Protein AF-A0A2P4YNA4-F1 (afdb_monomer)

Mean predicted aligned error: 8.55 Å

pLDDT: mean 85.45, std 15.42, range [28.5, 98.19]

InterPro domains:
  IPR052055 Hepadnavirus polymerase/reverse transcriptase [PTHR33050] (119-349)

Solvent-accessible surface area (backbone atoms only — not comparable to full-atom values): 21678 Å² total; per-residue (Å²): 120,70,50,73,37,42,98,91,44,65,24,44,41,78,82,44,49,41,72,57,41,65,74,66,35,70,86,38,92,62,35,69,60,49,36,43,35,28,51,46,15,45,75,83,53,48,76,54,66,72,76,51,55,46,89,63,78,73,59,72,55,37,70,47,21,50,68,12,29,67,58,52,49,53,55,54,46,54,37,37,78,70,57,42,33,50,76,46,43,42,74,69,44,64,68,42,45,49,34,32,46,30,26,34,35,43,43,61,45,94,89,38,57,47,79,80,37,52,48,78,41,50,40,27,62,49,57,80,87,71,8,58,39,66,42,37,35,62,90,77,39,51,77,57,81,64,74,62,76,62,56,61,51,51,51,56,52,49,47,48,71,78,40,69,92,57,54,58,34,34,31,39,33,43,41,40,74,50,47,66,68,38,35,24,14,75,95,56,16,37,52,48,21,31,63,50,68,77,57,73,37,24,39,32,33,39,29,39,49,73,66,43,77,47,34,55,12,58,39,32,54,48,44,52,46,26,54,45,44,32,44,78,37,63,43,57,54,100,87,37,84,39,61,41,59,73,50,55,52,84,44,42,35,38,36,62,47,54,70,42,92,60,34,57,62,52,51,51,53,40,45,54,49,20,37,35,65,67,44,31,70,73,21,53,46,72,96,44,46,52,72,78,30,45,62,45,76,53,98,81,33,35,39,35,57,88,79,40,32,38,34,61,48,62,72,58,53,53,51,42,36,47,55,47,51,57,55,67,72,45,86,72,80,53,68,70,56,51,52,51,51,52,51,47,48,47,73,72,48,68,87,57,83,74,82,93,77,84,81,83,86,74,95,64,77,82,45,74,65,61,54,50,58,49,56,60,54,64,74,75,82,64,78,44,57,49,89,69,58,133

Nearest PDB structures (foldseek):
  4ol8-assembly2_E  TM=7.228E-01  e=7.587E-08  Saccharomyces cerevisiae
  4xpe-assembly1_A  TM=7.139E-01  e=2.227E-07  Moloney murine leukemia virus isolate Shinnick
  6uk0-assembly1_A  TM=6.593E-01  e=4.012E-06  HIV-1 M:B_HXB2R
  8stt-assembly2_C  TM=6.087E-01  e=1.478E-05  Human immunodeficiency virus type 1 BH10
  1eet-assembly1_A  TM=5.683E-01  e=2.461E-05  Human immunodeficiency virus 1

Foldseek 3Di:
DACPADPVANFLHPLQDLVVCVVQVVVPPCNVVLSCCRRFFDDFAFPCPPVLFAQDDADAADVQCLLLLVQVVVVLVVCVVVSFKDKDFLVVLRVHRNADAFHKHWADDPPDRSNVDTDIDRAQCPPPPPGVQVGTDLVPFADLDFDDPLVVLVVLVVCCVVPPPFDKWKKKFFFPPQFSLRFHGPVNQSSRKYARNPGSMIMGGRTQDPNHSRSSRSSCSLVVSLQVSQQVAFDDDPRDTDGWDWGDNRGMIMGMDTPDDCGLVVSVVRSVVSSCNRRNCNRDDPVRIDDIDCWDQGPQWIARSVQQKIFHPVVLLVVLLVLLVVVLPDQADDPVSVVVSVVSVCSRVVVDPDDDDDPDDDDDTCDPVNNVVSVVSNDDGDMDHSVNRD

Radius of gyration: 23.54 Å; Cα contacts (8 Å, |Δi|>4): 672; chains: 1; bounding box: 48×68×63 Å

Sequence (390 aa):
MFRGQTSGDGRPNKALRSRLYRRHLVSYPDFELLCSIAEHGVVPHWHHPEARIGVRPVPHNYPSATVGANIVTHRLLKDYYAGRCILATVAALTTEPGFHSSAFALVPTQNVPLTEDGRIIHDLSATRGLSVNDATDSSQTPDARWDQFCCIAQRILDLRTRCPGCSRYALVADIADAFHHVPLHARHSSAFGGTFPRPQIGIVSGMAVIGWTASPGFFAIMGKASRHYQRVGASYVLGYPEPFWVFQWVDDIVLVEVDLGDRLLQAERRIRDAVKLVFRSDGWHEGKFNTWSQCVHAVGIDWNIPEYTVTIPQRKIDKTKRVVAETLAQSFVSLKHLNSVIGAIHSTLCCRATNDQTIRTDGTMKTPHLKADLLWGKNWCLKINLSGFP

Organism: NCBI:txid4796

Secondary structure (DSSP, 8-state):
--TT--SS---S-TT--HHHHHHH-TT-TTHHHHHHHHHH-B---BS-SGGG-S----PPPPHHHHHTHHHHHHHHHHHHHTTSEEEEEHHHHHTSTT--B-EEEEEESTT--TTT-EEEEEETT-STTTSHHHHB-GGGS-------THHHHHHHHHHHHHSTT--EEEEEEE-TTGGGGSBBPHHHHTTSEEE-SSSSEEEEESBPPTT-TTHHHHHHHHHHHHHHHHHT-EEEETTEEEEPP-EEETTEEEEEEE-STTHHHHHHHHHHHHHHHHHTGGG--GGGBPPPBSEEEETTEEEETTTTEEE--HHHHHHHHHHHHHHHH-S---HHHHHHHHHHHHHHHTT------------SS--HHHHHHHHHHTT---EEEGGG--

Structure (mmCIF, N/CA/C/O backbone):
data_AF-A0A2P4YNA4-F1
#
_entry.id   AF-A0A2P4YNA4-F1
#
loop_
_atom_site.group_PDB
_atom_site.id
_atom_site.type_symbol
_atom_site.label_atom_id
_atom_site.label_alt_id
_atom_site.label_comp_id
_atom_site.label_asym_id
_atom_site.label_entity_id
_atom_site.label_seq_id
_atom_site.pdbx_PDB_ins_code
_atom_site.Cartn_x
_atom_site.Cartn_y
_atom_site.Cartn_z
_atom_site.occupancy
_atom_site.B_iso_or_equiv
_atom_site.auth_seq_id
_atom_site.auth_comp_id
_atom_site.auth_asym_id
_atom_site.auth_atom_id
_atom_site.pdbx_PDB_model_num
ATOM 1 N N . MET A 1 1 ? 15.849 -19.021 -14.406 1.00 57.75 1 MET A N 1
ATOM 2 C CA . MET A 1 1 ? 14.523 -19.257 -13.792 1.00 57.75 1 MET A CA 1
ATOM 3 C C . MET A 1 1 ? 14.232 -18.124 -12.811 1.00 57.75 1 MET A C 1
ATOM 5 O O . MET A 1 1 ? 14.905 -18.037 -11.795 1.00 57.75 1 MET A O 1
ATOM 9 N N . PHE A 1 2 ? 13.312 -17.208 -13.128 1.00 75.12 2 PHE A N 1
ATOM 10 C CA . PHE A 1 2 ? 12.990 -16.053 -12.271 1.00 75.12 2 PHE A CA 1
ATOM 11 C C . PHE A 1 2 ? 11.825 -16.386 -11.324 1.00 75.12 2 PHE A C 1
ATOM 13 O O . PHE A 1 2 ? 10.829 -16.964 -11.768 1.00 75.12 2 PHE A O 1
ATOM 20 N N . ARG A 1 3 ? 11.952 -16.041 -10.031 1.00 76.62 3 ARG A N 1
ATOM 21 C CA . ARG A 1 3 ? 10.958 -16.295 -8.957 1.00 76.62 3 ARG A CA 1
ATOM 22 C C . ARG A 1 3 ? 10.584 -17.777 -8.759 1.00 76.62 3 ARG A C 1
ATOM 24 O O . ARG A 1 3 ? 9.497 -18.095 -8.283 1.00 76.62 3 ARG A O 1
ATOM 31 N N . GLY A 1 4 ? 11.468 -18.694 -9.166 1.00 79.69 4 GLY A N 1
ATOM 32 C CA . GLY A 1 4 ? 11.218 -20.140 -9.120 1.00 79.69 4 GLY A CA 1
ATOM 33 C C . GLY A 1 4 ? 10.065 -20.605 -10.019 1.00 79.69 4 GLY A C 1
ATOM 34 O O . GLY A 1 4 ? 9.483 -21.653 -9.762 1.00 79.69 4 GLY A O 1
ATOM 35 N N . GLN A 1 5 ? 9.677 -19.816 -11.027 1.00 84.56 5 GLN A N 1
ATOM 36 C CA . GLN A 1 5 ? 8.634 -20.202 -11.982 1.00 84.56 5 GLN A CA 1
ATOM 37 C C . GLN A 1 5 ? 9.136 -21.344 -12.873 1.00 84.56 5 GLN A C 1
ATOM 39 O O . GLN A 1 5 ? 10.160 -21.202 -13.540 1.00 84.56 5 GLN A O 1
ATOM 44 N N . THR A 1 6 ? 8.406 -22.454 -12.894 1.00 84.25 6 THR A N 1
ATOM 45 C CA . THR A 1 6 ? 8.677 -23.636 -13.723 1.00 84.25 6 THR A CA 1
ATOM 46 C C . THR A 1 6 ? 7.470 -23.931 -14.609 1.00 84.25 6 THR A C 1
ATOM 48 O O . THR A 1 6 ? 6.407 -23.337 -14.436 1.00 84.25 6 THR A O 1
ATOM 51 N N . SER A 1 7 ? 7.606 -24.875 -15.540 1.00 83.50 7 SER A N 1
ATOM 52 C CA . SER A 1 7 ? 6.460 -25.404 -16.291 1.00 83.50 7 SER A CA 1
ATOM 53 C C . SER A 1 7 ? 5.408 -26.064 -15.387 1.00 83.50 7 SER A C 1
ATOM 55 O O . SER A 1 7 ? 4.231 -26.039 -15.726 1.00 83.50 7 SER A O 1
ATOM 57 N N . GLY A 1 8 ? 5.814 -26.621 -14.238 1.00 84.12 8 GLY A N 1
ATOM 58 C CA . GLY A 1 8 ? 4.915 -27.253 -13.262 1.00 84.12 8 GLY A CA 1
ATOM 59 C C . GLY A 1 8 ? 4.330 -26.302 -12.210 1.00 84.12 8 GLY A C 1
ATOM 60 O O . GLY A 1 8 ? 3.298 -26.601 -11.621 1.00 84.12 8 GLY A O 1
ATOM 61 N N . ASP A 1 9 ? 4.959 -25.150 -11.968 1.00 86.25 9 ASP A N 1
ATOM 62 C CA . ASP A 1 9 ? 4.449 -24.103 -11.080 1.00 86.25 9 ASP A CA 1
ATOM 63 C C . ASP A 1 9 ? 4.774 -22.729 -11.682 1.00 86.25 9 ASP A C 1
ATOM 65 O O . ASP A 1 9 ? 5.875 -22.191 -11.513 1.00 86.25 9 ASP A O 1
ATOM 69 N N . GLY A 1 10 ? 3.792 -22.139 -12.3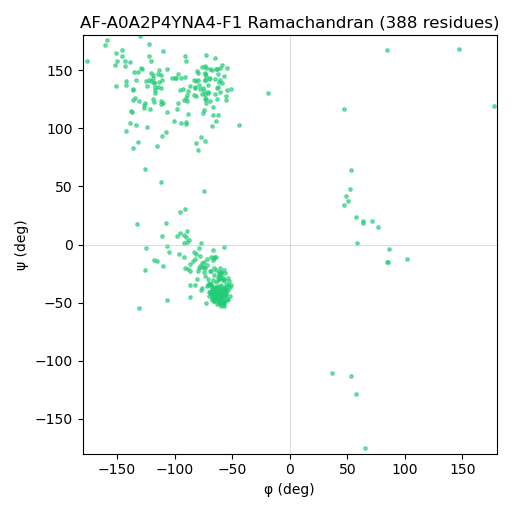64 1.00 85.56 10 GLY A N 1
ATOM 70 C CA . GLY A 1 10 ? 3.902 -20.829 -13.010 1.00 85.56 10 GLY A CA 1
ATOM 71 C C . GLY A 1 10 ? 3.767 -19.632 -12.065 1.00 85.56 10 GLY A C 1
ATOM 72 O O . GLY A 1 10 ? 3.918 -18.499 -12.513 1.00 85.56 10 GLY A O 1
ATOM 73 N N . ARG A 1 11 ? 3.510 -19.846 -10.764 1.00 90.69 11 ARG A N 1
ATOM 74 C CA . ARG A 1 11 ? 3.192 -18.750 -9.838 1.00 90.69 11 ARG A CA 1
ATOM 75 C C . ARG A 1 11 ? 4.328 -17.734 -9.734 1.00 90.69 11 ARG A C 1
ATOM 77 O O . ARG A 1 11 ? 5.464 -18.137 -9.461 1.00 90.69 11 ARG A O 1
ATOM 84 N N . PRO A 1 12 ? 4.051 -16.430 -9.848 1.00 87.94 12 PRO A N 1
ATOM 85 C CA . PRO A 1 12 ? 5.083 -15.403 -9.790 1.00 87.94 12 PRO A CA 1
ATOM 86 C C . PRO A 1 12 ? 5.628 -15.180 -8.379 1.00 87.94 12 PRO A C 1
ATOM 88 O O . PRO A 1 12 ? 6.728 -14.669 -8.227 1.00 87.94 12 PRO A O 1
ATOM 91 N N . ASN A 1 13 ? 4.894 -15.571 -7.337 1.00 88.00 13 ASN A N 1
ATOM 92 C CA . ASN A 1 13 ? 5.353 -15.489 -5.956 1.00 88.00 13 ASN A CA 1
ATOM 93 C C . ASN A 1 13 ? 4.940 -16.761 -5.207 1.00 88.00 13 ASN A C 1
ATOM 95 O O . ASN A 1 13 ? 3.781 -16.937 -4.842 1.00 88.00 13 ASN A O 1
ATOM 99 N N . LYS A 1 14 ? 5.899 -17.665 -4.967 1.00 86.88 14 LYS A N 1
ATOM 100 C CA . LYS A 1 14 ? 5.632 -19.005 -4.405 1.00 86.88 14 LYS A CA 1
ATOM 101 C C . LYS A 1 14 ? 5.060 -18.992 -2.993 1.00 86.88 14 LYS A C 1
ATOM 103 O O . LYS A 1 14 ? 4.423 -19.962 -2.576 1.00 86.88 14 LYS A O 1
ATOM 108 N N . ALA A 1 15 ? 5.284 -17.904 -2.269 1.00 86.12 15 ALA A N 1
ATOM 109 C CA . ALA A 1 15 ? 4.796 -17.752 -0.913 1.00 86.12 15 ALA A CA 1
ATOM 110 C C . ALA A 1 15 ? 3.352 -17.243 -0.843 1.00 86.12 15 ALA A C 1
ATOM 112 O O . ALA A 1 15 ? 2.743 -17.383 0.215 1.00 86.12 15 ALA A O 1
ATOM 113 N N . LEU A 1 16 ? 2.784 -16.715 -1.936 1.00 90.88 16 LEU A N 1
ATOM 114 C CA . LEU A 1 16 ? 1.346 -16.471 -1.997 1.00 90.88 16 LEU A CA 1
ATOM 115 C C . LEU A 1 16 ? 0.632 -17.816 -2.141 1.00 90.88 16 LEU A C 1
ATOM 117 O O . LEU A 1 16 ? 0.907 -18.617 -3.041 1.00 90.88 16 LEU A O 1
ATOM 121 N N . ARG A 1 17 ? -0.255 -18.096 -1.189 1.00 91.00 17 ARG A N 1
ATOM 122 C CA . ARG A 1 17 ? -0.908 -19.397 -1.038 1.00 91.00 17 ARG A CA 1
ATOM 123 C C . ARG A 1 17 ? -2.397 -19.228 -1.281 1.00 91.00 17 ARG A C 1
ATOM 125 O O . ARG A 1 17 ? -3.165 -19.129 -0.329 1.00 91.00 17 ARG A O 1
ATOM 132 N N . SER A 1 18 ? -2.806 -19.275 -2.547 1.00 93.69 18 SER A N 1
ATOM 133 C CA . SER A 1 18 ? -4.221 -19.206 -2.935 1.00 93.69 18 SER A CA 1
ATOM 134 C C . SER A 1 18 ? -5.082 -20.221 -2.176 1.00 93.69 18 SER A C 1
ATOM 136 O O . SER A 1 18 ? -6.170 -19.882 -1.733 1.00 93.69 18 SER A O 1
ATOM 138 N N . ARG A 1 19 ? -4.567 -21.428 -1.886 1.00 95.00 19 ARG A N 1
ATOM 139 C CA . ARG A 1 19 ? -5.235 -22.419 -1.015 1.00 95.00 19 ARG A CA 1
ATOM 140 C C . ARG A 1 19 ? -5.635 -21.864 0.360 1.00 95.00 19 ARG A C 1
ATOM 142 O O . ARG A 1 19 ? -6.697 -22.213 0.862 1.00 95.00 19 ARG A O 1
ATOM 149 N N . LEU A 1 20 ? -4.800 -21.026 0.981 1.00 95.69 20 LEU A N 1
ATOM 150 C CA . LEU A 1 20 ? -5.145 -20.386 2.254 1.00 95.69 20 LEU A CA 1
ATOM 151 C C . LEU A 1 20 ? -6.215 -19.310 2.058 1.00 95.69 20 LEU A C 1
ATOM 153 O O . LEU A 1 20 ? -7.108 -19.207 2.892 1.00 95.69 20 LEU A O 1
ATOM 157 N N . TYR A 1 21 ? -6.193 -18.576 0.944 1.00 97.12 21 TYR A N 1
ATOM 158 C CA . TYR A 1 21 ? -7.265 -17.630 0.617 1.00 97.12 21 TYR A CA 1
ATOM 159 C C . TYR A 1 21 ? -8.597 -18.356 0.473 1.00 97.12 21 TYR A C 1
ATOM 161 O O . TYR A 1 21 ? -9.568 -17.951 1.102 1.00 97.12 21 TYR A O 1
ATOM 169 N N . ARG A 1 22 ? -8.631 -19.497 -0.230 1.00 96.38 22 ARG A N 1
ATOM 170 C CA . ARG A 1 22 ? -9.849 -20.320 -0.365 1.00 96.38 22 ARG A CA 1
ATOM 171 C C . ARG A 1 22 ? -10.423 -20.765 0.983 1.00 96.38 22 ARG A C 1
ATOM 173 O O . ARG A 1 22 ? -11.628 -20.919 1.115 1.00 96.38 22 ARG A O 1
ATOM 180 N N . ARG A 1 23 ? -9.570 -20.946 1.997 1.00 96.25 23 ARG A N 1
ATOM 181 C CA . ARG A 1 23 ? -9.993 -21.323 3.354 1.00 96.25 23 ARG A CA 1
ATOM 182 C C . ARG A 1 23 ? -10.462 -20.138 4.200 1.00 96.25 23 ARG A C 1
ATOM 184 O O . ARG A 1 23 ? -11.333 -20.311 5.043 1.00 96.25 23 ARG A O 1
ATOM 191 N N . HIS A 1 24 ? -9.850 -18.970 4.029 1.00 96.69 24 HIS A N 1
ATOM 192 C CA . HIS A 1 24 ? -9.947 -17.871 4.996 1.00 96.69 24 HIS A CA 1
ATOM 193 C C . HIS A 1 24 ? -10.599 -16.591 4.458 1.00 96.69 24 HIS A C 1
ATOM 195 O O . HIS A 1 24 ? -10.935 -15.710 5.243 1.00 96.69 24 HIS A O 1
ATOM 201 N N . LEU A 1 25 ? -10.761 -16.475 3.142 1.00 97.69 25 LEU A N 1
ATOM 202 C CA . LEU A 1 25 ? -11.188 -15.261 2.444 1.00 97.69 25 LEU A CA 1
ATOM 203 C C . LEU A 1 25 ? -12.303 -15.532 1.425 1.00 97.69 25 LEU A C 1
ATOM 205 O O . LEU A 1 25 ? -12.547 -14.698 0.568 1.00 97.69 25 LEU A O 1
ATOM 209 N N . VAL A 1 26 ? -13.005 -16.666 1.514 1.00 96.25 26 VAL A N 1
ATOM 210 C CA . VAL A 1 26 ? -14.065 -17.035 0.552 1.00 96.25 26 VAL A CA 1
ATOM 211 C C . VAL A 1 26 ? -15.203 -16.007 0.475 1.00 96.25 26 VAL A C 1
ATOM 213 O O . VAL A 1 26 ? -15.831 -15.857 -0.563 1.00 96.25 26 VAL A O 1
ATOM 216 N N . SER A 1 27 ? -15.458 -15.272 1.562 1.00 97.00 27 SER A N 1
ATOM 217 C CA . SER A 1 27 ? -16.474 -14.212 1.615 1.00 97.00 27 SER A CA 1
ATOM 218 C C . SER A 1 27 ? -15.953 -12.828 1.212 1.00 97.00 27 SER A C 1
ATOM 220 O O . SER A 1 27 ? -16.693 -11.851 1.312 1.00 97.00 27 SER A O 1
ATOM 222 N N . TYR A 1 28 ? -14.682 -12.710 0.819 1.00 98.19 28 TYR A N 1
ATOM 223 C CA . TYR A 1 28 ? -14.105 -11.446 0.369 1.00 98.19 28 TYR A CA 1
ATOM 224 C C . TYR A 1 28 ? -14.635 -11.106 -1.037 1.00 98.19 28 TYR A C 1
ATOM 226 O O . TYR A 1 28 ? -14.533 -11.959 -1.916 1.00 98.19 28 TYR A O 1
ATOM 234 N N . PRO A 1 29 ? -15.170 -9.895 -1.295 1.00 96.69 29 PRO A N 1
ATOM 235 C CA . PRO A 1 29 ? -15.782 -9.580 -2.590 1.00 96.69 29 PRO A CA 1
ATOM 236 C C . PRO A 1 29 ? -14.872 -9.805 -3.806 1.00 96.69 29 PRO A C 1
ATOM 238 O O . PRO A 1 29 ? -15.310 -10.387 -4.792 1.00 96.69 29 PRO A O 1
ATOM 241 N N . ASP A 1 30 ? -13.592 -9.432 -3.714 1.00 97.12 30 ASP A N 1
ATOM 242 C CA . ASP A 1 30 ? -12.616 -9.599 -4.803 1.00 97.12 30 ASP A CA 1
ATOM 243 C C . ASP A 1 30 ? -11.796 -10.896 -4.674 1.00 97.12 30 ASP A C 1
ATOM 245 O O . ASP A 1 30 ? -10.638 -10.972 -5.096 1.00 97.12 30 ASP A O 1
ATOM 249 N N . PHE A 1 31 ? -12.371 -11.925 -4.046 1.00 97.44 31 PHE A N 1
ATOM 250 C CA . PHE A 1 31 ? -11.711 -13.199 -3.765 1.00 97.44 31 PHE A CA 1
ATOM 251 C C . PHE A 1 31 ? -11.109 -13.864 -5.011 1.00 97.44 31 PHE A C 1
ATOM 253 O O . PHE A 1 31 ? -9.940 -14.254 -4.986 1.00 97.44 31 PHE A O 1
ATOM 260 N N . GLU A 1 32 ? -11.864 -13.946 -6.107 1.00 97.62 32 GLU A N 1
ATOM 261 C CA . GLU A 1 32 ? -11.389 -14.577 -7.346 1.00 97.62 32 GLU A CA 1
ATOM 262 C C . GLU A 1 32 ? -10.192 -13.828 -7.941 1.00 97.62 32 GLU A C 1
ATOM 264 O O . GLU A 1 32 ? -9.193 -14.435 -8.334 1.00 97.62 32 GLU A O 1
ATOM 269 N N . LEU A 1 33 ? -10.238 -12.492 -7.929 1.00 97.19 33 LEU A N 1
ATOM 270 C CA . LEU A 1 33 ? -9.129 -11.668 -8.397 1.00 97.19 33 LEU A CA 1
ATOM 271 C C . LEU A 1 33 ? -7.900 -11.814 -7.490 1.00 97.19 33 LEU A C 1
ATOM 273 O O . LEU A 1 33 ? -6.784 -11.949 -7.990 1.00 97.19 33 LEU A O 1
ATOM 277 N N . LEU A 1 34 ? -8.081 -11.859 -6.167 1.00 97.75 34 LEU A N 1
ATOM 278 C CA . LEU A 1 34 ? -6.994 -12.118 -5.219 1.00 97.75 34 LEU A CA 1
ATOM 279 C C . LEU A 1 34 ? -6.329 -13.483 -5.475 1.00 97.75 34 LEU A C 1
ATOM 281 O O . LEU A 1 34 ? -5.098 -13.582 -5.485 1.00 97.75 34 LEU A O 1
ATOM 285 N N . CYS A 1 35 ? -7.124 -14.534 -5.697 1.00 97.50 35 CYS A N 1
ATOM 286 C CA . CYS A 1 35 ? -6.621 -15.861 -6.050 1.00 97.50 35 CYS A CA 1
ATOM 287 C C . CYS A 1 35 ? -5.869 -15.845 -7.386 1.00 97.50 35 CYS A C 1
ATOM 289 O O . CYS A 1 35 ? -4.752 -16.362 -7.447 1.00 97.50 35 CYS A O 1
ATOM 291 N N . SER A 1 36 ? -6.421 -15.186 -8.406 1.00 96.81 36 SER A N 1
ATOM 292 C CA . SER A 1 36 ? -5.784 -15.029 -9.716 1.00 96.81 36 SER A CA 1
ATOM 293 C C . SER A 1 36 ? -4.433 -14.305 -9.623 1.00 96.81 36 SER A C 1
ATOM 295 O O . SER A 1 36 ? -3.433 -14.784 -10.159 1.00 96.81 36 SER A O 1
ATOM 297 N N . ILE A 1 37 ? -4.338 -13.218 -8.847 1.00 96.69 37 ILE A N 1
ATOM 298 C CA . ILE A 1 37 ? -3.072 -12.503 -8.606 1.00 96.69 37 ILE A CA 1
ATOM 299 C C . ILE A 1 37 ? -2.041 -13.414 -7.925 1.00 96.69 37 ILE A C 1
ATOM 301 O O . ILE A 1 37 ? -0.866 -13.400 -8.291 1.00 96.69 37 ILE A O 1
ATOM 305 N N . ALA A 1 38 ? -2.447 -14.236 -6.957 1.00 95.44 38 ALA A N 1
ATOM 306 C CA . ALA A 1 38 ? -1.527 -15.169 -6.308 1.00 95.44 38 ALA A CA 1
ATOM 307 C C . ALA A 1 38 ? -1.048 -16.297 -7.234 1.00 95.44 38 ALA A C 1
ATOM 309 O O . ALA A 1 38 ? 0.090 -16.758 -7.110 1.00 95.44 38 ALA A O 1
ATOM 310 N N . GLU A 1 39 ? -1.909 -16.753 -8.143 1.00 94.94 39 GLU A N 1
ATOM 311 C CA . GLU A 1 39 ? -1.642 -17.895 -9.020 1.00 94.94 39 GLU A CA 1
ATOM 312 C C . GLU A 1 39 ? -0.895 -17.503 -10.300 1.00 94.94 39 GLU A C 1
ATOM 314 O O . GLU A 1 39 ? -0.017 -18.232 -10.762 1.00 94.94 39 GLU A O 1
ATOM 319 N N . HIS A 1 40 ? -1.183 -16.324 -10.838 1.00 94.44 40 HIS A N 1
ATOM 320 C CA . HIS A 1 40 ? -0.709 -15.896 -12.153 1.00 94.44 40 HIS A CA 1
ATOM 321 C C . HIS A 1 40 ? 0.020 -14.550 -12.109 1.00 94.44 40 HIS A C 1
ATOM 323 O O . HIS A 1 40 ? 0.870 -14.269 -12.954 1.00 94.44 40 HIS A O 1
ATOM 329 N N . GLY A 1 41 ? -0.230 -13.744 -11.081 1.00 95.38 41 GLY A N 1
ATOM 330 C CA . GLY A 1 41 ? 0.212 -12.357 -11.023 1.00 95.38 41 GLY A CA 1
ATOM 331 C C . GLY A 1 41 ? -0.748 -11.431 -11.734 1.00 95.38 41 GLY A C 1
ATOM 332 O O . GLY A 1 41 ? -1.628 -11.849 -12.481 1.00 95.38 41 GLY A O 1
ATOM 333 N N . VAL A 1 42 ? -0.551 -10.143 -11.506 1.00 96.25 42 VAL A N 1
ATOM 334 C CA . VAL A 1 42 ? -1.312 -9.095 -12.166 1.00 96.25 42 VAL A CA 1
ATOM 335 C C . VAL A 1 42 ? -1.054 -9.144 -13.668 1.00 96.25 42 VAL A C 1
ATOM 337 O O . VAL A 1 42 ? 0.094 -9.070 -14.119 1.00 96.25 42 VAL A O 1
ATOM 340 N N . VAL A 1 43 ? -2.145 -9.240 -14.422 1.00 94.75 43 VAL A N 1
ATOM 341 C CA . VAL A 1 43 ? -2.202 -9.041 -15.869 1.00 94.75 43 VAL A CA 1
ATOM 342 C C . VAL A 1 43 ? -2.747 -7.630 -16.097 1.00 94.75 43 VAL A C 1
ATOM 344 O O . VAL A 1 43 ? -3.927 -7.393 -15.849 1.00 94.75 43 VAL A O 1
ATOM 347 N N . PRO A 1 44 ? -1.905 -6.665 -16.500 1.00 93.31 44 PRO A N 1
ATOM 348 C CA . PRO A 1 44 ? -2.364 -5.317 -16.799 1.00 93.31 44 PRO A CA 1
ATOM 349 C C . PRO A 1 44 ? -3.312 -5.293 -17.999 1.00 93.31 44 PRO A C 1
ATOM 351 O O . PRO A 1 44 ? -3.063 -5.973 -19.000 1.00 93.31 44 PRO A O 1
ATOM 354 N N . HIS A 1 45 ? -4.330 -4.440 -17.926 1.00 94.56 45 HIS A N 1
ATOM 355 C CA . HIS A 1 45 ? -5.147 -4.075 -19.076 1.00 94.56 45 HIS A CA 1
ATOM 356 C C . HIS A 1 45 ? -4.442 -2.966 -19.860 1.00 94.56 45 HIS A C 1
ATOM 358 O O . HIS A 1 45 ? -4.015 -1.963 -19.287 1.00 94.56 45 HIS A O 1
ATOM 364 N N . TRP A 1 46 ? -4.291 -3.164 -21.167 1.00 94.12 46 TRP A N 1
ATOM 365 C CA . TRP A 1 46 ? -3.636 -2.219 -22.070 1.00 94.12 46 TRP A CA 1
ATOM 366 C C . TRP A 1 46 ? -4.646 -1.752 -23.112 1.00 94.12 46 TRP A C 1
ATOM 368 O O . TRP A 1 46 ? -5.380 -2.589 -23.632 1.00 94.12 46 TRP A O 1
ATOM 378 N N . HIS A 1 47 ? -4.641 -0.466 -23.469 1.00 93.62 47 HIS A N 1
ATOM 379 C CA . HIS A 1 47 ? -5.520 0.053 -24.526 1.00 93.62 47 HIS A CA 1
ATOM 380 C C . HIS A 1 47 ? -5.237 -0.596 -25.891 1.00 93.62 47 HIS A C 1
ATOM 382 O O . HIS A 1 47 ? -6.164 -0.931 -26.621 1.00 93.62 47 HIS A O 1
ATOM 388 N N . HIS A 1 48 ? -3.955 -0.817 -26.200 1.00 89.19 48 HIS A N 1
ATOM 389 C CA . HIS A 1 48 ? -3.483 -1.417 -27.452 1.00 89.19 48 HIS A CA 1
ATOM 390 C C . HIS A 1 48 ? -2.383 -2.450 -27.154 1.00 89.19 48 HIS A C 1
ATOM 392 O O . HIS A 1 48 ? -1.192 -2.113 -27.167 1.00 89.19 48 HIS A O 1
ATOM 398 N N . PRO A 1 49 ? -2.736 -3.700 -26.795 1.00 86.38 49 PRO A N 1
ATOM 399 C CA . PRO A 1 49 ? -1.765 -4.732 -26.431 1.00 86.38 49 PRO A CA 1
ATOM 400 C C . PRO A 1 49 ? -0.721 -5.009 -27.520 1.00 86.38 49 PRO A C 1
ATOM 402 O O . PRO A 1 49 ? 0.447 -5.221 -27.195 1.00 86.38 49 PRO A O 1
ATOM 405 N N . GLU A 1 50 ? -1.132 -4.979 -28.786 1.00 84.81 50 GLU A N 1
ATOM 406 C CA . GLU A 1 50 ? -0.301 -5.158 -29.978 1.00 84.81 50 GLU A CA 1
ATOM 407 C C . GLU A 1 50 ? 0.750 -4.059 -30.133 1.00 84.81 50 GLU A C 1
ATOM 409 O O . GLU A 1 50 ? 1.895 -4.346 -30.479 1.00 84.81 50 GLU A O 1
ATOM 414 N N . ALA A 1 51 ? 0.412 -2.818 -29.769 1.00 81.56 51 ALA A N 1
ATOM 415 C CA . ALA A 1 51 ? 1.338 -1.694 -29.839 1.00 81.56 51 ALA A CA 1
ATOM 416 C C . ALA A 1 51 ? 2.510 -1.840 -28.855 1.00 81.56 51 ALA A C 1
ATOM 418 O O . ALA A 1 51 ? 3.499 -1.116 -28.963 1.00 81.56 51 ALA A O 1
ATOM 419 N N . ARG A 1 52 ? 2.442 -2.769 -27.889 1.00 84.12 52 ARG A N 1
ATOM 420 C CA . ARG A 1 52 ? 3.547 -3.044 -26.956 1.00 84.12 52 ARG A CA 1
ATOM 421 C C . ARG A 1 52 ? 4.685 -3.847 -27.577 1.00 84.12 52 ARG A C 1
ATOM 423 O O . ARG A 1 52 ? 5.751 -3.884 -26.973 1.00 84.12 52 ARG A O 1
ATOM 430 N N . ILE A 1 53 ? 4.468 -4.480 -28.729 1.00 81.88 53 ILE A N 1
ATOM 431 C CA . ILE A 1 53 ? 5.482 -5.279 -29.417 1.00 81.88 53 ILE A CA 1
ATOM 432 C C . ILE A 1 53 ? 6.272 -4.368 -30.359 1.00 81.88 53 ILE A C 1
ATOM 434 O O . ILE A 1 53 ? 5.699 -3.729 -31.238 1.00 81.88 53 ILE A O 1
ATOM 438 N N . GLY A 1 54 ? 7.591 -4.319 -30.191 1.00 79.00 54 GLY A N 1
ATOM 439 C CA . GLY A 1 54 ? 8.494 -3.599 -31.084 1.00 79.00 54 GLY A CA 1
ATOM 440 C C . GLY A 1 54 ? 9.704 -3.012 -30.365 1.00 79.00 54 GLY A C 1
ATOM 441 O O . GLY A 1 54 ? 9.757 -2.936 -29.140 1.00 79.00 54 GLY A O 1
ATOM 442 N N . VAL A 1 55 ? 10.687 -2.565 -31.147 1.00 75.44 55 VAL A N 1
ATOM 443 C CA . VAL A 1 55 ? 11.889 -1.918 -30.609 1.00 75.44 55 VAL A CA 1
ATOM 444 C C . VAL A 1 55 ? 11.534 -0.518 -30.113 1.00 75.44 55 VAL A C 1
ATOM 446 O O . VAL A 1 55 ? 11.000 0.299 -30.863 1.00 75.44 55 VAL A O 1
ATOM 449 N N . ARG A 1 56 ? 11.857 -0.228 -28.849 1.00 81.12 56 ARG A N 1
ATOM 450 C CA . ARG A 1 56 ? 11.626 1.076 -28.217 1.00 81.12 56 ARG A CA 1
ATOM 451 C C . ARG A 1 56 ? 12.947 1.709 -27.784 1.00 81.12 56 ARG A C 1
ATOM 453 O O . ARG A 1 56 ? 13.832 0.989 -27.316 1.00 81.12 56 ARG A O 1
ATOM 460 N N . PRO A 1 57 ? 13.094 3.041 -27.899 1.00 83.12 57 PRO A N 1
ATOM 461 C CA . PRO A 1 57 ? 14.250 3.731 -27.350 1.00 83.12 57 PRO A CA 1
ATOM 462 C C . PRO A 1 57 ? 14.349 3.498 -25.844 1.00 83.12 57 PRO A C 1
ATOM 464 O O . PRO A 1 57 ? 13.351 3.544 -25.125 1.00 83.12 57 PRO A O 1
ATOM 467 N N . VAL A 1 58 ? 15.570 3.288 -25.366 1.00 89.19 58 VAL A N 1
ATOM 468 C CA . VAL A 1 58 ? 15.861 3.234 -23.936 1.00 89.19 58 VAL A CA 1
ATOM 469 C C . VAL A 1 58 ? 16.150 4.663 -23.473 1.00 89.19 58 VAL A C 1
ATOM 471 O O . VAL A 1 58 ? 17.150 5.236 -23.911 1.00 89.19 58 VAL A O 1
ATOM 474 N N . PRO A 1 59 ? 15.295 5.277 -22.635 1.00 91.25 59 PRO A N 1
ATOM 475 C CA . PRO A 1 59 ? 15.491 6.658 -22.226 1.00 91.25 59 PRO A CA 1
ATOM 476 C C . PRO A 1 59 ? 16.704 6.790 -21.302 1.00 91.25 59 PRO A C 1
ATOM 478 O O . PRO A 1 59 ? 17.034 5.884 -20.530 1.00 91.25 59 PRO A O 1
ATOM 481 N N . HIS A 1 60 ? 17.341 7.959 -21.345 1.00 91.81 60 HIS A N 1
ATOM 482 C CA . HIS A 1 60 ? 18.339 8.324 -20.350 1.00 91.81 60 HIS A CA 1
ATOM 483 C C . HIS A 1 60 ? 17.673 8.594 -19.001 1.00 91.81 60 HIS A C 1
ATOM 485 O O . HIS A 1 60 ? 16.602 9.197 -18.925 1.00 91.81 60 HIS A O 1
ATOM 491 N N . ASN A 1 61 ? 18.348 8.187 -17.929 1.00 94.38 61 ASN A N 1
ATOM 492 C CA . ASN A 1 61 ? 17.952 8.571 -16.582 1.00 94.38 61 ASN A CA 1
ATOM 493 C C . ASN A 1 61 ? 18.072 10.084 -16.385 1.00 94.38 61 ASN A C 1
ATOM 495 O O . ASN A 1 61 ? 18.935 10.742 -16.973 1.00 94.38 61 ASN A O 1
ATOM 499 N N . TYR A 1 62 ? 17.230 10.629 -15.509 1.00 94.38 62 TYR A N 1
ATOM 500 C CA . TYR A 1 62 ? 17.284 12.043 -15.163 1.00 94.38 62 TYR A CA 1
ATOM 501 C C . TYR A 1 62 ? 18.617 12.387 -14.480 1.00 94.38 62 TYR A C 1
ATOM 503 O O . TYR A 1 62 ? 19.160 11.551 -13.748 1.00 94.38 62 TYR A O 1
ATOM 511 N N . PRO A 1 63 ? 19.117 13.633 -14.617 1.00 94.62 63 PRO A N 1
ATOM 512 C CA . PRO A 1 63 ? 20.381 14.046 -14.006 1.00 94.62 63 PRO A CA 1
ATOM 513 C C . PRO A 1 63 ? 20.473 13.731 -12.509 1.00 94.62 63 PRO A C 1
ATOM 515 O O . PRO A 1 63 ? 21.533 13.345 -12.023 1.00 94.62 63 PRO A O 1
ATOM 518 N N . SER A 1 64 ? 19.355 13.815 -11.779 1.00 94.06 64 SER A N 1
ATOM 519 C CA . SER A 1 64 ? 19.315 13.505 -10.349 1.00 94.06 64 SER A CA 1
ATOM 520 C C . SER A 1 64 ? 19.622 12.037 -10.028 1.00 94.06 64 SER A C 1
ATOM 522 O O . SER A 1 64 ? 20.317 11.762 -9.051 1.00 94.06 64 SER A O 1
ATOM 524 N N . ALA A 1 65 ? 19.172 11.094 -10.860 1.00 94.06 65 ALA A N 1
ATOM 525 C CA . ALA A 1 65 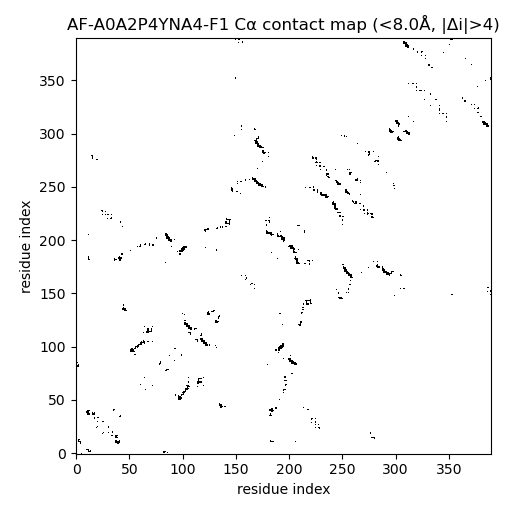? 19.513 9.679 -10.716 1.00 94.06 65 ALA A CA 1
ATOM 526 C C . ALA A 1 65 ? 20.984 9.406 -11.058 1.00 94.06 65 ALA A C 1
ATOM 528 O O . ALA A 1 65 ? 21.604 8.551 -10.429 1.00 94.06 65 ALA A O 1
ATOM 529 N N . THR A 1 66 ? 21.565 10.153 -11.999 1.00 93.31 66 THR A N 1
ATOM 530 C CA . THR A 1 66 ? 22.998 10.069 -12.324 1.00 93.31 66 THR A CA 1
ATOM 531 C C . THR A 1 66 ? 23.873 10.606 -11.191 1.00 93.31 66 THR A C 1
ATOM 533 O O . THR A 1 66 ? 24.869 9.974 -10.833 1.00 93.31 66 THR A O 1
ATOM 536 N N . VAL A 1 67 ? 23.483 11.730 -10.578 1.00 93.56 67 VAL A N 1
ATOM 537 C CA . VAL A 1 67 ? 24.162 12.293 -9.397 1.00 93.56 67 VAL A CA 1
ATOM 538 C C . VAL A 1 67 ? 24.127 11.296 -8.234 1.00 93.56 67 VAL A C 1
ATOM 540 O O . VAL A 1 67 ? 25.165 10.989 -7.653 1.00 93.56 67 VAL A O 1
ATOM 543 N N . GLY A 1 68 ? 22.958 10.724 -7.937 1.00 93.81 68 GLY A N 1
ATOM 544 C CA . GLY A 1 68 ? 22.779 9.726 -6.880 1.00 93.81 68 GLY A CA 1
ATOM 545 C C . GLY A 1 68 ? 22.935 8.270 -7.333 1.00 93.81 68 GLY A C 1
ATOM 546 O O . GLY A 1 68 ? 22.283 7.384 -6.778 1.00 93.81 68 GLY A O 1
ATOM 547 N N . ALA A 1 69 ? 23.769 7.990 -8.341 1.00 93.62 69 ALA A N 1
ATOM 548 C CA . ALA A 1 69 ? 23.828 6.675 -8.993 1.00 93.62 69 ALA A CA 1
ATOM 549 C C . ALA A 1 69 ? 24.093 5.502 -8.035 1.00 93.62 69 ALA A C 1
ATOM 551 O O . ALA A 1 69 ? 23.557 4.411 -8.243 1.00 93.62 69 ALA A O 1
ATOM 552 N N . ASN A 1 70 ? 24.887 5.714 -6.982 1.00 93.19 70 ASN A N 1
ATOM 553 C CA . ASN A 1 70 ? 25.163 4.689 -5.972 1.00 93.19 70 ASN A CA 1
ATOM 554 C C . ASN A 1 70 ? 23.892 4.315 -5.194 1.00 93.19 70 ASN A C 1
ATOM 556 O O . ASN A 1 70 ? 23.623 3.132 -5.000 1.00 93.19 70 ASN A O 1
ATOM 560 N N . ILE A 1 71 ? 23.074 5.305 -4.820 1.00 93.00 71 ILE A N 1
ATOM 561 C CA . ILE A 1 71 ? 21.800 5.099 -4.117 1.00 93.00 71 ILE A CA 1
ATOM 562 C C . ILE A 1 71 ? 20.800 4.377 -5.020 1.00 93.00 71 ILE A C 1
ATOM 564 O O . ILE A 1 71 ? 20.162 3.416 -4.585 1.00 93.00 71 ILE A O 1
ATOM 568 N N . VAL A 1 72 ? 20.709 4.799 -6.288 1.00 93.50 72 VAL A N 1
ATOM 569 C CA . VAL A 1 72 ? 19.864 4.136 -7.292 1.00 93.50 72 VAL A CA 1
ATOM 570 C C . VAL A 1 72 ? 20.263 2.669 -7.427 1.00 93.50 72 VAL A C 1
ATOM 572 O O . VAL A 1 72 ? 19.439 1.778 -7.240 1.00 93.50 72 VAL A O 1
ATOM 575 N N . THR A 1 73 ? 21.551 2.421 -7.660 1.00 92.88 73 THR A N 1
ATOM 576 C CA . THR A 1 73 ? 22.102 1.073 -7.829 1.00 92.88 73 THR A CA 1
ATOM 577 C C . THR A 1 73 ? 21.825 0.204 -6.607 1.00 92.88 73 THR A C 1
ATOM 579 O O . THR A 1 73 ? 21.284 -0.889 -6.744 1.00 92.88 73 THR A O 1
ATOM 582 N N . HIS A 1 74 ? 22.136 0.698 -5.408 1.00 92.25 74 HIS A N 1
ATOM 583 C CA . HIS A 1 74 ? 21.954 -0.046 -4.166 1.00 92.25 74 HIS A CA 1
ATOM 584 C C . HIS A 1 74 ? 20.490 -0.457 -3.936 1.00 92.25 74 HIS A C 1
ATOM 586 O O . HIS A 1 74 ? 20.213 -1.608 -3.602 1.00 92.25 74 HIS A O 1
ATOM 592 N N . ARG A 1 75 ? 19.533 0.453 -4.150 1.00 90.56 75 ARG A N 1
ATOM 593 C CA . ARG A 1 75 ? 18.102 0.158 -3.961 1.00 90.56 75 ARG A CA 1
ATOM 594 C C . ARG A 1 75 ? 17.568 -0.822 -5.013 1.00 90.56 75 ARG A C 1
ATOM 596 O O . ARG A 1 75 ? 16.853 -1.746 -4.644 1.00 90.56 75 ARG A O 1
ATOM 603 N N . LEU A 1 76 ? 17.965 -0.690 -6.281 1.00 92.06 76 LEU A N 1
ATOM 604 C CA . LEU A 1 76 ? 17.581 -1.654 -7.322 1.00 92.06 76 LEU A CA 1
ATOM 605 C C . LEU A 1 76 ? 18.190 -3.042 -7.065 1.00 92.06 76 LEU A C 1
ATOM 607 O O . LEU A 1 76 ? 17.522 -4.059 -7.250 1.00 92.06 76 LEU A O 1
ATOM 611 N N . LEU A 1 77 ? 19.436 -3.102 -6.578 1.00 92.94 77 LEU A N 1
ATOM 612 C CA . LEU A 1 77 ? 20.059 -4.357 -6.152 1.00 92.94 77 LEU A CA 1
ATOM 613 C C . LEU A 1 77 ? 19.336 -4.974 -4.949 1.00 92.94 77 LEU A C 1
ATOM 615 O O . LEU A 1 77 ? 19.170 -6.190 -4.911 1.00 92.94 77 LEU A O 1
ATOM 619 N N . LYS A 1 78 ? 18.850 -4.168 -3.996 1.00 91.62 78 LYS A N 1
ATOM 620 C CA . LYS A 1 78 ? 18.010 -4.662 -2.892 1.00 91.62 78 LYS A CA 1
ATOM 621 C C . LYS A 1 78 ? 16.753 -5.361 -3.419 1.00 91.62 78 LYS A C 1
ATOM 623 O O . LYS A 1 78 ? 16.371 -6.404 -2.892 1.00 91.62 78 LYS A O 1
ATOM 628 N N . ASP A 1 79 ? 16.115 -4.823 -4.457 1.00 89.62 79 ASP A N 1
ATOM 629 C CA . ASP A 1 79 ? 14.969 -5.478 -5.092 1.00 89.62 79 ASP A CA 1
ATOM 630 C C . ASP A 1 79 ? 15.380 -6.780 -5.790 1.00 89.62 79 ASP A C 1
ATOM 632 O O . ASP A 1 79 ? 14.718 -7.807 -5.625 1.00 89.62 79 ASP A O 1
ATOM 636 N N . TYR A 1 80 ? 16.515 -6.783 -6.484 1.00 91.44 80 TYR A N 1
ATOM 637 C CA . TYR A 1 80 ? 17.045 -7.985 -7.127 1.00 91.44 80 TYR A CA 1
ATOM 638 C C . TYR A 1 80 ? 17.320 -9.107 -6.120 1.00 91.44 80 TYR A C 1
ATOM 640 O O . TYR A 1 80 ? 16.826 -10.222 -6.291 1.00 91.44 80 TYR A O 1
ATOM 648 N N . TYR A 1 81 ? 18.030 -8.809 -5.029 1.00 90.75 81 TYR A N 1
ATOM 649 C CA . TYR A 1 81 ? 18.340 -9.790 -3.986 1.00 90.75 81 TYR A CA 1
ATOM 650 C C . TYR A 1 81 ? 17.099 -10.281 -3.234 1.00 90.75 81 TYR A C 1
ATOM 652 O O . TYR A 1 81 ? 17.075 -11.417 -2.770 1.00 90.75 81 TYR A O 1
ATOM 660 N N . ALA A 1 82 ? 16.037 -9.474 -3.173 1.00 86.75 82 ALA A N 1
ATOM 661 C CA . ALA A 1 82 ? 14.735 -9.896 -2.661 1.00 86.75 82 ALA A CA 1
ATOM 662 C C . ALA A 1 82 ? 13.930 -10.755 -3.666 1.00 86.75 82 ALA A C 1
ATOM 664 O O . ALA A 1 82 ? 12.793 -11.134 -3.384 1.00 86.75 82 ALA A O 1
ATOM 665 N N . GLY A 1 83 ? 14.481 -11.056 -4.850 1.00 88.19 83 GLY A N 1
ATOM 666 C CA . GLY A 1 83 ? 13.815 -11.831 -5.900 1.00 88.19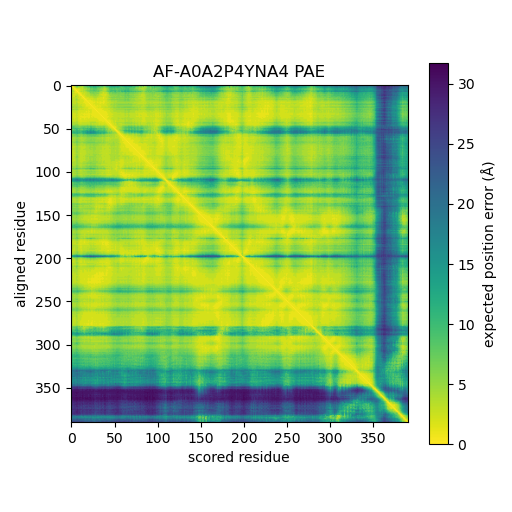 83 GLY A CA 1
ATOM 667 C C . GLY A 1 83 ? 12.687 -11.073 -6.602 1.00 88.19 83 GLY A C 1
ATOM 668 O O . GLY A 1 83 ? 11.798 -11.689 -7.192 1.00 88.19 83 GLY A O 1
ATOM 669 N N . ARG A 1 84 ? 12.698 -9.740 -6.520 1.00 89.06 84 ARG A N 1
ATOM 670 C CA . ARG A 1 84 ? 11.607 -8.861 -6.960 1.00 89.06 84 ARG A CA 1
ATOM 671 C C . ARG A 1 84 ? 11.742 -8.393 -8.408 1.00 89.06 84 ARG A C 1
ATOM 673 O O . ARG A 1 84 ? 10.754 -8.029 -9.041 1.00 89.06 84 ARG A O 1
ATOM 680 N N . CYS A 1 85 ? 12.945 -8.458 -8.961 1.00 92.25 85 CYS A N 1
ATOM 681 C CA . CYS A 1 85 ? 13.250 -8.068 -10.332 1.00 92.25 85 CYS A CA 1
ATOM 682 C C . CYS A 1 85 ? 14.347 -8.958 -10.931 1.00 92.25 85 CYS A C 1
ATOM 684 O O . CYS A 1 85 ? 15.013 -9.708 -10.215 1.00 92.25 85 CYS A O 1
ATOM 686 N N . ILE A 1 86 ? 14.531 -8.872 -12.247 1.00 92.56 86 ILE A N 1
ATOM 687 C CA . ILE A 1 86 ? 15.694 -9.446 -12.937 1.00 92.56 86 ILE A CA 1
ATOM 688 C C . ILE A 1 86 ? 16.644 -8.342 -13.374 1.00 92.56 86 ILE A C 1
ATOM 690 O O . ILE A 1 86 ? 16.209 -7.231 -13.679 1.00 92.56 86 ILE A O 1
ATOM 694 N N . LEU A 1 87 ? 17.926 -8.690 -13.450 1.00 93.81 87 LEU A N 1
ATOM 695 C CA . LEU A 1 87 ? 18.975 -7.865 -14.031 1.00 93.81 87 LEU A CA 1
ATOM 696 C C . LEU A 1 87 ? 19.510 -8.552 -15.281 1.00 93.81 87 LEU A C 1
ATOM 698 O O . LEU A 1 87 ? 19.753 -9.759 -15.273 1.00 93.81 87 LEU A O 1
ATOM 702 N N . ALA A 1 88 ? 19.701 -7.783 -16.343 1.00 93.88 88 ALA A N 1
ATOM 703 C CA . ALA A 1 88 ? 20.317 -8.249 -17.578 1.00 93.88 88 ALA A CA 1
ATOM 704 C C . ALA A 1 88 ? 21.022 -7.084 -18.273 1.00 93.88 88 ALA A C 1
ATOM 706 O O . ALA A 1 88 ? 20.798 -5.919 -17.939 1.00 93.88 88 ALA A O 1
ATOM 707 N N . THR A 1 89 ? 21.891 -7.380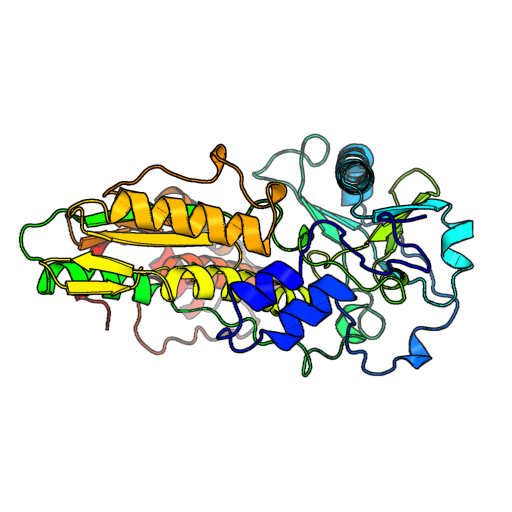 -19.238 1.00 94.62 89 THR A N 1
ATOM 708 C CA . THR A 1 89 ? 22.477 -6.323 -20.067 1.00 94.62 89 THR A CA 1
ATOM 709 C C . THR A 1 89 ? 21.372 -5.620 -20.849 1.00 94.62 89 THR A C 1
ATOM 711 O O . THR A 1 89 ? 20.394 -6.250 -21.252 1.00 94.62 89 THR A O 1
ATOM 714 N N . VAL A 1 90 ? 21.521 -4.316 -21.090 1.00 92.88 90 VAL A N 1
ATOM 715 C CA . VAL A 1 90 ? 20.541 -3.562 -21.890 1.00 92.88 90 VAL A CA 1
ATOM 716 C C . VAL A 1 90 ? 20.365 -4.212 -23.262 1.00 92.88 90 VAL A C 1
ATOM 718 O O . VAL A 1 90 ? 19.233 -4.402 -23.687 1.00 92.88 90 VAL A O 1
ATOM 721 N N . ALA A 1 91 ? 21.459 -4.668 -23.883 1.00 92.75 91 ALA A N 1
ATOM 722 C CA . ALA A 1 91 ? 21.421 -5.395 -25.149 1.00 92.75 91 ALA A CA 1
ATOM 723 C C . ALA A 1 91 ? 20.520 -6.645 -25.100 1.00 92.75 91 ALA A C 1
ATOM 725 O O . ALA A 1 91 ? 19.739 -6.861 -26.020 1.00 92.75 91 ALA A O 1
ATOM 726 N N . ALA A 1 92 ? 20.583 -7.437 -24.022 1.00 93.00 92 ALA A N 1
ATOM 727 C CA . ALA A 1 92 ? 19.736 -8.619 -23.853 1.00 93.00 92 ALA A CA 1
ATOM 728 C C . ALA A 1 92 ? 18.276 -8.276 -23.521 1.00 93.00 92 ALA A C 1
ATOM 730 O O . ALA A 1 92 ? 17.384 -9.059 -23.815 1.00 93.00 92 ALA A O 1
ATOM 731 N N . LEU A 1 93 ? 18.010 -7.128 -22.893 1.00 92.69 93 LEU A N 1
ATOM 732 C CA . LEU A 1 93 ? 16.637 -6.688 -22.635 1.00 92.69 93 LEU A CA 1
ATOM 733 C C . LEU A 1 93 ? 15.976 -6.150 -23.901 1.00 92.69 93 LEU A C 1
ATOM 735 O O . LEU A 1 93 ? 14.806 -6.411 -24.136 1.00 92.69 93 LEU A O 1
ATOM 739 N N . THR A 1 94 ? 16.722 -5.440 -24.744 1.00 91.94 94 THR A N 1
ATOM 740 C CA . THR A 1 94 ? 16.190 -4.860 -25.983 1.00 91.94 94 THR A CA 1
ATOM 741 C C . THR A 1 94 ? 15.896 -5.889 -27.075 1.00 91.94 94 THR A C 1
ATOM 743 O O . THR A 1 94 ? 15.234 -5.545 -28.050 1.00 91.94 94 THR A O 1
ATOM 746 N N . THR A 1 95 ? 16.365 -7.135 -26.940 1.00 91.25 95 THR A N 1
ATOM 747 C CA . THR A 1 95 ? 15.960 -8.232 -27.836 1.00 91.25 95 THR A CA 1
ATOM 748 C C . THR A 1 95 ? 14.579 -8.788 -27.494 1.00 91.25 95 THR A C 1
ATOM 750 O O . THR A 1 95 ? 13.973 -9.428 -28.350 1.00 91.25 95 THR A O 1
ATOM 753 N N . GLU A 1 96 ? 14.067 -8.547 -26.282 1.00 89.81 96 GLU A N 1
ATOM 754 C CA . GLU A 1 96 ? 12.705 -8.912 -25.894 1.00 89.81 96 GLU A CA 1
ATOM 755 C C . GLU A 1 96 ? 11.712 -7.935 -26.548 1.00 89.81 96 GLU A C 1
ATOM 757 O O . GLU A 1 96 ? 11.708 -6.750 -26.202 1.00 89.81 96 GLU A O 1
ATOM 762 N N . PRO A 1 97 ? 10.830 -8.391 -27.459 1.00 87.50 97 PRO A N 1
ATOM 763 C CA . PRO A 1 97 ? 9.967 -7.492 -28.228 1.00 87.50 97 PRO A CA 1
ATOM 764 C C . PRO A 1 97 ? 9.008 -6.660 -27.375 1.00 87.50 97 PRO A C 1
ATOM 766 O O . PRO A 1 97 ? 8.559 -5.607 -27.813 1.00 87.50 97 PRO A O 1
ATOM 769 N N . GLY A 1 98 ? 8.661 -7.139 -26.178 1.00 89.06 98 GLY A N 1
ATOM 770 C CA . GLY A 1 98 ? 7.794 -6.433 -25.239 1.00 89.06 98 GLY A CA 1
ATOM 771 C C . GLY A 1 98 ? 8.530 -5.545 -24.234 1.00 89.06 98 GLY A C 1
ATOM 772 O O . GLY A 1 98 ? 7.895 -5.110 -23.268 1.00 89.06 98 GLY A O 1
ATOM 773 N N . PHE A 1 99 ? 9.847 -5.343 -24.364 1.00 92.69 99 PHE A N 1
ATOM 774 C CA . PHE A 1 99 ? 10.619 -4.552 -23.409 1.00 92.69 99 PHE A CA 1
ATOM 775 C C . PHE A 1 99 ? 10.337 -3.055 -23.550 1.00 92.69 99 PHE A C 1
ATOM 777 O O . PHE A 1 99 ? 10.508 -2.450 -24.607 1.00 92.69 99 PHE A O 1
ATOM 784 N N . HIS A 1 100 ? 9.945 -2.440 -22.438 1.00 92.88 100 HIS A N 1
ATOM 785 C CA . HIS A 1 100 ? 9.778 -1.004 -22.312 1.00 92.88 100 HIS A CA 1
ATOM 786 C C . HIS A 1 100 ? 10.600 -0.532 -21.116 1.00 92.88 100 HIS A C 1
ATOM 788 O O . HIS A 1 100 ? 10.358 -0.930 -19.977 1.00 92.88 100 HIS A O 1
ATOM 794 N N . SER A 1 101 ? 11.582 0.325 -21.386 1.00 92.94 101 SER A N 1
ATOM 795 C CA . SER A 1 101 ? 12.357 0.994 -20.349 1.00 92.94 101 SER A CA 1
ATOM 796 C C . SER A 1 101 ? 11.787 2.376 -20.056 1.00 92.94 101 SER A C 1
ATOM 798 O O . SER A 1 101 ? 11.576 3.171 -20.966 1.00 92.94 101 SER A O 1
ATOM 800 N N . SER A 1 102 ? 11.616 2.688 -18.780 1.00 94.81 102 SER A N 1
ATOM 801 C CA . SER A 1 102 ? 11.277 4.023 -18.289 1.00 94.81 102 SER A CA 1
ATOM 802 C C . SER A 1 102 ? 12.434 4.590 -17.466 1.00 94.81 102 SER A C 1
ATOM 804 O O . SER A 1 102 ? 13.210 3.837 -16.872 1.00 94.81 102 SER A O 1
ATOM 806 N N . ALA A 1 103 ? 12.587 5.913 -17.470 1.00 94.31 103 ALA A N 1
ATOM 807 C CA . ALA A 1 103 ? 13.707 6.579 -16.813 1.00 94.31 103 ALA A CA 1
ATOM 808 C C . ALA A 1 103 ? 13.549 6.572 -15.287 1.00 94.31 103 ALA A C 1
ATOM 810 O O . ALA A 1 103 ? 12.442 6.677 -14.755 1.00 94.31 103 ALA A O 1
ATOM 811 N N . PHE A 1 104 ? 14.670 6.517 -14.573 1.00 95.12 104 PHE A N 1
ATOM 812 C CA . PHE A 1 104 ? 14.706 6.793 -13.145 1.00 95.12 104 PHE A CA 1
ATOM 813 C C . PHE A 1 104 ? 15.066 8.252 -12.872 1.00 95.12 104 PHE A C 1
ATOM 8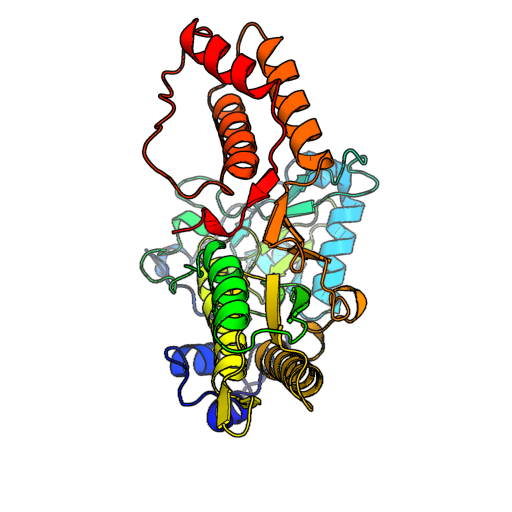15 O O . PHE A 1 104 ? 15.935 8.840 -13.522 1.00 95.12 104 PHE A O 1
ATOM 822 N N . ALA A 1 105 ? 14.436 8.812 -11.845 1.00 94.38 105 ALA A N 1
ATOM 823 C CA . ALA A 1 105 ? 14.858 10.035 -11.181 1.00 94.38 105 ALA A CA 1
ATOM 824 C C . ALA A 1 105 ? 15.127 9.752 -9.700 1.00 94.38 105 ALA A C 1
ATOM 826 O O . ALA A 1 105 ? 14.601 8.800 -9.126 1.00 94.38 105 ALA A O 1
ATOM 827 N N . LEU A 1 106 ? 15.934 10.599 -9.070 1.00 93.88 106 LEU A N 1
ATOM 828 C CA . LEU A 1 106 ? 16.123 10.593 -7.623 1.00 93.88 106 LEU A CA 1
ATOM 829 C C . LEU A 1 106 ? 15.632 11.921 -7.044 1.00 93.88 106 LEU A C 1
ATOM 831 O O . LEU A 1 106 ? 15.921 12.983 -7.599 1.00 93.88 106 LEU A O 1
ATOM 835 N N . VAL A 1 107 ? 14.886 11.865 -5.941 1.00 90.25 107 VAL A N 1
ATOM 836 C CA . VAL A 1 107 ? 14.443 13.058 -5.205 1.00 90.25 107 VAL A CA 1
ATOM 837 C C . VAL A 1 107 ? 14.955 13.032 -3.765 1.00 90.25 107 VAL A C 1
ATOM 839 O O . VAL A 1 107 ? 14.958 11.960 -3.159 1.00 90.25 107 VAL A O 1
ATOM 842 N N . PRO A 1 108 ? 15.376 14.173 -3.189 1.00 85.56 108 PRO A N 1
ATOM 843 C CA . PRO A 1 108 ? 15.936 14.208 -1.839 1.00 85.56 108 PRO A CA 1
ATOM 844 C C . PRO A 1 108 ? 14.941 13.734 -0.775 1.00 85.56 108 PRO A C 1
ATOM 846 O O . PRO A 1 108 ? 13.764 14.109 -0.797 1.00 85.56 108 PRO A O 1
ATOM 849 N N . THR A 1 109 ? 15.419 12.968 0.204 1.00 83.94 109 THR A N 1
ATOM 850 C CA . THR A 1 109 ? 14.671 12.706 1.440 1.00 83.94 109 THR A CA 1
ATOM 851 C C . THR A 1 109 ? 15.032 13.785 2.462 1.00 83.94 109 THR A C 1
ATOM 853 O O . THR A 1 109 ? 16.204 13.981 2.740 1.00 83.94 109 THR A O 1
ATOM 856 N N . GLN A 1 110 ? 14.052 14.486 3.045 1.00 68.19 110 GLN A N 1
ATOM 857 C CA . GLN A 1 110 ? 14.249 15.330 4.245 1.00 68.19 110 GLN A CA 1
ATOM 858 C C . GLN A 1 110 ? 15.452 16.311 4.201 1.00 68.19 110 GLN A C 1
ATOM 860 O O . GLN A 1 110 ? 16.128 16.498 5.205 1.00 68.19 110 GLN A O 1
ATOM 865 N N . ASN A 1 111 ? 15.693 16.975 3.064 1.00 71.56 111 ASN A N 1
ATOM 866 C CA . ASN A 1 111 ? 16.820 17.905 2.846 1.00 71.56 111 ASN A CA 1
ATOM 867 C C . ASN A 1 111 ? 18.227 17.275 2.919 1.00 71.56 111 ASN A C 1
ATOM 869 O O . ASN A 1 111 ? 19.209 17.999 3.053 1.00 71.56 111 ASN A O 1
ATOM 873 N N . VAL A 1 112 ? 18.339 15.953 2.796 1.00 83.56 112 VAL A N 1
ATOM 874 C CA . VAL A 1 112 ? 19.620 15.247 2.677 1.00 83.56 112 VAL A CA 1
ATOM 875 C C . VAL A 1 112 ? 20.112 15.313 1.220 1.00 83.56 112 VAL A C 1
ATOM 877 O O . VAL A 1 112 ? 19.287 15.219 0.302 1.00 83.56 112 VAL A O 1
ATOM 880 N N . PRO A 1 113 ? 21.423 15.487 0.960 1.00 86.94 113 PRO A N 1
ATOM 881 C CA . PRO A 1 113 ? 21.969 15.446 -0.394 1.00 86.94 113 PRO A CA 1
ATOM 882 C C . PRO A 1 113 ? 21.656 14.130 -1.122 1.00 86.94 113 PRO A C 1
ATOM 884 O O . PRO A 1 113 ? 21.704 13.050 -0.537 1.00 86.94 113 PRO A O 1
ATOM 887 N N . LEU A 1 114 ? 21.430 14.205 -2.440 1.00 87.94 114 LEU A N 1
ATOM 888 C CA . LEU A 1 114 ? 21.134 13.039 -3.294 1.00 87.94 114 LEU A CA 1
ATOM 889 C C . LEU A 1 114 ? 22.246 11.977 -3.320 1.00 87.94 114 LEU A C 1
ATOM 891 O O . LEU A 1 114 ? 22.010 10.837 -3.720 1.00 87.94 114 LEU A O 1
ATOM 895 N N . THR A 1 115 ? 23.464 12.361 -2.947 1.00 86.88 115 THR A N 1
ATOM 896 C CA . THR A 1 115 ? 24.619 11.465 -2.832 1.00 86.88 115 THR A CA 1
ATOM 897 C C . THR A 1 115 ? 24.566 10.592 -1.580 1.00 86.88 115 THR A C 1
ATOM 899 O O . THR A 1 115 ? 25.243 9.569 -1.542 1.00 86.88 115 THR A O 1
ATOM 902 N N . GLU A 1 116 ? 23.770 10.980 -0.584 1.00 87.50 116 GLU A N 1
ATOM 903 C CA . GLU A 1 116 ? 23.638 10.298 0.705 1.00 87.50 116 GLU A CA 1
ATOM 904 C C . GLU A 1 116 ? 22.303 9.559 0.813 1.00 87.50 116 GLU A C 1
ATOM 906 O O . GLU A 1 116 ? 22.281 8.380 1.157 1.00 87.50 116 GLU A O 1
ATOM 911 N N . ASP A 1 117 ? 21.190 10.216 0.468 1.00 89.50 117 ASP A N 1
ATOM 912 C CA . ASP A 1 117 ? 19.884 9.565 0.406 1.00 89.50 117 ASP A CA 1
ATOM 913 C C . ASP A 1 117 ? 18.934 10.228 -0.601 1.00 89.50 117 ASP A C 1
ATOM 915 O O . ASP A 1 117 ? 19.002 11.417 -0.916 1.00 89.50 117 ASP A O 1
ATOM 919 N N . GLY A 1 118 ? 17.988 9.440 -1.096 1.00 90.06 118 GLY A N 1
ATOM 920 C CA . GLY A 1 118 ? 16.909 9.925 -1.935 1.00 90.06 118 GLY A CA 1
ATOM 921 C C . GLY A 1 118 ? 15.913 8.834 -2.289 1.00 90.06 118 GLY A C 1
ATOM 922 O O . GLY A 1 118 ? 16.215 7.641 -2.261 1.00 90.06 118 GLY A O 1
ATOM 923 N N . ARG A 1 119 ? 14.698 9.238 -2.651 1.00 89.94 119 ARG A N 1
ATOM 924 C CA . ARG A 1 119 ? 13.658 8.330 -3.140 1.00 89.94 119 ARG A CA 1
ATOM 925 C C . ARG A 1 119 ? 13.777 8.191 -4.648 1.00 89.94 119 ARG A C 1
ATOM 927 O O . ARG A 1 119 ? 13.820 9.189 -5.365 1.00 89.94 119 ARG A O 1
ATOM 934 N N . ILE A 1 120 ? 13.827 6.949 -5.115 1.00 92.25 120 ILE A N 1
ATOM 935 C CA . ILE A 1 120 ? 13.816 6.647 -6.545 1.00 92.25 120 ILE A CA 1
ATOM 936 C C . ILE A 1 120 ? 12.397 6.841 -7.059 1.00 92.25 120 ILE A C 1
ATOM 938 O O . ILE A 1 120 ? 11.439 6.379 -6.442 1.00 92.25 120 ILE A O 1
ATOM 942 N N . ILE A 1 121 ? 12.288 7.510 -8.196 1.00 92.62 121 ILE A N 1
ATOM 943 C CA . ILE A 1 121 ? 11.070 7.619 -8.983 1.00 92.62 121 ILE A CA 1
ATOM 944 C C . ILE A 1 121 ? 11.309 6.839 -10.267 1.00 92.62 121 ILE A C 1
ATOM 946 O O . ILE A 1 121 ? 12.261 7.126 -10.989 1.00 92.62 121 ILE A O 1
ATOM 950 N N . HIS A 1 122 ? 10.447 5.865 -10.541 1.00 93.81 122 HIS A N 1
ATOM 951 C CA . HIS A 1 122 ? 10.353 5.214 -11.843 1.00 93.81 122 HIS A CA 1
ATOM 952 C C . HIS A 1 122 ? 9.341 6.002 -12.673 1.00 93.81 122 HIS A C 1
ATOM 954 O O . HIS A 1 122 ? 8.147 5.980 -12.372 1.00 93.81 122 HIS A O 1
ATOM 960 N N . ASP A 1 123 ? 9.811 6.781 -13.646 1.00 94.56 123 ASP A N 1
ATOM 961 C CA . ASP A 1 123 ? 8.936 7.682 -14.395 1.00 94.56 123 ASP A CA 1
ATOM 962 C C . ASP A 1 123 ? 8.179 6.942 -15.496 1.00 94.56 123 ASP A C 1
ATOM 964 O O . ASP A 1 123 ? 8.591 6.879 -16.650 1.00 94.56 123 ASP A O 1
ATOM 968 N N . LEU A 1 124 ? 7.036 6.393 -15.105 1.00 94.12 124 LEU A N 1
ATOM 969 C CA . LEU A 1 124 ? 6.142 5.628 -15.970 1.00 94.12 124 LEU A CA 1
ATOM 970 C C . LEU A 1 124 ? 5.126 6.512 -16.703 1.00 94.12 124 LEU A C 1
ATOM 972 O O . LEU A 1 124 ? 4.251 5.982 -17.386 1.00 94.12 124 LEU A O 1
ATOM 976 N N . SER A 1 125 ? 5.226 7.837 -16.545 1.00 92.50 125 SER A N 1
ATOM 977 C CA . SER A 1 125 ? 4.335 8.825 -17.171 1.00 92.50 125 SER A CA 1
ATOM 978 C C . SER A 1 125 ? 4.994 9.554 -18.345 1.00 92.50 125 SER A C 1
ATOM 980 O O . SER A 1 125 ? 4.332 10.317 -19.048 1.00 92.50 125 SER A O 1
ATOM 982 N N . ALA A 1 126 ? 6.290 9.326 -18.569 1.00 88.62 126 ALA A N 1
ATOM 983 C CA . ALA A 1 126 ? 7.042 9.890 -19.679 1.00 88.62 126 ALA A CA 1
ATOM 984 C C . ALA A 1 126 ? 7.453 8.808 -20.699 1.00 88.62 126 ALA A C 1
ATOM 986 O O . ALA A 1 126 ? 7.741 7.672 -20.337 1.00 88.62 126 ALA A O 1
ATOM 987 N N . THR A 1 127 ? 7.511 9.113 -21.995 1.00 86.19 127 THR A N 1
ATOM 988 C CA . THR A 1 127 ? 7.030 10.350 -22.639 1.00 86.19 127 THR A CA 1
ATOM 989 C C . THR A 1 127 ? 5.515 10.283 -22.845 1.00 86.19 127 THR A C 1
ATOM 991 O O . THR A 1 127 ? 4.992 9.234 -23.212 1.00 86.19 127 THR A O 1
ATOM 994 N N . ARG A 1 128 ? 4.808 11.402 -22.646 1.00 86.50 128 ARG A N 1
ATOM 995 C CA . ARG A 1 128 ? 3.348 11.482 -22.808 1.00 86.50 128 ARG A CA 1
ATOM 996 C C . ARG A 1 128 ? 2.887 10.922 -24.163 1.00 86.50 128 ARG A C 1
ATOM 998 O O . ARG A 1 128 ? 3.460 11.258 -25.196 1.00 86.50 128 ARG A O 1
ATOM 1005 N N . GLY A 1 129 ? 1.844 10.100 -24.143 1.00 85.94 129 GLY A N 1
ATOM 1006 C CA . GLY A 1 129 ? 1.280 9.374 -25.285 1.00 85.94 129 GLY A CA 1
ATOM 1007 C C . GLY A 1 129 ? 1.977 8.046 -25.600 1.00 85.94 129 GLY A C 1
ATOM 1008 O O . GLY A 1 129 ? 1.419 7.227 -26.322 1.00 85.94 129 GLY A O 1
ATOM 1009 N N . LEU A 1 130 ? 3.175 7.811 -25.057 1.00 86.00 130 LEU A N 1
ATOM 1010 C CA . LEU A 1 130 ? 3.965 6.594 -25.278 1.00 86.00 130 LEU A CA 1
ATOM 1011 C C . LEU A 1 130 ? 4.354 5.893 -23.973 1.00 86.00 130 LEU A C 1
ATOM 1013 O O . LEU A 1 130 ? 4.988 4.837 -24.025 1.00 86.00 130 LEU A O 1
ATOM 1017 N N . SER A 1 131 ? 4.009 6.479 -22.825 1.00 91.75 131 SER A N 1
ATOM 1018 C CA . SER A 1 131 ? 4.398 5.995 -21.507 1.00 91.75 131 SER A CA 1
ATOM 1019 C C . SER A 1 131 ? 3.640 4.725 -21.117 1.00 91.75 131 SER A C 1
ATOM 1021 O O . SER A 1 131 ? 2.604 4.381 -21.690 1.00 91.75 131 SER A O 1
ATOM 1023 N N . VAL A 1 132 ? 4.150 4.012 -20.111 1.00 93.94 132 VAL A N 1
ATOM 1024 C CA . VAL A 1 132 ? 3.469 2.830 -19.560 1.00 93.94 132 VAL A CA 1
ATOM 1025 C C . VAL A 1 132 ? 2.096 3.208 -19.000 1.00 93.94 132 VAL A C 1
ATOM 1027 O O . VAL A 1 132 ? 1.137 2.456 -19.176 1.00 93.94 132 VAL A O 1
ATOM 1030 N N . ASN A 1 133 ? 1.980 4.379 -18.369 1.00 95.50 133 ASN A N 1
ATOM 1031 C CA . ASN A 1 133 ? 0.714 4.869 -17.835 1.00 95.50 133 ASN A CA 1
ATOM 1032 C C . ASN A 1 133 ? -0.284 5.236 -18.936 1.00 95.50 133 ASN A C 1
ATOM 1034 O O . ASN A 1 133 ? -1.443 4.866 -18.806 1.00 95.50 133 ASN A O 1
ATOM 1038 N N . ASP A 1 134 ? 0.150 5.875 -20.027 1.00 93.56 134 ASP A N 1
ATOM 1039 C CA . ASP A 1 134 ? -0.742 6.191 -21.156 1.00 93.56 134 ASP A CA 1
ATOM 1040 C C . ASP A 1 134 ? -1.219 4.926 -21.888 1.00 93.56 134 ASP A C 1
ATOM 1042 O O . ASP A 1 134 ? -2.320 4.891 -22.428 1.00 93.56 134 ASP A O 1
ATOM 1046 N N . ALA A 1 135 ? -0.398 3.872 -21.904 1.00 93.25 135 ALA A N 1
ATOM 1047 C CA . ALA A 1 135 ? -0.760 2.591 -22.503 1.00 93.25 135 ALA A CA 1
ATOM 1048 C C . ALA A 1 135 ? -1.675 1.733 -21.609 1.00 93.25 135 ALA A C 1
ATOM 1050 O O . ALA A 1 135 ? -2.303 0.794 -22.108 1.00 93.25 135 ALA A O 1
ATOM 1051 N N . THR A 1 136 ? -1.715 2.004 -20.301 1.00 95.31 136 THR A N 1
ATOM 1052 C CA . THR A 1 136 ? -2.504 1.237 -19.328 1.00 95.31 136 THR A CA 1
ATOM 1053 C C . THR A 1 136 ? -3.956 1.694 -19.353 1.00 95.31 136 THR A C 1
ATOM 1055 O O . THR A 1 136 ? -4.241 2.870 -19.142 1.00 95.31 136 THR A O 1
ATOM 1058 N N . ASP A 1 137 ? -4.883 0.751 -19.504 1.00 95.06 137 ASP A N 1
ATOM 1059 C CA . ASP A 1 137 ? -6.308 1.034 -19.372 1.00 95.06 137 ASP A CA 1
ATOM 1060 C C . ASP A 1 137 ? -6.700 1.151 -17.893 1.00 95.06 137 ASP A C 1
ATOM 1062 O O . ASP A 1 137 ? -7.012 0.174 -17.204 1.00 95.06 137 ASP A O 1
ATOM 1066 N N . SER A 1 138 ? -6.658 2.385 -17.391 1.00 89.25 138 SER A N 1
ATOM 1067 C CA . SER A 1 138 ? -7.027 2.699 -16.008 1.00 89.25 138 SER A CA 1
ATOM 1068 C C . SER A 1 138 ? -8.512 2.465 -15.704 1.00 89.25 138 SER A C 1
ATOM 1070 O O . SER A 1 138 ? -8.850 2.259 -14.540 1.00 89.25 138 SER A O 1
ATOM 1072 N N . SER A 1 139 ? -9.391 2.407 -16.715 1.00 92.44 139 SER A N 1
ATOM 1073 C CA . SER A 1 139 ? -10.821 2.131 -16.506 1.00 92.44 139 SER A CA 1
ATOM 1074 C C . SER A 1 139 ? -11.086 0.697 -16.035 1.00 92.44 139 SER A C 1
ATOM 1076 O O . SER A 1 139 ? -12.082 0.439 -15.365 1.00 92.44 139 SER A O 1
ATOM 1078 N N . GLN A 1 140 ? -10.151 -0.213 -16.323 1.00 92.12 140 GLN A N 1
ATOM 1079 C CA . GLN A 1 140 ? -10.178 -1.622 -15.921 1.00 92.12 140 GLN A CA 1
ATOM 1080 C C . GLN A 1 140 ? -9.335 -1.896 -14.665 1.00 92.12 140 GLN A C 1
ATOM 1082 O O . GLN A 1 140 ? -9.079 -3.048 -14.303 1.00 92.12 140 GLN A O 1
ATOM 1087 N N . THR A 1 141 ? -8.827 -0.847 -14.017 1.00 92.00 141 THR A N 1
ATOM 1088 C CA . THR A 1 141 ? -8.081 -0.981 -12.764 1.00 92.00 141 THR A CA 1
ATOM 1089 C C . THR A 1 141 ? -9.057 -1.179 -11.602 1.00 92.00 141 THR A C 1
ATOM 1091 O O . THR A 1 141 ? -10.058 -0.466 -11.531 1.00 92.00 141 THR A O 1
ATOM 1094 N N . PRO A 1 142 ? -8.775 -2.097 -10.656 1.00 94.19 142 PRO A N 1
ATOM 1095 C CA . PRO A 1 142 ? -9.643 -2.290 -9.501 1.00 94.19 142 PRO A CA 1
ATOM 1096 C C . PRO A 1 142 ? -9.821 -1.028 -8.649 1.00 94.19 142 PRO A C 1
ATOM 1098 O O . PRO A 1 142 ? -8.943 -0.165 -8.589 1.00 94.19 142 PRO A O 1
ATOM 1101 N N . ASP A 1 143 ? -10.941 -0.953 -7.928 1.00 92.25 143 ASP A N 1
ATOM 1102 C CA . ASP A 1 143 ? -11.281 0.204 -7.101 1.00 92.25 143 ASP A CA 1
ATOM 1103 C C . ASP A 1 143 ? -10.265 0.432 -5.969 1.00 92.25 143 ASP A C 1
ATOM 1105 O O . ASP A 1 143 ? -10.198 -0.318 -4.987 1.00 92.25 143 ASP A O 1
ATOM 1109 N N . ALA A 1 144 ? -9.517 1.529 -6.079 1.00 91.19 144 ALA A N 1
ATOM 1110 C CA . ALA A 1 144 ? -8.510 1.949 -5.112 1.00 91.19 144 ALA A CA 1
ATOM 1111 C C . ALA A 1 144 ? -9.055 2.865 -3.999 1.00 91.19 144 ALA A C 1
ATOM 1113 O O . ALA A 1 144 ? -8.269 3.402 -3.218 1.00 91.19 144 ALA A O 1
ATOM 1114 N N . ARG A 1 145 ? -10.376 3.086 -3.914 1.00 91.12 145 ARG A N 1
ATOM 1115 C CA . ARG A 1 145 ? -10.970 3.914 -2.852 1.00 91.12 145 ARG A CA 1
ATOM 1116 C C . ARG A 1 145 ? -10.870 3.237 -1.484 1.00 91.12 145 ARG A C 1
ATOM 1118 O O . ARG A 1 145 ? -11.054 2.021 -1.362 1.00 91.12 145 ARG A O 1
ATOM 1125 N N . TRP A 1 146 ? -10.645 4.063 -0.466 1.00 89.88 146 TRP A N 1
ATOM 1126 C CA . TRP A 1 146 ? -10.553 3.697 0.949 1.00 89.88 146 TRP A CA 1
ATOM 1127 C C . TRP A 1 146 ? -11.578 4.475 1.777 1.00 89.88 146 TRP A C 1
ATOM 1129 O O . TRP A 1 146 ? -12.107 5.492 1.322 1.00 89.88 146 TRP A O 1
ATOM 1139 N N . ASP A 1 147 ? -11.849 3.988 2.990 1.00 87.62 147 ASP A N 1
ATOM 1140 C CA . ASP A 1 147 ? -12.730 4.673 3.938 1.00 87.62 147 ASP A CA 1
ATOM 1141 C C . ASP A 1 147 ? -12.161 6.061 4.287 1.00 87.62 147 ASP A C 1
ATOM 1143 O O . ASP A 1 147 ? -10.947 6.284 4.284 1.00 87.62 147 ASP A O 1
ATOM 1147 N N . GLN A 1 148 ? -13.041 7.001 4.625 1.00 86.25 148 GLN A N 1
ATOM 1148 C CA . GLN A 1 148 ? -12.622 8.325 5.078 1.00 86.25 148 GLN A CA 1
ATOM 1149 C C . GLN A 1 148 ? -12.065 8.269 6.507 1.00 86.25 148 GLN A C 1
ATOM 1151 O O . GLN A 1 148 ? -12.467 7.441 7.325 1.00 86.25 148 GLN A O 1
ATOM 1156 N N . PHE A 1 149 ? -11.177 9.207 6.848 1.00 84.62 149 PHE A N 1
ATOM 1157 C CA . PHE A 1 149 ? -10.551 9.268 8.178 1.00 84.62 149 PHE A CA 1
ATOM 1158 C C . PHE A 1 149 ? -11.565 9.478 9.314 1.00 84.62 149 PHE A C 1
ATOM 1160 O O . PHE A 1 149 ? -11.305 9.079 10.450 1.00 84.62 149 PHE A O 1
ATOM 1167 N N . CYS A 1 150 ? -12.741 10.046 9.016 1.00 84.06 150 CYS A N 1
ATOM 1168 C CA . CYS A 1 150 ? -13.827 10.216 9.983 1.00 84.06 150 CYS A CA 1
ATOM 1169 C C . CYS A 1 150 ? -14.324 8.884 10.566 1.00 84.06 150 CYS A C 1
ATOM 1171 O O . CYS A 1 150 ? -14.798 8.869 11.699 1.00 84.06 150 CYS A O 1
ATOM 1173 N N . CYS A 1 151 ? -14.139 7.754 9.876 1.00 90.06 151 CYS A N 1
ATOM 1174 C CA . CYS A 1 151 ? -14.526 6.446 10.401 1.00 90.06 151 CYS A CA 1
ATOM 1175 C C . CYS A 1 151 ? -13.769 6.082 11.692 1.00 90.06 151 CYS A C 1
ATOM 1177 O O . CYS A 1 151 ? -14.326 5.394 12.547 1.00 90.06 151 CYS A O 1
ATOM 1179 N N . ILE A 1 152 ? -12.529 6.564 11.872 1.00 92.44 152 ILE A N 1
ATOM 1180 C CA . ILE A 1 152 ? -11.774 6.393 13.127 1.00 92.44 152 ILE A CA 1
ATOM 1181 C C . ILE A 1 152 ? -12.480 7.145 14.265 1.00 92.44 152 ILE A C 1
ATOM 1183 O O . ILE A 1 152 ? -12.718 6.576 15.331 1.00 92.44 152 ILE A O 1
ATOM 1187 N N . ALA A 1 153 ? -12.876 8.401 14.026 1.00 90.12 153 ALA A N 1
ATOM 1188 C CA . ALA A 1 153 ? -13.618 9.211 14.993 1.00 90.12 153 ALA A CA 1
ATOM 1189 C C . ALA A 1 153 ? -14.960 8.562 15.360 1.00 90.12 153 ALA A C 1
ATOM 1191 O O . ALA A 1 153 ? -15.264 8.398 16.541 1.00 90.12 153 ALA A O 1
ATOM 1192 N N . GLN A 1 154 ? -15.722 8.128 14.353 1.00 91.81 154 GLN A N 1
ATOM 1193 C CA . GLN A 1 154 ? -17.006 7.454 14.537 1.00 91.81 154 GLN A CA 1
ATOM 1194 C C . GLN A 1 154 ? -16.858 6.183 15.380 1.00 91.81 154 GLN A C 1
ATOM 1196 O O . GLN A 1 154 ? -17.646 5.976 16.299 1.00 91.81 154 GLN A O 1
ATOM 1201 N N . ARG A 1 155 ? -15.811 5.373 15.159 1.00 95.81 155 ARG A N 1
ATOM 1202 C CA . ARG A 1 155 ? -15.543 4.189 15.993 1.00 95.81 155 ARG A CA 1
ATOM 1203 C C . ARG A 1 155 ? -15.242 4.550 17.449 1.00 95.81 155 ARG A C 1
ATOM 1205 O O . ARG A 1 155 ? -15.739 3.881 18.353 1.00 95.81 155 ARG A O 1
ATOM 1212 N N . ILE A 1 156 ? -14.444 5.591 17.691 1.00 94.31 156 ILE A N 1
ATOM 1213 C CA . ILE A 1 156 ? -14.130 6.053 19.054 1.00 94.31 156 ILE A CA 1
ATOM 1214 C C . ILE A 1 156 ? -15.410 6.491 19.784 1.00 94.31 156 ILE A C 1
ATOM 1216 O O . ILE A 1 156 ? -15.613 6.127 20.945 1.00 94.31 156 ILE A O 1
ATOM 1220 N N . LEU A 1 157 ? -16.270 7.258 19.107 1.00 93.12 157 LEU A N 1
ATOM 1221 C CA . LEU A 1 157 ? -17.533 7.751 19.662 1.00 93.12 157 LEU A CA 1
ATOM 1222 C C . LEU A 1 157 ? -18.549 6.621 19.886 1.00 93.12 157 LEU A C 1
ATOM 1224 O O . LEU A 1 157 ? -19.185 6.574 20.935 1.00 93.12 157 LEU A O 1
ATOM 1228 N N . ASP A 1 158 ? -18.652 5.673 18.955 1.00 94.75 158 ASP A N 1
ATOM 1229 C CA . ASP A 1 158 ? -19.490 4.477 19.088 1.00 94.75 158 ASP A CA 1
ATOM 1230 C C . ASP A 1 158 ? -19.109 3.654 20.332 1.00 94.75 158 ASP A C 1
ATOM 1232 O O . ASP A 1 158 ? -19.953 3.362 21.183 1.00 94.75 158 ASP A O 1
ATOM 1236 N N . LEU A 1 159 ? -17.816 3.360 20.509 1.00 94.88 159 LEU A N 1
ATOM 1237 C CA . LEU A 1 159 ? -17.326 2.628 21.681 1.00 94.88 159 LEU A CA 1
ATOM 1238 C C . LEU A 1 159 ? -17.537 3.388 22.994 1.00 94.88 159 LEU A C 1
ATOM 1240 O O . LEU A 1 159 ? -17.754 2.762 24.031 1.00 94.88 159 LEU A O 1
ATOM 1244 N N . ARG A 1 160 ? -17.479 4.724 22.978 1.00 93.25 160 ARG A N 1
ATOM 1245 C CA . ARG A 1 160 ? -17.816 5.545 24.150 1.00 93.25 160 ARG A CA 1
ATOM 1246 C C . ARG A 1 160 ? -19.275 5.348 24.556 1.00 93.25 160 ARG A C 1
ATOM 1248 O O . ARG A 1 160 ? -19.550 5.220 25.745 1.00 93.25 160 ARG A O 1
ATOM 1255 N N . THR A 1 161 ? -20.185 5.347 23.585 1.00 93.69 161 THR A N 1
ATOM 1256 C CA . THR A 1 161 ? -21.626 5.214 23.829 1.00 93.69 161 THR A CA 1
ATOM 1257 C C . THR A 1 161 ? -21.992 3.809 24.295 1.00 93.69 161 THR A C 1
ATOM 1259 O O . THR A 1 161 ? -22.755 3.665 25.246 1.00 93.69 161 THR A O 1
ATOM 1262 N N . ARG A 1 162 ? -21.442 2.769 23.657 1.00 92.81 162 ARG A N 1
ATOM 1263 C CA . ARG A 1 162 ? -21.798 1.370 23.952 1.00 92.81 162 ARG A CA 1
ATOM 1264 C C . ARG A 1 162 ? -21.096 0.789 25.175 1.00 92.81 162 ARG A C 1
ATOM 1266 O O . ARG A 1 162 ? -21.651 -0.089 25.824 1.00 92.81 162 ARG A O 1
ATOM 1273 N N . CYS A 1 163 ? -19.885 1.251 25.478 1.00 92.00 163 CYS A N 1
ATOM 1274 C CA . CYS A 1 163 ? -19.086 0.788 26.615 1.00 92.00 163 CYS A CA 1
ATOM 1275 C C . CYS A 1 163 ? -18.655 1.982 27.488 1.00 92.00 163 CYS A C 1
ATOM 1277 O O . CYS A 1 163 ? -17.458 2.301 27.561 1.00 92.00 163 CYS A O 1
ATOM 1279 N N . PRO A 1 164 ? -19.612 2.686 28.128 1.00 90.62 164 PRO A N 1
ATOM 1280 C CA . PRO A 1 164 ? -19.287 3.811 28.992 1.00 90.62 164 PRO A CA 1
ATOM 1281 C C . PRO A 1 164 ? -18.424 3.335 30.169 1.00 90.62 164 PRO A C 1
ATOM 1283 O O . PRO A 1 164 ? -18.681 2.297 30.769 1.00 90.62 164 PRO A O 1
ATOM 1286 N N . GLY A 1 165 ? -17.371 4.090 30.491 1.00 89.94 165 GLY A N 1
ATOM 1287 C CA . GLY A 1 165 ? -16.445 3.774 31.588 1.00 89.94 165 GLY A CA 1
ATOM 1288 C C . GLY A 1 165 ? -15.300 2.818 31.235 1.00 89.94 165 GLY A C 1
ATOM 1289 O O . GLY A 1 165 ? -14.307 2.789 31.955 1.00 89.94 165 GLY A O 1
ATOM 1290 N N . CYS A 1 166 ? -15.362 2.099 30.112 1.00 93.88 166 CYS A N 1
ATOM 1291 C CA . CYS A 1 166 ? -14.242 1.268 29.664 1.00 93.88 166 CYS A CA 1
ATOM 1292 C C . CYS A 1 166 ? -13.162 2.116 28.977 1.00 93.88 166 CYS A C 1
ATOM 1294 O O . CYS A 1 166 ? -13.476 3.098 28.294 1.00 93.88 166 CYS A O 1
ATOM 1296 N N . SER A 1 167 ? -11.893 1.730 29.110 1.00 96.12 167 SER A N 1
ATOM 1297 C CA . SER A 1 167 ? -10.797 2.345 28.355 1.00 96.12 167 SER A CA 1
ATOM 1298 C C . SER A 1 167 ? -10.838 1.914 26.888 1.00 96.12 167 SER A C 1
ATOM 1300 O O . SER A 1 167 ? -11.211 0.791 26.560 1.00 96.12 167 SER A O 1
ATOM 1302 N N . ARG A 1 168 ? -10.459 2.823 25.989 1.00 96.88 168 ARG A N 1
ATOM 1303 C CA . ARG A 1 168 ? -10.333 2.577 24.546 1.00 96.88 168 ARG A CA 1
ATOM 1304 C C . ARG A 1 168 ? -8.884 2.792 24.150 1.00 96.88 168 ARG A C 1
ATOM 1306 O O . ARG A 1 168 ? -8.273 3.757 24.612 1.00 96.88 168 ARG A O 1
ATOM 1313 N N . TYR A 1 169 ? -8.377 1.928 23.287 1.00 97.94 169 TYR A N 1
ATOM 1314 C CA . TYR A 1 169 ? -7.022 2.009 22.766 1.00 97.94 169 TYR A CA 1
ATOM 1315 C C . TYR A 1 169 ? -7.049 1.920 21.250 1.00 97.94 169 TYR A C 1
ATOM 1317 O O . TYR A 1 169 ? -7.936 1.300 20.656 1.00 97.94 169 TYR A O 1
ATOM 1325 N N . ALA A 1 170 ? -6.048 2.531 20.633 1.00 97.62 170 ALA A N 1
ATOM 1326 C CA . ALA A 1 170 ? -5.749 2.346 19.234 1.00 97.62 170 ALA A CA 1
ATOM 1327 C C . ALA A 1 170 ? -4.394 1.668 19.060 1.00 97.62 170 ALA A C 1
ATOM 1329 O O . ALA A 1 170 ? -3.457 1.901 19.826 1.00 97.62 170 ALA A O 1
ATOM 1330 N N . LEU A 1 171 ? -4.305 0.853 18.018 1.00 96.62 171 LEU A N 1
ATOM 1331 C CA . LEU A 1 171 ? -3.061 0.295 17.515 1.00 96.62 171 LEU A CA 1
ATOM 1332 C C . LEU A 1 171 ? -2.869 0.820 16.099 1.00 96.62 171 LEU A C 1
ATOM 1334 O O . LEU A 1 171 ? -3.788 0.752 15.283 1.00 96.62 171 LEU A O 1
ATOM 1338 N N . VAL A 1 172 ? -1.681 1.350 15.821 1.00 95.25 172 VAL A N 1
ATOM 1339 C CA . VAL A 1 172 ? -1.310 1.867 14.501 1.00 95.25 172 VAL A CA 1
ATOM 1340 C C . VAL A 1 172 ? -0.217 0.998 13.923 1.00 95.25 172 VAL A C 1
ATOM 1342 O O . VAL A 1 172 ? 0.693 0.570 14.635 1.00 95.25 172 VAL A O 1
ATOM 1345 N N . ALA A 1 173 ? -0.326 0.751 12.632 1.00 92.94 173 ALA A N 1
ATOM 1346 C CA . ALA A 1 173 ? 0.504 -0.185 11.922 1.00 92.94 173 ALA A CA 1
ATOM 1347 C C . ALA A 1 173 ? 0.700 0.225 10.468 1.00 92.94 173 ALA A C 1
ATOM 1349 O O . ALA A 1 173 ? -0.135 0.929 9.912 1.00 92.94 173 ALA A O 1
ATOM 1350 N N . ASP A 1 174 ? 1.772 -0.265 9.853 1.00 91.25 174 ASP A N 1
ATOM 1351 C CA . ASP A 1 174 ? 2.083 -0.020 8.447 1.00 91.25 174 ASP A CA 1
ATOM 1352 C C . ASP A 1 174 ? 2.546 -1.311 7.751 1.00 91.25 174 ASP A C 1
ATOM 1354 O O . ASP A 1 174 ? 3.380 -2.057 8.282 1.00 91.25 174 ASP A O 1
ATOM 1358 N N . ILE A 1 175 ? 2.010 -1.580 6.556 1.00 91.75 175 ILE A N 1
ATOM 1359 C CA . ILE A 1 175 ? 2.400 -2.733 5.733 1.00 91.75 175 ILE A CA 1
ATOM 1360 C C . ILE A 1 175 ? 3.761 -2.447 5.092 1.00 91.75 175 ILE A C 1
ATOM 1362 O O . ILE A 1 175 ? 3.907 -1.599 4.212 1.00 91.75 175 ILE A O 1
ATOM 1366 N N . ALA A 1 176 ? 4.784 -3.205 5.490 1.00 89.56 176 ALA A N 1
ATOM 1367 C CA . ALA A 1 176 ? 6.129 -3.030 4.954 1.00 89.56 176 ALA A CA 1
ATOM 1368 C C . ALA A 1 176 ? 6.175 -3.259 3.437 1.00 89.56 176 ALA A C 1
ATOM 1370 O O . ALA A 1 176 ? 5.524 -4.163 2.934 1.00 89.56 176 ALA A O 1
ATOM 1371 N N . ASP A 1 177 ? 6.961 -2.457 2.712 1.00 87.19 177 ASP A N 1
ATOM 1372 C CA . ASP A 1 177 ? 7.200 -2.558 1.263 1.00 87.19 177 ASP A CA 1
ATOM 1373 C C . ASP A 1 177 ? 5.962 -2.476 0.331 1.00 87.19 177 ASP A C 1
ATOM 1375 O O . ASP A 1 177 ? 6.128 -2.515 -0.889 1.00 87.19 177 ASP A O 1
ATOM 1379 N N . ALA A 1 178 ? 4.750 -2.288 0.870 1.00 87.44 178 ALA A N 1
ATOM 1380 C CA . ALA A 1 178 ? 3.504 -1.969 0.165 1.00 87.44 178 ALA A CA 1
ATOM 1381 C C . ALA A 1 178 ? 3.344 -2.662 -1.213 1.00 87.44 178 ALA A C 1
ATOM 1383 O O . ALA A 1 178 ? 3.165 -3.880 -1.297 1.00 87.44 178 ALA A O 1
ATOM 1384 N N . PHE A 1 179 ? 3.417 -1.892 -2.308 1.00 89.94 179 PHE A N 1
ATOM 1385 C CA . PHE A 1 179 ? 3.221 -2.349 -3.692 1.00 89.94 179 PHE A CA 1
ATOM 1386 C C . PHE A 1 179 ? 4.139 -3.500 -4.113 1.00 89.94 179 PHE A C 1
ATOM 1388 O O . PHE A 1 179 ? 3.772 -4.287 -4.984 1.00 89.94 179 PHE A O 1
ATOM 1395 N N . HIS A 1 180 ? 5.298 -3.653 -3.471 1.00 89.88 180 HIS A N 1
ATOM 1396 C CA . HIS A 1 180 ? 6.236 -4.731 -3.773 1.00 89.88 180 HIS A CA 1
ATOM 1397 C C . HIS A 1 180 ? 5.682 -6.125 -3.435 1.00 89.88 180 HIS A C 1
ATOM 1399 O O . HIS A 1 180 ? 6.243 -7.136 -3.845 1.00 89.88 180 HIS A O 1
ATOM 1405 N N . HIS A 1 181 ? 4.568 -6.224 -2.714 1.00 91.56 181 HIS A N 1
ATOM 1406 C CA . HIS A 1 181 ? 3.915 -7.515 -2.492 1.00 91.56 181 HIS A CA 1
ATOM 1407 C C . HIS A 1 181 ? 3.021 -7.963 -3.642 1.00 91.56 181 HIS A C 1
ATOM 1409 O O . HIS A 1 181 ? 2.628 -9.127 -3.668 1.00 91.56 181 HIS A O 1
ATOM 1415 N N . VAL A 1 182 ? 2.715 -7.074 -4.589 1.00 94.88 182 VAL A N 1
ATOM 1416 C CA . VAL A 1 182 ? 1.813 -7.343 -5.711 1.00 94.88 182 VAL A CA 1
ATOM 1417 C C . VAL A 1 182 ? 2.627 -7.897 -6.886 1.00 94.88 182 VAL A C 1
ATOM 1419 O O . VAL A 1 182 ? 3.318 -7.134 -7.567 1.00 94.88 182 VAL A O 1
ATOM 1422 N N . PRO A 1 183 ? 2.589 -9.212 -7.167 1.00 94.69 183 PRO A N 1
ATOM 1423 C CA . PRO A 1 183 ? 3.375 -9.781 -8.251 1.00 94.69 183 PRO A CA 1
ATOM 1424 C C . PRO A 1 183 ? 2.789 -9.422 -9.618 1.00 94.69 183 PRO A C 1
ATOM 1426 O O . PRO A 1 183 ? 1.580 -9.486 -9.820 1.00 94.69 183 PRO A O 1
ATOM 1429 N N . LEU A 1 184 ? 3.654 -9.149 -10.593 1.00 94.62 184 LEU A N 1
ATOM 1430 C CA . LEU A 1 184 ? 3.276 -9.046 -12.002 1.00 94.62 184 LEU A CA 1
ATOM 1431 C C . LEU A 1 184 ? 3.401 -10.395 -12.708 1.00 94.62 184 LEU A C 1
ATOM 1433 O O . LEU A 1 184 ? 4.345 -11.166 -12.470 1.00 94.62 184 LEU A O 1
ATOM 1437 N N . HIS A 1 185 ? 2.479 -10.640 -13.633 1.00 93.31 185 HIS A N 1
ATOM 1438 C CA . HIS A 1 185 ? 2.557 -11.760 -14.554 1.00 93.31 185 HIS A CA 1
ATOM 1439 C C . HIS A 1 185 ? 3.791 -11.616 -15.461 1.00 93.31 185 HIS A C 1
ATOM 1441 O O . HIS A 1 185 ? 4.045 -10.553 -16.030 1.00 93.31 185 HIS A O 1
ATOM 1447 N N . ALA A 1 186 ? 4.553 -12.701 -15.641 1.00 89.19 186 ALA A N 1
ATOM 1448 C CA . ALA A 1 186 ? 5.866 -12.660 -16.298 1.00 89.19 186 ALA A CA 1
ATOM 1449 C C . ALA A 1 186 ? 5.832 -12.082 -17.729 1.00 89.19 186 ALA A C 1
ATOM 1451 O O . ALA A 1 186 ? 6.715 -11.316 -18.099 1.00 89.19 186 ALA A O 1
ATOM 1452 N N . ARG A 1 187 ? 4.778 -12.378 -18.506 1.00 89.12 187 ARG A N 1
ATOM 1453 C CA . ARG A 1 187 ? 4.571 -11.843 -19.875 1.00 89.12 187 ARG A CA 1
ATOM 1454 C C . ARG A 1 187 ? 4.330 -10.326 -19.944 1.00 89.12 187 ARG A C 1
ATOM 1456 O O . ARG A 1 187 ? 4.290 -9.762 -21.031 1.00 89.12 187 ARG A O 1
ATOM 1463 N N . HIS A 1 188 ? 4.114 -9.676 -18.803 1.00 92.06 188 HIS A N 1
ATOM 1464 C CA . HIS A 1 188 ? 3.868 -8.236 -18.722 1.00 92.06 188 HIS A CA 1
ATOM 1465 C C . HIS A 1 188 ? 4.966 -7.490 -17.971 1.00 92.06 188 HIS A C 1
ATOM 1467 O O . HIS A 1 188 ? 5.057 -6.273 -18.096 1.00 92.06 188 HIS A O 1
ATOM 1473 N N . SER A 1 189 ? 5.828 -8.205 -17.243 1.00 92.69 189 SER A N 1
ATOM 1474 C CA . SER A 1 189 ? 6.953 -7.623 -16.513 1.00 92.69 189 SER A CA 1
ATOM 1475 C C . SER A 1 189 ? 7.860 -6.778 -17.404 1.00 92.69 189 SER A C 1
ATOM 1477 O O . SER A 1 189 ? 8.304 -5.724 -16.964 1.00 92.69 189 SER A O 1
ATOM 1479 N N . SER A 1 190 ? 8.071 -7.179 -18.664 1.00 92.50 190 SER A N 1
ATOM 1480 C CA . SER A 1 190 ? 8.911 -6.462 -19.636 1.00 92.50 190 SER A CA 1
ATOM 1481 C C . SER A 1 190 ? 8.482 -5.009 -19.875 1.00 92.50 190 SER A C 1
ATOM 1483 O O . SER A 1 190 ? 9.315 -4.198 -20.268 1.00 92.50 190 SER A O 1
ATOM 1485 N N . ALA A 1 191 ? 7.221 -4.659 -19.593 1.00 93.50 191 ALA A N 1
ATOM 1486 C CA . ALA A 1 191 ? 6.729 -3.287 -19.685 1.00 93.50 191 ALA A CA 1
ATOM 1487 C C . ALA A 1 191 ? 7.267 -2.371 -18.568 1.00 93.50 191 ALA A C 1
ATOM 1489 O O . ALA A 1 191 ? 7.198 -1.154 -18.686 1.00 93.50 191 ALA A O 1
ATOM 1490 N N . PHE A 1 192 ? 7.788 -2.946 -17.484 1.00 94.88 192 PHE A N 1
ATOM 1491 C CA . PHE A 1 192 ? 8.243 -2.235 -16.291 1.00 94.88 192 PHE A CA 1
ATOM 1492 C C . PHE A 1 192 ? 9.763 -2.332 -16.164 1.00 94.88 192 PHE A C 1
ATOM 1494 O O . PHE A 1 192 ? 10.305 -2.800 -15.155 1.00 94.88 192 PHE A O 1
ATOM 1501 N N . GLY A 1 193 ? 10.444 -1.931 -17.235 1.00 94.69 193 GLY A N 1
ATOM 1502 C CA . GLY A 1 193 ? 11.891 -1.890 -17.325 1.00 94.69 193 GLY A CA 1
ATOM 1503 C C . GLY A 1 193 ? 12.490 -0.551 -16.899 1.00 94.69 193 GLY A C 1
ATOM 1504 O O . GLY A 1 193 ? 11.826 0.487 -16.883 1.00 94.69 193 GLY A O 1
ATOM 1505 N N . GLY A 1 194 ? 13.783 -0.563 -16.602 1.00 94.44 194 GLY A N 1
ATOM 1506 C CA . GLY A 1 194 ? 14.585 0.638 -16.384 1.00 94.44 194 GLY A CA 1
ATOM 1507 C C . GLY A 1 194 ? 16.071 0.341 -16.548 1.00 94.44 194 GLY A C 1
ATOM 1508 O O . GLY A 1 194 ? 16.469 -0.820 -16.658 1.00 94.44 194 GLY A O 1
ATOM 1509 N N . THR A 1 195 ? 16.909 1.373 -16.547 1.00 94.44 195 THR A N 1
ATOM 1510 C CA . THR A 1 195 ? 18.366 1.223 -16.683 1.00 94.44 195 THR A CA 1
ATOM 1511 C C . THR A 1 195 ? 19.113 1.786 -15.495 1.00 94.44 195 THR A C 1
ATOM 1513 O O . THR A 1 195 ? 18.698 2.760 -14.871 1.00 94.44 195 THR A O 1
ATOM 1516 N N . PHE A 1 196 ? 20.247 1.179 -15.164 1.00 92.69 196 PHE A N 1
ATOM 1517 C CA . PHE A 1 196 ? 21.119 1.730 -14.137 1.00 92.69 196 PHE A CA 1
ATOM 1518 C C . PHE A 1 196 ? 21.849 2.970 -14.685 1.00 92.69 196 PHE A C 1
ATOM 1520 O O . PHE A 1 196 ? 22.193 3.004 -15.864 1.00 92.69 196 PHE A O 1
ATOM 1527 N N . PRO A 1 197 ? 22.149 3.991 -13.859 1.00 85.88 197 PRO A N 1
ATOM 1528 C CA . PRO A 1 197 ? 22.780 5.221 -14.352 1.00 85.88 197 PRO A CA 1
ATOM 1529 C C . PRO A 1 197 ? 24.234 5.100 -14.846 1.00 85.88 197 PRO A C 1
ATOM 1531 O O . PRO A 1 197 ? 24.752 6.071 -15.387 1.00 85.88 197 PRO A O 1
ATOM 1534 N N . ARG A 1 198 ? 24.929 3.974 -14.623 1.00 73.81 198 ARG A N 1
ATOM 1535 C CA . ARG A 1 198 ? 26.361 3.808 -14.957 1.00 73.81 198 ARG A CA 1
ATOM 1536 C C . ARG A 1 198 ? 26.669 2.525 -15.741 1.00 73.81 198 ARG A C 1
ATOM 1538 O O . ARG A 1 198 ? 27.267 2.632 -16.807 1.00 73.81 198 ARG A O 1
ATOM 1545 N N . PRO A 1 199 ? 26.299 1.319 -15.272 1.00 76.12 199 PRO A N 1
ATOM 1546 C CA . PRO A 1 199 ? 26.507 0.113 -16.067 1.00 76.12 199 PRO A CA 1
ATOM 1547 C C . PRO A 1 199 ? 25.463 -0.000 -17.189 1.00 76.12 199 PRO A C 1
ATOM 1549 O O . PRO A 1 199 ? 24.324 0.429 -17.020 1.00 76.12 199 PRO A O 1
ATOM 1552 N N . GLN A 1 200 ? 25.811 -0.668 -18.298 1.00 86.62 200 GLN A N 1
ATOM 1553 C CA . GLN A 1 200 ? 24.861 -1.074 -19.355 1.00 86.62 200 GLN A CA 1
ATOM 1554 C C . GLN A 1 200 ? 23.989 -2.262 -18.909 1.00 86.62 200 GLN A C 1
ATOM 1556 O O . GLN A 1 200 ? 23.813 -3.253 -19.621 1.00 86.62 200 GLN A O 1
ATOM 1561 N N . ILE A 1 201 ? 23.467 -2.170 -17.691 1.00 93.56 201 ILE A N 1
ATOM 1562 C CA . ILE A 1 201 ? 22.587 -3.142 -17.061 1.00 93.56 201 ILE A CA 1
ATOM 1563 C C . ILE A 1 201 ? 21.218 -2.487 -16.940 1.00 93.56 201 ILE A C 1
ATOM 1565 O O . ILE A 1 201 ? 21.096 -1.330 -16.529 1.00 93.56 201 ILE A O 1
ATOM 1569 N N . GLY A 1 202 ? 20.189 -3.237 -17.304 1.00 93.69 202 GLY A N 1
ATOM 1570 C CA . GLY A 1 202 ? 18.811 -2.887 -17.034 1.00 93.69 202 GLY A CA 1
ATOM 1571 C C . GLY A 1 202 ? 18.191 -3.797 -15.988 1.00 93.69 202 GLY A C 1
ATOM 1572 O O . GLY A 1 202 ? 18.718 -4.853 -15.629 1.00 93.69 202 GLY A O 1
ATOM 1573 N N . ILE A 1 203 ? 17.046 -3.346 -15.506 1.00 94.88 203 ILE A N 1
ATOM 1574 C CA . ILE A 1 203 ? 16.170 -4.044 -14.581 1.00 94.88 203 ILE A CA 1
ATOM 1575 C C . ILE A 1 203 ? 14.824 -4.262 -15.263 1.00 94.88 203 ILE A C 1
ATOM 1577 O O . ILE A 1 203 ? 14.366 -3.403 -16.013 1.00 94.88 203 ILE A O 1
ATOM 1581 N N . VAL A 1 204 ? 14.176 -5.385 -14.966 1.00 95.19 204 VAL A N 1
ATOM 1582 C CA . VAL A 1 204 ? 12.759 -5.613 -15.270 1.00 95.19 204 VAL A CA 1
ATOM 1583 C C . VAL A 1 204 ? 12.044 -6.013 -13.984 1.00 95.19 204 VAL A C 1
ATOM 1585 O O . VAL A 1 204 ? 12.426 -6.992 -13.335 1.00 95.19 204 VAL A O 1
ATOM 1588 N N . SER A 1 205 ? 11.017 -5.250 -13.600 1.00 94.81 205 SER A N 1
ATOM 1589 C CA . SER A 1 205 ? 10.267 -5.508 -12.371 1.00 94.81 205 SER A CA 1
ATOM 1590 C C . SER A 1 205 ? 9.330 -6.711 -12.507 1.00 94.81 205 SER A C 1
ATOM 1592 O O . SER A 1 205 ? 8.539 -6.828 -13.444 1.00 94.81 205 SER A O 1
ATOM 1594 N N . GLY A 1 206 ? 9.372 -7.600 -11.516 1.00 94.44 206 GLY A N 1
ATOM 1595 C CA . GLY A 1 206 ? 8.413 -8.687 -11.336 1.00 94.44 206 GLY A CA 1
ATOM 1596 C C . GLY A 1 206 ? 7.205 -8.292 -10.484 1.00 94.44 206 GLY A C 1
ATOM 1597 O O . GLY A 1 206 ? 6.470 -9.169 -10.037 1.00 94.44 206 GLY A O 1
ATOM 1598 N N . MET A 1 207 ? 7.002 -7.013 -10.190 1.00 93.31 207 MET A N 1
ATOM 1599 C CA . MET A 1 207 ? 5.987 -6.554 -9.238 1.00 93.31 207 MET A CA 1
ATOM 1600 C C . MET A 1 207 ? 5.396 -5.224 -9.664 1.00 93.31 207 MET A C 1
ATOM 1602 O O . MET A 1 207 ? 6.021 -4.489 -10.431 1.00 93.31 207 MET A O 1
ATOM 1606 N N . ALA A 1 208 ? 4.237 -4.887 -9.104 1.00 94.38 208 ALA A N 1
ATOM 1607 C CA . ALA A 1 208 ? 3.680 -3.555 -9.241 1.00 94.38 208 ALA A CA 1
ATOM 1608 C C . ALA A 1 208 ? 4.707 -2.518 -8.760 1.00 94.38 208 ALA A C 1
ATOM 1610 O O . ALA A 1 208 ? 5.236 -2.593 -7.648 1.00 94.38 208 ALA A O 1
ATOM 1611 N N . VAL A 1 209 ? 5.023 -1.572 -9.637 1.00 92.31 209 VAL A N 1
ATOM 1612 C CA . VAL A 1 209 ? 6.020 -0.530 -9.391 1.00 92.31 209 VAL A CA 1
ATOM 1613 C C . VAL A 1 209 ? 5.342 0.754 -8.931 1.00 92.31 209 VAL A C 1
ATOM 1615 O O . VAL A 1 209 ? 4.224 1.084 -9.340 1.00 92.31 209 VAL A O 1
ATOM 1618 N N . ILE A 1 210 ? 6.027 1.498 -8.068 1.00 87.81 210 ILE A N 1
ATOM 1619 C CA . ILE A 1 210 ? 5.575 2.821 -7.639 1.00 87.81 210 ILE A CA 1
ATOM 1620 C C . ILE A 1 210 ? 5.597 3.757 -8.853 1.00 87.81 210 ILE A C 1
ATOM 1622 O O . ILE A 1 210 ? 6.606 3.849 -9.545 1.00 87.81 210 ILE A O 1
ATOM 1626 N N . GLY A 1 211 ? 4.484 4.454 -9.093 1.00 90.12 211 GLY A N 1
ATOM 1627 C CA . GLY A 1 211 ? 4.306 5.351 -10.241 1.00 90.12 211 GLY A CA 1
ATOM 1628 C C . GLY A 1 211 ? 3.465 4.765 -11.377 1.00 90.12 211 GLY A C 1
ATOM 1629 O O . GLY A 1 211 ? 3.026 5.523 -12.238 1.00 90.12 211 GLY A O 1
ATOM 1630 N N . TRP A 1 212 ? 3.187 3.455 -11.370 1.00 95.25 212 TRP A N 1
ATOM 1631 C CA . TRP A 1 212 ? 2.241 2.860 -12.315 1.00 95.25 212 TRP A CA 1
ATOM 1632 C C . TRP A 1 212 ? 0.804 3.174 -11.895 1.00 95.25 212 TRP A C 1
ATOM 1634 O O . TRP A 1 212 ? 0.425 2.941 -10.745 1.00 95.25 212 TRP A O 1
ATOM 1644 N N . THR A 1 213 ? -0.005 3.677 -12.828 1.00 94.31 213 THR A N 1
ATOM 1645 C CA . THR A 1 213 ? -1.372 4.152 -12.564 1.00 94.31 213 THR A CA 1
ATOM 1646 C C . THR A 1 213 ? -2.288 3.078 -11.965 1.00 94.31 213 THR A C 1
ATOM 1648 O O . THR A 1 213 ? -3.133 3.402 -11.135 1.00 94.31 213 THR A O 1
ATOM 1651 N N . ALA A 1 214 ? -2.070 1.796 -12.288 1.00 95.75 214 ALA A N 1
ATOM 1652 C CA . ALA A 1 214 ? -2.893 0.705 -11.763 1.00 95.75 214 ALA A CA 1
ATOM 1653 C C . ALA A 1 214 ? -2.368 0.071 -10.461 1.00 95.75 214 ALA A C 1
ATOM 1655 O O . ALA A 1 214 ? -3.095 -0.695 -9.821 1.00 95.75 214 ALA A O 1
ATOM 1656 N N . SER A 1 215 ? -1.138 0.391 -10.028 1.00 95.69 215 SER A N 1
ATOM 1657 C CA . SER A 1 215 ? -0.563 -0.141 -8.780 1.00 95.69 215 SER A CA 1
ATOM 1658 C C . SER A 1 215 ? -1.478 0.058 -7.560 1.00 95.69 215 SER A C 1
ATOM 1660 O O . SER A 1 215 ? -1.665 -0.911 -6.818 1.00 95.69 215 SER A O 1
ATOM 1662 N N . PRO A 1 216 ? -2.102 1.240 -7.343 1.00 94.44 216 PRO A N 1
ATOM 1663 C CA . PRO A 1 216 ? -3.047 1.454 -6.246 1.00 94.44 216 PRO A CA 1
ATOM 1664 C C . PRO A 1 216 ? -4.225 0.479 -6.234 1.00 94.44 216 PRO A C 1
ATOM 1666 O O . PRO A 1 216 ? -4.544 -0.059 -5.177 1.00 94.44 216 PRO A O 1
ATOM 1669 N N . GLY A 1 217 ? -4.841 0.214 -7.390 1.00 95.44 217 GLY A N 1
ATOM 1670 C CA . GLY A 1 217 ? -5.999 -0.678 -7.486 1.00 95.44 217 GLY A CA 1
ATOM 1671 C C . GLY A 1 217 ? -5.648 -2.118 -7.134 1.00 95.44 217 GLY A C 1
ATOM 1672 O O . GLY A 1 217 ? -6.293 -2.734 -6.288 1.00 95.44 217 GLY A O 1
ATOM 1673 N N . PHE A 1 218 ? -4.566 -2.647 -7.709 1.00 96.06 218 PHE A N 1
ATOM 1674 C CA . PHE A 1 218 ? -4.144 -4.021 -7.421 1.00 96.06 218 PHE A CA 1
ATOM 1675 C C . PHE A 1 218 ? -3.622 -4.206 -5.994 1.00 96.06 218 PHE A C 1
ATOM 1677 O O . PHE A 1 218 ? -3.866 -5.245 -5.383 1.00 96.06 218 PHE A O 1
ATOM 1684 N N . PHE A 1 219 ? -2.958 -3.200 -5.423 1.00 95.88 219 PHE A N 1
ATOM 1685 C CA . PHE A 1 219 ? -2.613 -3.238 -4.005 1.00 95.88 219 PHE A CA 1
ATOM 1686 C C . PHE A 1 219 ? -3.860 -3.187 -3.119 1.00 95.88 219 PHE A C 1
ATOM 1688 O O . PHE A 1 219 ? -3.929 -3.919 -2.133 1.00 95.88 219 PHE A O 1
ATOM 1695 N N . ALA A 1 220 ? -4.869 -2.389 -3.483 1.00 96.31 220 ALA A N 1
ATOM 1696 C CA . ALA A 1 220 ? -6.126 -2.331 -2.748 1.00 96.31 220 ALA A CA 1
ATOM 1697 C C . ALA A 1 220 ? -6.828 -3.694 -2.695 1.00 96.31 220 ALA A C 1
ATOM 1699 O O . ALA A 1 220 ? -7.362 -4.024 -1.641 1.00 96.31 220 ALA A O 1
ATOM 1700 N N . ILE A 1 221 ? -6.750 -4.524 -3.745 1.00 97.19 221 ILE A N 1
ATOM 1701 C CA . ILE A 1 221 ? -7.257 -5.908 -3.701 1.00 97.19 221 ILE A CA 1
ATOM 1702 C C . ILE A 1 221 ? -6.617 -6.711 -2.566 1.00 97.19 221 ILE A C 1
ATOM 1704 O O . ILE A 1 221 ? -7.311 -7.423 -1.843 1.00 97.19 221 ILE A O 1
ATOM 1708 N N . MET A 1 222 ? -5.303 -6.592 -2.384 1.00 95.94 222 MET A N 1
ATOM 1709 C CA . MET A 1 222 ? -4.596 -7.283 -1.308 1.00 95.94 222 MET A CA 1
ATOM 1710 C C . MET A 1 222 ? -4.911 -6.640 0.052 1.00 95.94 222 MET A C 1
ATOM 1712 O O . MET A 1 222 ? -5.343 -7.324 0.977 1.00 95.94 222 MET A O 1
ATOM 1716 N N . GLY A 1 223 ? -4.792 -5.317 0.186 1.00 95.62 223 GLY A N 1
ATOM 1717 C CA . GLY A 1 223 ? -5.046 -4.629 1.458 1.00 95.62 223 GLY A CA 1
ATOM 1718 C C . GLY A 1 223 ? -6.475 -4.842 1.965 1.00 95.62 223 GLY A C 1
ATOM 1719 O O . GLY A 1 223 ? -6.685 -5.268 3.101 1.00 95.62 223 GLY A O 1
ATOM 1720 N N . LYS A 1 224 ? -7.478 -4.679 1.097 1.00 97.00 224 LYS A N 1
ATOM 1721 C CA . LYS A 1 224 ? -8.882 -4.917 1.455 1.00 97.00 224 LYS A CA 1
ATOM 1722 C C . LYS A 1 224 ? -9.138 -6.373 1.858 1.00 97.00 224 LYS A C 1
ATOM 1724 O O . LYS A 1 224 ? -9.992 -6.596 2.714 1.00 97.00 224 LYS A O 1
ATOM 1729 N N . ALA A 1 225 ? -8.369 -7.340 1.353 1.00 97.69 225 ALA A N 1
ATOM 1730 C CA . ALA A 1 225 ? -8.439 -8.724 1.812 1.00 97.69 225 ALA A CA 1
ATOM 1731 C C . ALA A 1 225 ? -7.946 -8.891 3.262 1.00 97.69 225 ALA A C 1
ATOM 1733 O O . ALA A 1 225 ? -8.589 -9.593 4.045 1.00 97.69 225 ALA A O 1
ATOM 1734 N N . SER A 1 226 ? -6.860 -8.216 3.671 1.00 96.50 226 SER A N 1
ATOM 1735 C CA . SER A 1 226 ? -6.411 -8.254 5.074 1.00 96.50 226 SER A CA 1
ATOM 1736 C C . SER A 1 226 ? -7.412 -7.557 6.000 1.00 96.50 226 SER A C 1
ATOM 1738 O O . SER A 1 226 ? -7.736 -8.074 7.072 1.00 96.50 226 SER A O 1
ATOM 1740 N N . ARG A 1 227 ? -7.987 -6.429 5.559 1.00 96.75 227 ARG A N 1
ATOM 1741 C CA . ARG A 1 227 ? -9.095 -5.746 6.253 1.00 96.75 227 ARG A CA 1
ATOM 1742 C C . ARG A 1 227 ? -10.327 -6.644 6.383 1.00 96.75 227 ARG A C 1
ATOM 1744 O O . ARG A 1 227 ? -10.930 -6.693 7.453 1.00 96.75 227 ARG A O 1
ATOM 1751 N N . HIS A 1 228 ? -10.693 -7.367 5.325 1.00 97.62 228 HIS A N 1
ATOM 1752 C CA . HIS A 1 228 ? -11.807 -8.317 5.339 1.00 97.62 228 HIS A CA 1
ATOM 1753 C C . HIS A 1 228 ? -11.568 -9.442 6.340 1.00 97.62 228 HIS A C 1
ATOM 1755 O O . HIS A 1 228 ? -12.419 -9.684 7.193 1.00 97.62 228 HIS A O 1
ATOM 1761 N N . TYR A 1 229 ? -10.385 -10.067 6.303 1.00 98.12 229 TYR A N 1
ATOM 1762 C CA . TYR A 1 229 ? -10.010 -11.096 7.270 1.00 98.12 229 TYR A CA 1
ATOM 1763 C C . TYR A 1 229 ? -10.173 -10.587 8.701 1.00 98.12 229 TYR A C 1
ATOM 1765 O O . TYR A 1 229 ? -10.795 -11.266 9.514 1.00 98.12 229 TYR A O 1
ATOM 1773 N N . GLN A 1 230 ? -9.690 -9.383 9.014 1.00 97.62 230 GLN A N 1
ATOM 1774 C CA . GLN A 1 230 ? -9.857 -8.797 10.343 1.00 97.62 230 GLN A CA 1
ATOM 1775 C C . GLN A 1 230 ? -11.337 -8.687 10.737 1.00 97.62 230 GLN A C 1
ATOM 1777 O O . GLN A 1 230 ? -11.722 -9.199 11.787 1.00 97.62 230 GLN A O 1
ATOM 1782 N N . ARG A 1 231 ? -12.169 -8.103 9.869 1.00 96.81 231 ARG A N 1
ATOM 1783 C CA . ARG A 1 231 ? -13.582 -7.792 10.149 1.00 96.81 231 ARG A CA 1
ATOM 1784 C C . ARG A 1 231 ? -14.501 -9.002 10.276 1.00 96.81 231 ARG A C 1
ATOM 1786 O O . ARG A 1 231 ? -15.541 -8.890 10.908 1.00 96.81 231 ARG A O 1
ATOM 1793 N N . VAL A 1 232 ? -14.143 -10.147 9.698 1.00 96.56 232 VAL A N 1
ATOM 1794 C CA . VAL A 1 232 ? -14.925 -11.386 9.877 1.00 96.56 232 VAL A CA 1
ATOM 1795 C C . VAL A 1 232 ? -14.582 -12.135 11.169 1.00 96.56 232 VAL A C 1
ATOM 1797 O O . VAL A 1 232 ? -15.226 -13.129 11.487 1.00 96.56 232 VAL A O 1
ATOM 1800 N N . GLY A 1 233 ? -13.558 -11.701 11.911 1.00 96.50 233 GLY A N 1
ATOM 1801 C CA . GLY A 1 233 ? -13.293 -12.216 13.254 1.00 96.50 233 GLY A CA 1
ATOM 1802 C C . GLY A 1 233 ? -14.008 -11.409 14.317 1.00 96.50 233 GLY A C 1
ATOM 1803 O O . GLY A 1 233 ? -14.318 -10.241 14.107 1.00 96.50 233 GLY A O 1
ATOM 1804 N N . ALA A 1 234 ? -14.206 -12.026 15.476 1.00 96.75 234 ALA A N 1
ATOM 1805 C CA . ALA A 1 234 ? -14.849 -11.407 16.621 1.00 96.75 234 ALA A CA 1
ATOM 1806 C C . ALA A 1 234 ? -14.198 -11.865 17.931 1.00 96.75 234 ALA A C 1
ATOM 1808 O O . ALA A 1 234 ? -13.595 -12.938 17.999 1.00 96.75 234 ALA A O 1
ATOM 1809 N N . SER A 1 235 ? -14.382 -11.057 18.970 1.00 96.50 235 SER A N 1
ATOM 1810 C CA . SER A 1 235 ? -14.241 -11.449 20.375 1.00 96.50 235 SER A CA 1
ATOM 1811 C C . SER A 1 235 ? -15.483 -10.991 21.137 1.00 96.50 235 SER A C 1
ATOM 1813 O O . SER A 1 235 ? -16.379 -10.379 20.556 1.00 96.50 235 SER A O 1
ATOM 1815 N N . TYR A 1 236 ? -15.554 -11.267 22.435 1.00 92.94 236 TYR A N 1
ATOM 1816 C CA . TYR A 1 236 ? -16.699 -10.862 23.242 1.00 92.94 236 TYR A CA 1
ATOM 1817 C C . TYR A 1 236 ? -16.541 -9.441 23.794 1.00 92.94 236 TYR A C 1
ATOM 1819 O O . TYR A 1 236 ? -15.484 -9.071 24.300 1.00 92.94 236 TYR A O 1
ATOM 1827 N N . VAL A 1 237 ? -17.620 -8.663 23.729 1.00 92.50 237 VAL A N 1
ATOM 1828 C CA . VAL A 1 237 ? -17.785 -7.360 24.384 1.00 92.50 237 VAL A CA 1
ATOM 1829 C C . VAL A 1 237 ? -19.073 -7.424 25.188 1.00 92.50 237 VAL A C 1
ATOM 1831 O O . VAL A 1 237 ? -20.137 -7.691 24.636 1.00 92.50 237 VAL A O 1
ATOM 1834 N N . LEU A 1 238 ? -18.974 -7.232 26.507 1.00 90.62 238 LEU A N 1
ATOM 1835 C CA . LEU A 1 238 ? -20.123 -7.286 27.426 1.00 90.62 238 LEU A CA 1
ATOM 1836 C C . LEU A 1 238 ? -20.983 -8.560 27.262 1.00 90.62 238 LEU A C 1
ATOM 1838 O O . LEU A 1 238 ? -22.205 -8.513 27.350 1.00 90.62 238 LEU A O 1
ATOM 1842 N N . GLY A 1 239 ? -20.339 -9.703 27.001 1.00 89.94 239 GLY A N 1
ATOM 1843 C CA . GLY A 1 239 ? -21.001 -11.004 26.845 1.00 89.94 239 GLY A CA 1
ATOM 1844 C C . GLY A 1 239 ? -21.513 -11.325 25.436 1.00 89.94 239 GLY A C 1
ATOM 1845 O O . GLY A 1 239 ? -21.938 -12.454 25.206 1.00 89.94 239 GLY A O 1
ATOM 1846 N N . TYR A 1 240 ? -21.412 -10.403 24.475 1.00 92.62 240 TYR A N 1
ATOM 1847 C CA . TYR A 1 240 ? -21.867 -10.615 23.097 1.00 92.62 240 TYR A CA 1
ATOM 1848 C C . TYR A 1 240 ? -20.691 -10.690 22.117 1.00 92.62 240 TYR A C 1
ATOM 1850 O O . TYR A 1 240 ? -19.726 -9.940 22.279 1.00 92.62 240 TYR A O 1
ATOM 1858 N N . PRO A 1 241 ? -20.739 -11.564 21.095 1.00 94.94 241 PRO A N 1
ATOM 1859 C CA . PRO A 1 241 ? -19.716 -11.591 20.058 1.00 94.94 241 PRO A CA 1
ATOM 1860 C C . PRO A 1 241 ? -19.785 -10.302 19.228 1.00 94.94 241 PRO A C 1
ATOM 1862 O O . PRO A 1 241 ? -20.784 -10.029 18.566 1.00 94.94 241 PRO A O 1
ATOM 1865 N N . GLU A 1 242 ? -18.708 -9.520 19.240 1.00 95.38 242 GLU A N 1
ATOM 1866 C CA . GLU A 1 242 ? -18.571 -8.295 18.456 1.00 95.38 242 GLU A CA 1
ATOM 1867 C C . GLU A 1 242 ? -17.392 -8.424 17.478 1.00 95.38 242 GLU A C 1
ATOM 1869 O O . GLU A 1 242 ? -16.257 -8.675 17.917 1.00 95.38 242 GLU A O 1
ATOM 1874 N N . PRO A 1 243 ? -17.619 -8.204 16.169 1.00 97.06 243 PRO A N 1
ATOM 1875 C CA . PRO A 1 243 ? -16.558 -8.185 15.175 1.00 97.06 243 PRO A CA 1
ATOM 1876 C C . PRO A 1 243 ? -15.431 -7.206 15.509 1.00 97.06 243 PRO A C 1
ATOM 1878 O O . PRO A 1 243 ? -15.647 -6.178 16.160 1.00 97.06 243 PRO A O 1
ATOM 1881 N N . PHE A 1 244 ? -14.221 -7.498 15.041 1.00 98.06 244 PHE A N 1
ATOM 1882 C CA . PHE A 1 244 ? -13.122 -6.543 15.143 1.00 98.06 244 PHE A CA 1
ATOM 1883 C C . PHE A 1 244 ? -13.297 -5.399 14.153 1.00 98.06 244 PHE A C 1
ATOM 1885 O O . PHE A 1 244 ? -13.683 -5.591 12.996 1.00 98.06 244 PHE A O 1
ATOM 1892 N N . TRP A 1 245 ? -12.938 -4.203 14.597 1.00 97.44 245 TRP A N 1
ATOM 1893 C CA . TRP A 1 245 ? -12.913 -3.022 13.759 1.00 97.44 245 TRP A CA 1
ATOM 1894 C C . TRP A 1 245 ? -11.497 -2.739 13.261 1.00 97.44 245 TRP A C 1
ATOM 1896 O O . TRP A 1 245 ? -10.505 -2.912 13.968 1.00 97.44 245 TRP A O 1
ATOM 1906 N N . VAL A 1 246 ? -11.404 -2.277 12.018 1.00 97.31 246 VAL A N 1
ATOM 1907 C CA . VAL A 1 246 ? -10.149 -1.826 11.417 1.00 97.31 246 VAL A CA 1
ATOM 1908 C C . VAL A 1 246 ? -10.430 -0.751 10.382 1.00 97.31 246 VAL A C 1
ATOM 1910 O O . VAL A 1 246 ? -11.338 -0.882 9.549 1.00 97.31 246 VAL A O 1
ATOM 1913 N N . PHE A 1 247 ? -9.609 0.285 10.422 1.00 96.12 247 PHE A N 1
ATOM 1914 C CA . PHE A 1 247 ? -9.430 1.251 9.359 1.00 96.12 247 PHE A CA 1
ATOM 1915 C C . PHE A 1 247 ? -8.138 0.937 8.607 1.00 96.12 247 PHE A C 1
ATOM 1917 O O . PHE A 1 247 ? -7.145 0.514 9.199 1.00 96.12 247 PHE A O 1
ATOM 1924 N N . GLN A 1 248 ? -8.165 1.146 7.296 1.00 94.19 248 GLN A N 1
ATOM 1925 C CA . GLN A 1 248 ? -6.995 0.999 6.448 1.00 94.19 248 GLN A CA 1
ATOM 1926 C C . GLN A 1 248 ? -7.006 2.083 5.377 1.00 94.19 248 GLN A C 1
ATOM 1928 O O . GLN A 1 248 ? -8.047 2.340 4.767 1.00 94.19 248 GLN A O 1
ATOM 1933 N N . TRP A 1 249 ? -5.841 2.673 5.139 1.00 91.56 249 TRP A N 1
ATOM 1934 C CA . TRP A 1 249 ? -5.589 3.608 4.056 1.00 91.56 249 TRP A CA 1
ATOM 1935 C C . TRP A 1 249 ? -4.293 3.213 3.369 1.00 91.56 249 TRP A C 1
ATOM 1937 O O . TRP A 1 249 ? -3.212 3.473 3.883 1.00 91.56 249 TRP A O 1
ATOM 1947 N N . VAL A 1 250 ? -4.401 2.578 2.201 1.00 91.25 250 VAL A N 1
ATOM 1948 C CA . VAL A 1 250 ? -3.241 1.985 1.523 1.00 91.25 250 VAL A CA 1
ATOM 1949 C C . VAL A 1 250 ? -2.497 1.049 2.498 1.00 91.25 250 VAL A C 1
ATOM 1951 O O . VAL A 1 250 ? -3.045 0.005 2.863 1.00 91.25 250 VAL A O 1
ATOM 1954 N N . ASP A 1 251 ? -1.276 1.388 2.898 1.00 91.50 251 ASP A N 1
ATOM 1955 C CA . ASP A 1 251 ? -0.398 0.634 3.789 1.00 91.50 251 ASP A CA 1
ATOM 1956 C C . ASP A 1 251 ? -0.636 0.928 5.279 1.00 91.50 251 ASP A C 1
ATOM 1958 O O . ASP A 1 251 ? -0.400 0.038 6.100 1.00 91.50 251 ASP A O 1
ATOM 1962 N N . ASP A 1 252 ? -1.208 2.088 5.618 1.00 92.31 252 ASP A N 1
ATOM 1963 C CA . ASP A 1 252 ? -1.563 2.464 6.989 1.00 92.31 252 ASP A CA 1
ATOM 1964 C C . ASP A 1 252 ? -2.759 1.645 7.504 1.00 92.31 252 ASP A C 1
ATOM 1966 O O . ASP A 1 252 ? -3.819 1.571 6.876 1.00 92.31 252 ASP A O 1
ATOM 1970 N N . ILE A 1 253 ? -2.628 1.090 8.707 1.00 94.94 253 ILE A N 1
ATOM 1971 C CA . ILE A 1 253 ? -3.655 0.337 9.430 1.00 94.94 253 ILE A CA 1
ATOM 1972 C C . ILE A 1 253 ? -3.881 0.980 10.799 1.00 94.94 253 ILE A C 1
ATOM 1974 O O . ILE A 1 253 ? -2.939 1.299 11.525 1.00 94.94 253 ILE A O 1
ATOM 1978 N N . VAL A 1 254 ? -5.150 1.114 11.186 1.00 96.62 254 VAL A N 1
ATOM 1979 C CA . VAL A 1 254 ? -5.552 1.561 12.523 1.00 96.62 254 VAL A CA 1
ATOM 1980 C C . VAL A 1 254 ? -6.606 0.613 13.079 1.00 96.62 254 VAL A C 1
ATOM 1982 O O . VAL A 1 254 ? -7.665 0.424 12.479 1.00 96.62 254 VAL A O 1
ATOM 1985 N N . LEU A 1 255 ? -6.340 0.039 14.246 1.00 97.81 255 LEU A N 1
ATOM 1986 C CA . LEU A 1 255 ? -7.341 -0.645 15.060 1.00 97.81 255 LEU A CA 1
ATOM 1987 C C . LEU A 1 255 ? -7.801 0.299 16.164 1.00 97.81 255 LEU A C 1
ATOM 1989 O O . LEU A 1 255 ? -6.986 1.038 16.708 1.00 97.81 255 LEU A O 1
ATOM 1993 N N . VAL A 1 256 ? -9.084 0.250 16.515 1.00 97.56 256 VAL A N 1
ATOM 1994 C CA . VAL A 1 256 ? -9.637 0.960 17.674 1.00 97.56 256 VAL A CA 1
ATOM 1995 C C . VAL A 1 256 ? -10.584 0.017 18.389 1.00 97.56 256 VAL A C 1
ATOM 1997 O O . VAL A 1 256 ? -11.630 -0.357 17.848 1.00 97.56 256 VAL A O 1
ATOM 2000 N N . GLU A 1 257 ? -10.211 -0.360 19.606 1.00 97.81 257 GLU A N 1
ATOM 2001 C CA . GLU A 1 257 ? -10.942 -1.340 20.395 1.00 97.81 257 GLU A CA 1
ATOM 2002 C C . GLU A 1 257 ? -11.047 -0.934 21.865 1.00 97.81 257 GLU A C 1
ATOM 2004 O O . GLU A 1 257 ? -10.275 -0.122 22.384 1.00 97.81 257 GLU A O 1
ATOM 2009 N N . VAL A 1 258 ? -12.061 -1.488 22.527 1.00 97.06 258 VAL A N 1
ATOM 2010 C CA . VAL A 1 258 ? -12.259 -1.349 23.969 1.00 97.06 258 VAL A CA 1
ATOM 2011 C C . VAL A 1 258 ? -11.400 -2.370 24.717 1.00 97.06 258 VAL A C 1
ATOM 2013 O O . VAL A 1 258 ? -11.264 -3.516 24.283 1.00 97.06 258 VAL A O 1
ATOM 2016 N N . ASP A 1 259 ? -10.833 -1.948 25.843 1.00 96.56 259 ASP A N 1
ATOM 2017 C CA . ASP A 1 259 ? -10.073 -2.802 26.751 1.00 96.56 259 ASP A CA 1
ATOM 2018 C C . ASP A 1 259 ? -11.021 -3.618 27.636 1.00 96.56 259 ASP A C 1
ATOM 2020 O O . ASP A 1 259 ? -11.379 -3.226 28.748 1.00 96.56 259 ASP A O 1
ATOM 2024 N N . LEU A 1 260 ? -11.519 -4.718 27.074 1.00 95.06 260 LEU A N 1
ATOM 2025 C CA . LEU A 1 260 ? -12.388 -5.673 27.753 1.00 95.06 260 LEU A CA 1
ATOM 2026 C C . LEU A 1 260 ? -11.951 -7.100 27.423 1.00 95.06 260 LEU A C 1
ATOM 2028 O O . LEU A 1 260 ? -11.910 -7.497 26.256 1.00 95.06 260 LEU A O 1
ATOM 2032 N N . GLY A 1 261 ? -11.673 -7.882 28.468 1.00 93.75 261 GLY A N 1
ATOM 2033 C CA . GLY A 1 261 ? -11.277 -9.283 28.338 1.00 93.75 261 GLY A CA 1
ATOM 2034 C C . GLY A 1 261 ? -10.029 -9.449 27.470 1.00 93.75 261 GLY A C 1
ATOM 2035 O O . GLY A 1 261 ? -9.016 -8.795 27.688 1.00 93.75 261 GLY A O 1
ATOM 2036 N N . ASP A 1 262 ? -10.102 -10.327 26.470 1.00 95.00 262 ASP A N 1
ATOM 2037 C CA . ASP A 1 262 ? -9.005 -10.602 25.539 1.00 95.00 262 ASP A CA 1
ATOM 2038 C C . ASP A 1 262 ? -9.091 -9.800 24.228 1.00 95.00 262 ASP A C 1
ATOM 2040 O O . ASP A 1 262 ? -8.330 -10.061 23.294 1.00 95.00 262 ASP A O 1
ATOM 2044 N N . ARG A 1 263 ? -9.990 -8.808 24.136 1.00 96.56 263 ARG A N 1
ATOM 2045 C CA . ARG A 1 263 ? -10.315 -8.130 22.873 1.00 96.56 263 ARG A CA 1
ATOM 2046 C C . ARG A 1 263 ? -9.107 -7.504 22.182 1.00 96.56 263 ARG A C 1
ATOM 2048 O O . ARG A 1 263 ? -8.919 -7.744 20.991 1.00 96.56 263 ARG A O 1
ATOM 2055 N N . LEU A 1 264 ? -8.283 -6.744 22.907 1.00 97.25 264 LEU A N 1
ATOM 2056 C CA . LEU A 1 264 ? -7.088 -6.105 22.339 1.00 97.25 264 LEU A CA 1
ATOM 2057 C C . LEU A 1 264 ? -6.094 -7.154 21.814 1.00 97.25 264 LEU A C 1
ATOM 2059 O O . LEU A 1 264 ? -5.622 -7.071 20.680 1.00 97.25 264 LEU A O 1
ATOM 2063 N N . LEU A 1 265 ? -5.848 -8.197 22.610 1.00 96.44 265 LEU A N 1
ATOM 2064 C CA . LEU A 1 265 ? -4.938 -9.289 22.269 1.00 96.44 265 LEU A CA 1
ATOM 2065 C C . LEU A 1 265 ? -5.401 -10.060 21.024 1.00 96.44 265 LEU A C 1
ATOM 2067 O O . LEU A 1 265 ? -4.595 -10.356 20.141 1.00 96.44 265 LEU A O 1
ATOM 2071 N N . GLN A 1 266 ? -6.690 -10.391 20.941 1.00 97.62 266 GLN A N 1
ATOM 2072 C CA . GLN A 1 266 ? -7.252 -11.117 19.801 1.00 97.62 266 GLN A CA 1
ATOM 2073 C C . GLN A 1 266 ? -7.281 -10.250 18.540 1.00 97.62 266 GLN A C 1
ATOM 2075 O O . GLN A 1 266 ? -6.927 -10.735 17.464 1.00 97.62 266 GLN A O 1
ATOM 2080 N N . ALA A 1 267 ? -7.638 -8.966 18.664 1.00 97.62 267 ALA A N 1
ATOM 2081 C CA . ALA A 1 267 ? -7.634 -8.027 17.547 1.00 97.62 267 ALA A CA 1
ATOM 2082 C C . ALA A 1 267 ? -6.226 -7.877 16.950 1.00 97.62 267 ALA A C 1
ATOM 2084 O O . ALA A 1 267 ? -6.068 -7.918 15.727 1.00 97.62 267 ALA A O 1
ATOM 2085 N N . GLU A 1 268 ? -5.204 -7.765 17.804 1.00 96.06 268 GLU A N 1
ATOM 2086 C CA . GLU A 1 268 ? -3.806 -7.656 17.389 1.00 96.06 268 GLU A CA 1
ATOM 2087 C C . GLU A 1 268 ? -3.284 -8.948 16.742 1.00 96.06 268 GLU A C 1
ATOM 2089 O O . GLU A 1 268 ? -2.688 -8.920 15.661 1.00 96.06 268 GLU A O 1
ATOM 2094 N N . ARG A 1 269 ? -3.520 -10.106 17.369 1.00 95.81 269 ARG A N 1
ATOM 2095 C CA . ARG A 1 269 ? -3.141 -11.408 16.792 1.00 95.81 269 ARG A CA 1
ATOM 2096 C C . ARG A 1 269 ? -3.778 -11.610 15.426 1.00 95.81 269 ARG A C 1
ATOM 2098 O O . ARG A 1 269 ? -3.121 -12.051 14.487 1.00 95.81 269 ARG A O 1
ATOM 2105 N N . ARG A 1 270 ? -5.046 -11.232 15.293 1.00 96.88 270 ARG A N 1
ATOM 2106 C CA . ARG A 1 270 ? -5.769 -11.401 14.044 1.00 96.88 270 ARG A CA 1
ATOM 2107 C C . ARG A 1 270 ? -5.238 -10.505 12.929 1.00 96.88 270 ARG A C 1
ATOM 2109 O O . ARG A 1 270 ? -5.093 -11.001 11.814 1.00 96.88 270 ARG A O 1
ATOM 2116 N N . ILE A 1 271 ? -4.898 -9.240 13.198 1.00 95.81 271 ILE A N 1
ATOM 2117 C CA . ILE A 1 271 ? -4.338 -8.374 12.148 1.00 95.81 271 ILE A CA 1
ATOM 2118 C C . ILE A 1 271 ? -2.940 -8.849 11.736 1.00 95.81 271 ILE A C 1
ATOM 2120 O O . ILE A 1 271 ? -2.615 -8.833 10.548 1.00 95.81 271 ILE A O 1
ATOM 2124 N N . ARG A 1 272 ? -2.149 -9.370 12.688 1.00 94.38 272 ARG A N 1
ATOM 2125 C CA . ARG A 1 272 ? -0.872 -10.053 12.419 1.00 94.38 272 ARG A CA 1
ATOM 2126 C C . ARG A 1 272 ? -1.067 -11.214 11.448 1.00 94.38 272 ARG A C 1
ATOM 2128 O O . ARG A 1 272 ? -0.349 -11.310 10.452 1.00 94.38 272 ARG A O 1
ATOM 2135 N N . ASP A 1 273 ? -2.058 -12.060 11.701 1.00 95.12 273 ASP A N 1
ATOM 2136 C CA . ASP A 1 273 ? -2.389 -13.184 10.826 1.00 95.12 273 ASP A CA 1
ATOM 2137 C C . ASP A 1 273 ? -2.909 -12.720 9.464 1.00 95.12 273 ASP A C 1
ATOM 2139 O O . ASP A 1 273 ? -2.533 -13.293 8.444 1.00 95.12 273 ASP A O 1
ATOM 2143 N N . ALA A 1 274 ? -3.715 -11.656 9.422 1.00 95.81 274 ALA A N 1
ATOM 2144 C CA . ALA A 1 274 ? -4.247 -11.082 8.188 1.00 95.81 274 ALA A CA 1
ATOM 2145 C C . ALA A 1 274 ? -3.127 -10.587 7.264 1.00 95.81 274 ALA A C 1
ATOM 2147 O O . ALA A 1 274 ? -3.092 -10.923 6.077 1.00 95.81 274 ALA A O 1
ATOM 2148 N N . VAL A 1 275 ? -2.187 -9.814 7.818 1.00 94.62 275 VAL A N 1
ATOM 2149 C CA . VAL A 1 275 ? -1.035 -9.293 7.075 1.00 94.62 275 VAL A CA 1
ATOM 2150 C C . VAL A 1 275 ? -0.149 -10.445 6.615 1.00 94.62 275 VAL A C 1
ATOM 2152 O O . VAL A 1 275 ? 0.209 -10.495 5.444 1.00 94.62 275 VAL A O 1
ATOM 2155 N N . LYS A 1 276 ? 0.132 -11.433 7.473 1.00 92.94 276 LYS A N 1
ATOM 2156 C CA . LYS A 1 276 ? 0.929 -12.608 7.083 1.00 92.94 276 LYS A CA 1
ATOM 2157 C C . LYS A 1 276 ? 0.249 -13.469 6.026 1.00 92.94 276 LYS A C 1
ATOM 2159 O O . LYS A 1 276 ? 0.928 -14.016 5.159 1.00 92.94 276 LYS A O 1
ATOM 2164 N N . LEU A 1 277 ? -1.073 -13.602 6.086 1.00 94.88 277 LEU A N 1
ATOM 2165 C CA . LEU A 1 277 ? -1.852 -14.342 5.103 1.00 94.88 277 LEU A CA 1
ATOM 2166 C C . LEU A 1 277 ? -1.702 -13.700 3.721 1.00 94.88 277 LEU A C 1
ATOM 2168 O O . LEU A 1 277 ? -1.377 -14.390 2.756 1.00 94.88 277 LEU A O 1
ATOM 2172 N N . VAL A 1 278 ? -1.908 -12.387 3.629 1.00 95.25 278 VAL A N 1
ATOM 2173 C CA . VAL A 1 278 ? -1.977 -11.675 2.348 1.00 95.25 278 VAL A CA 1
ATOM 2174 C C . VAL A 1 278 ? -0.602 -11.235 1.837 1.00 95.25 278 VAL A C 1
ATOM 2176 O O . VAL A 1 278 ? -0.289 -11.444 0.669 1.00 95.25 278 VAL A O 1
ATOM 2179 N N . PHE A 1 279 ? 0.230 -10.672 2.709 1.00 92.00 279 PHE A N 1
ATOM 2180 C CA . PHE A 1 279 ? 1.508 -10.023 2.391 1.00 92.00 279 PHE A CA 1
ATOM 2181 C C . PHE A 1 279 ? 2.735 -10.801 2.887 1.00 92.00 279 PHE A C 1
ATOM 2183 O O . PHE A 1 279 ? 3.861 -10.323 2.770 1.00 92.00 279 PHE A O 1
ATOM 2190 N N . ARG A 1 280 ? 2.542 -12.024 3.404 1.00 85.94 280 ARG A N 1
ATOM 2191 C CA . ARG A 1 280 ? 3.603 -12.891 3.953 1.00 85.94 280 ARG A CA 1
ATOM 2192 C C . ARG A 1 280 ? 4.256 -12.304 5.214 1.00 85.94 280 ARG A C 1
ATOM 2194 O O . ARG A 1 280 ? 3.853 -11.270 5.736 1.00 85.94 280 ARG A O 1
ATOM 2201 N N . SER A 1 281 ? 5.291 -12.984 5.712 1.00 81.81 281 SER A N 1
ATOM 2202 C CA . SER A 1 281 ? 6.155 -12.479 6.789 1.00 81.81 281 SER A CA 1
ATOM 2203 C C . SER A 1 281 ? 6.794 -11.136 6.454 1.00 81.81 281 SER A C 1
ATOM 2205 O O . SER A 1 281 ? 7.040 -10.355 7.356 1.00 81.81 281 SER A O 1
ATOM 2207 N N . ASP A 1 282 ? 7.040 -10.872 5.173 1.00 80.38 282 ASP A N 1
ATOM 2208 C CA . ASP A 1 282 ? 7.803 -9.707 4.725 1.00 80.38 282 ASP A CA 1
ATOM 2209 C C . ASP A 1 282 ? 6.946 -8.430 4.719 1.00 80.38 282 ASP A C 1
ATOM 2211 O O . ASP A 1 282 ? 7.479 -7.331 4.825 1.00 80.38 282 ASP A O 1
ATOM 2215 N N . GLY A 1 283 ? 5.615 -8.562 4.639 1.00 75.12 283 GLY A N 1
ATOM 2216 C CA . GLY A 1 283 ? 4.684 -7.457 4.888 1.00 75.12 283 GLY A CA 1
ATOM 2217 C C . GLY A 1 283 ? 4.552 -7.100 6.369 1.00 75.12 283 GLY A C 1
ATOM 2218 O O . GLY A 1 283 ? 4.056 -6.023 6.698 1.00 75.12 283 GLY A O 1
ATOM 2219 N N . TRP A 1 284 ? 5.013 -7.983 7.260 1.00 79.56 284 TRP A N 1
ATOM 2220 C CA . TRP A 1 284 ? 5.002 -7.788 8.703 1.00 79.56 284 TRP A CA 1
ATOM 2221 C C . TRP A 1 284 ? 6.363 -7.279 9.206 1.00 79.56 284 TRP A C 1
ATOM 2223 O O . TRP A 1 284 ? 7.377 -7.957 9.068 1.00 79.56 284 TRP A O 1
ATOM 2233 N N . HIS A 1 285 ? 6.395 -6.114 9.858 1.00 77.44 285 HIS A N 1
ATOM 2234 C CA . HIS A 1 285 ? 7.619 -5.560 10.446 1.00 77.44 285 HIS A CA 1
ATOM 2235 C C . HIS A 1 285 ? 7.331 -4.969 11.832 1.00 77.44 285 HIS A C 1
ATOM 2237 O O . HIS A 1 285 ? 6.632 -3.965 11.931 1.00 77.44 285 HIS A O 1
ATOM 2243 N N . GLU A 1 286 ? 7.897 -5.540 12.905 1.00 79.31 286 GLU A N 1
ATOM 2244 C CA . GLU A 1 286 ? 7.594 -5.117 14.291 1.00 79.31 286 GLU A CA 1
ATOM 2245 C C . GLU A 1 286 ? 7.862 -3.626 14.526 1.00 79.31 286 GLU A C 1
ATOM 2247 O O . GLU A 1 286 ? 7.050 -2.943 15.132 1.00 79.31 286 GLU A O 1
ATOM 2252 N N . GLY A 1 287 ? 8.942 -3.072 13.961 1.00 78.88 287 GLY A N 1
ATOM 2253 C CA . GLY A 1 287 ? 9.252 -1.640 14.095 1.00 78.88 287 GLY A CA 1
ATOM 2254 C C . GLY A 1 287 ? 8.260 -0.690 13.406 1.00 78.88 287 GLY A C 1
ATOM 2255 O O . GLY A 1 287 ? 8.422 0.521 13.501 1.00 78.88 287 GLY A O 1
ATOM 2256 N N . LYS A 1 288 ? 7.273 -1.224 12.677 1.00 74.25 288 LYS A N 1
ATOM 2257 C CA . LYS A 1 288 ? 6.196 -0.471 12.020 1.00 74.25 288 LYS A CA 1
ATOM 2258 C C . LYS A 1 288 ? 4.845 -0.625 12.726 1.00 74.25 288 LYS A C 1
ATOM 2260 O O . LYS A 1 288 ? 3.869 -0.029 12.286 1.00 74.25 288 LYS A O 1
ATOM 2265 N N . PHE A 1 289 ? 4.785 -1.415 13.797 1.00 78.56 289 PHE A N 1
ATOM 2266 C CA . PHE A 1 289 ? 3.594 -1.619 14.612 1.00 78.56 289 PHE A CA 1
ATOM 2267 C C . PHE A 1 289 ? 3.811 -0.991 15.982 1.00 78.56 289 PHE A C 1
ATOM 2269 O O . PHE A 1 289 ? 4.730 -1.350 16.717 1.00 78.56 289 PHE A O 1
ATOM 2276 N N . ASN A 1 290 ? 2.946 -0.049 16.332 1.00 84.94 290 ASN A N 1
ATOM 2277 C CA . ASN A 1 290 ? 2.942 0.534 17.661 1.00 84.94 290 ASN A CA 1
ATOM 2278 C C . ASN A 1 290 ? 2.201 -0.393 18.626 1.00 84.94 290 ASN A C 1
ATOM 2280 O O . ASN A 1 290 ? 1.252 -1.078 18.246 1.00 84.94 290 ASN A O 1
ATOM 2284 N N . THR A 1 291 ? 2.605 -0.377 19.893 1.00 90.12 291 THR A N 1
ATOM 2285 C CA . THR A 1 291 ? 1.789 -0.973 20.955 1.00 90.12 291 THR A CA 1
ATOM 2286 C C . THR A 1 291 ? 0.471 -0.204 21.114 1.00 90.12 291 THR A C 1
ATOM 2288 O O . THR A 1 291 ? 0.357 0.951 20.689 1.00 90.12 291 THR A O 1
ATOM 2291 N N . TRP A 1 292 ? -0.522 -0.833 21.740 1.00 96.69 292 TRP A N 1
ATOM 2292 C CA . TRP A 1 292 ? -1.794 -0.196 22.071 1.00 96.69 292 TRP A CA 1
ATOM 2293 C C . TRP A 1 292 ? -1.574 1.080 22.888 1.00 96.69 292 TRP A C 1
ATOM 2295 O O . TRP A 1 292 ? -0.895 1.071 23.914 1.00 96.69 292 TRP A O 1
ATOM 2305 N N . SER A 1 293 ? -2.169 2.186 22.444 1.00 97.06 293 SER A N 1
ATOM 2306 C CA . SER A 1 293 ? -2.064 3.484 23.112 1.00 97.06 293 SER A CA 1
ATOM 2307 C C . SER A 1 293 ? -3.379 4.255 23.036 1.00 97.06 293 SER A C 1
ATOM 2309 O O . SER A 1 293 ? -4.184 4.076 22.123 1.00 97.06 293 SER A O 1
ATOM 2311 N N . GLN A 1 294 ? -3.602 5.133 24.010 1.00 96.12 294 GLN A N 1
ATOM 2312 C CA . GLN A 1 294 ? -4.738 6.058 24.024 1.00 96.12 294 GLN A CA 1
ATOM 2313 C C . GLN A 1 294 ? -4.435 7.363 23.268 1.00 96.12 294 GLN A C 1
ATOM 2315 O O . GLN A 1 294 ? -5.353 8.092 22.893 1.00 96.12 294 GLN A O 1
ATOM 2320 N N . CYS A 1 295 ? -3.151 7.632 23.014 1.00 95.50 295 CYS A N 1
ATOM 2321 C CA . CYS A 1 295 ? -2.675 8.740 22.196 1.00 95.50 295 CYS A CA 1
ATOM 2322 C C . CYS A 1 295 ? -1.839 8.182 21.041 1.00 95.50 295 CYS A C 1
ATOM 2324 O O . CYS A 1 295 ? -0.806 7.550 21.281 1.00 95.50 295 CYS A O 1
ATOM 2326 N N . VAL A 1 296 ? -2.278 8.383 19.798 1.00 94.19 296 VAL A N 1
ATOM 2327 C CA . VAL A 1 296 ? -1.636 7.782 18.617 1.00 94.19 296 VAL A CA 1
ATOM 2328 C C . VAL A 1 296 ? -1.462 8.781 17.481 1.00 94.19 296 VAL A C 1
ATOM 2330 O O . VAL A 1 296 ? -2.294 9.660 17.285 1.00 94.19 296 VAL A O 1
ATOM 2333 N N . HIS A 1 297 ? -0.399 8.607 16.696 1.00 91.50 297 HIS A N 1
ATOM 2334 C CA . HIS A 1 297 ? -0.228 9.279 15.411 1.00 91.50 297 HIS A CA 1
ATOM 2335 C C . HIS A 1 297 ? -0.656 8.327 14.294 1.00 91.50 297 HIS A C 1
ATOM 2337 O O . HIS A 1 297 ? -0.031 7.283 14.119 1.00 91.50 297 HIS A O 1
ATOM 2343 N N . ALA A 1 298 ? -1.701 8.669 13.543 1.00 90.06 298 ALA A N 1
ATOM 2344 C CA . ALA A 1 298 ? -2.217 7.851 12.447 1.00 90.06 298 ALA A CA 1
ATOM 2345 C C . ALA A 1 298 ? -2.671 8.730 11.283 1.00 90.06 298 ALA A C 1
ATOM 2347 O O . ALA A 1 298 ? -3.254 9.791 11.513 1.00 90.06 298 ALA A O 1
ATOM 2348 N N . VAL A 1 299 ? -2.408 8.298 10.041 1.00 85.88 299 VAL A N 1
ATOM 2349 C CA . VAL A 1 299 ? -2.764 9.019 8.798 1.00 85.88 299 VAL A CA 1
ATOM 2350 C C . VAL A 1 299 ? -2.387 10.512 8.815 1.00 85.88 299 VAL A C 1
ATOM 2352 O O . VAL A 1 299 ? -3.067 11.377 8.264 1.00 85.88 299 VAL A O 1
ATOM 2355 N N . GLY A 1 300 ? -1.270 10.838 9.475 1.00 85.12 300 GLY A N 1
ATOM 2356 C CA . GLY A 1 300 ? -0.761 12.205 9.591 1.00 85.12 300 GLY A CA 1
ATOM 2357 C C . GLY A 1 300 ? -1.495 13.101 10.598 1.00 85.12 300 GLY A C 1
ATOM 2358 O O . GLY A 1 300 ? -1.300 14.319 10.542 1.00 85.12 300 GLY A O 1
ATOM 2359 N N . ILE A 1 301 ? -2.304 12.523 11.491 1.00 86.31 301 ILE A N 1
ATOM 2360 C CA . ILE A 1 301 ? -3.110 13.192 12.521 1.00 86.31 301 ILE A CA 1
ATOM 2361 C C . ILE A 1 301 ? -2.758 12.598 13.894 1.00 86.31 301 ILE A C 1
ATOM 2363 O O . ILE A 1 301 ? -2.558 11.390 14.017 1.00 86.31 301 ILE A O 1
ATOM 2367 N N . ASP A 1 302 ? -2.686 13.443 14.920 1.00 90.12 302 ASP A N 1
ATOM 2368 C CA . ASP A 1 302 ? -2.532 13.021 16.312 1.00 90.12 302 ASP A CA 1
ATOM 2369 C C . ASP A 1 302 ? -3.917 12.875 16.951 1.00 90.12 302 ASP A C 1
ATOM 2371 O O . ASP A 1 302 ? -4.721 13.807 16.940 1.00 90.12 302 ASP A O 1
ATOM 2375 N N . TRP A 1 303 ? -4.197 11.699 17.500 1.00 91.31 303 TRP A N 1
ATOM 2376 C CA . TRP A 1 303 ? -5.470 11.330 18.108 1.00 91.31 303 TRP A CA 1
ATOM 2377 C C . TRP A 1 303 ? -5.289 11.207 19.615 1.00 91.31 303 TRP A C 1
ATOM 2379 O O . TRP A 1 303 ? -4.491 10.388 20.067 1.00 91.31 303 TRP A O 1
ATOM 2389 N N . ASN A 1 304 ? -6.048 11.981 20.387 1.00 93.75 304 ASN A N 1
ATOM 2390 C CA . ASN A 1 304 ? -6.160 11.851 21.836 1.00 93.75 304 ASN A CA 1
ATOM 2391 C C . ASN A 1 304 ? -7.542 11.261 22.151 1.00 93.75 304 ASN A C 1
ATOM 2393 O O . ASN A 1 304 ? -8.557 11.965 22.161 1.00 93.75 304 ASN A O 1
ATOM 2397 N N . ILE A 1 305 ? -7.575 9.940 22.345 1.00 94.06 305 ILE A N 1
ATOM 2398 C CA . ILE A 1 305 ? -8.806 9.165 22.538 1.00 94.06 305 ILE A CA 1
ATOM 2399 C C . ILE A 1 305 ? -9.507 9.534 23.860 1.00 94.06 305 ILE A C 1
ATOM 2401 O O . ILE A 1 305 ? -10.729 9.694 23.826 1.00 94.06 305 ILE A O 1
ATOM 2405 N N . PRO A 1 306 ? -8.808 9.712 25.004 1.00 93.00 306 PRO A N 1
ATOM 2406 C CA . PRO A 1 306 ? -9.447 10.096 26.263 1.00 93.00 306 PRO A CA 1
ATOM 2407 C C . PRO A 1 306 ? -10.101 11.478 26.219 1.00 93.00 306 PRO A C 1
ATOM 2409 O O . PRO A 1 306 ? -11.212 11.641 26.721 1.00 93.00 306 PRO A O 1
ATOM 2412 N N . GLU A 1 307 ? -9.443 12.462 25.597 1.00 89.69 307 GLU A N 1
ATOM 2413 C CA . GLU A 1 307 ? -9.994 13.816 25.451 1.00 89.69 307 GLU A CA 1
ATOM 2414 C C . GLU A 1 307 ? -10.986 13.939 24.293 1.00 89.69 307 GLU A C 1
ATOM 2416 O O . GLU A 1 307 ? -11.623 14.981 24.152 1.00 89.69 307 GLU A O 1
ATOM 2421 N N . TYR A 1 308 ? -11.122 12.906 23.457 1.00 87.19 308 TYR A N 1
ATOM 2422 C CA . TYR A 1 308 ? -11.893 12.956 22.216 1.00 87.19 308 TYR A CA 1
ATOM 2423 C C . TYR A 1 308 ? -11.470 14.135 21.342 1.00 87.19 308 TYR A C 1
ATOM 2425 O O . TYR A 1 308 ? -12.302 14.907 20.865 1.00 87.19 308 TYR A O 1
ATOM 2433 N N . THR A 1 309 ? -10.163 14.303 21.144 1.00 84.44 309 THR A N 1
ATOM 2434 C CA . THR A 1 309 ? -9.629 15.391 20.321 1.00 84.44 309 THR A CA 1
ATOM 2435 C C . THR A 1 309 ? -8.656 14.875 19.278 1.00 84.44 309 THR A C 1
ATOM 2437 O O . THR A 1 309 ? -7.983 13.863 19.469 1.00 84.44 309 THR A O 1
ATOM 2440 N N . VAL A 1 310 ? -8.586 15.593 18.161 1.00 85.19 310 VAL A N 1
ATOM 2441 C CA . VAL A 1 310 ? -7.565 15.398 17.135 1.00 85.19 310 VAL A CA 1
ATOM 2442 C C . VAL A 1 310 ? -6.803 16.689 16.908 1.00 85.19 310 VAL A C 1
ATOM 2444 O O . VAL A 1 310 ? -7.375 17.785 16.928 1.00 85.19 310 VAL A O 1
ATOM 2447 N N . THR A 1 311 ? -5.503 16.556 16.689 1.00 84.19 311 THR A N 1
ATOM 2448 C CA . THR A 1 311 ? -4.604 17.667 16.392 1.00 84.19 311 THR A CA 1
ATOM 2449 C C . THR A 1 311 ? -3.748 17.337 15.188 1.00 84.19 311 THR A C 1
ATOM 2451 O O . THR A 1 311 ? -3.388 16.190 14.936 1.00 84.19 311 THR A O 1
ATOM 2454 N N . ILE A 1 312 ? -3.394 18.366 14.432 1.00 82.19 312 ILE A N 1
ATOM 2455 C CA . ILE A 1 312 ? -2.424 18.215 13.354 1.00 82.19 312 ILE A CA 1
ATOM 2456 C C . ILE A 1 312 ? -1.033 18.427 13.948 1.00 82.19 312 ILE A C 1
ATOM 2458 O O . ILE A 1 312 ? -0.839 19.437 14.628 1.00 82.19 312 ILE A O 1
ATOM 2462 N N . PRO A 1 313 ? -0.055 17.543 13.675 1.00 84.00 313 PRO A N 1
ATOM 2463 C CA . PRO A 1 313 ? 1.278 17.686 14.237 1.00 84.00 313 PRO A CA 1
ATOM 2464 C C . PRO A 1 313 ? 1.879 19.058 13.934 1.00 84.00 313 PRO A C 1
ATOM 2466 O O . PRO A 1 313 ? 1.906 19.486 12.772 1.00 84.00 313 PRO A O 1
ATOM 2469 N N . GLN A 1 314 ? 2.451 19.708 14.951 1.00 81.19 314 GLN A N 1
ATOM 2470 C CA . GLN A 1 314 ? 2.993 21.066 14.829 1.00 81.19 314 GLN A CA 1
ATOM 2471 C C . GLN A 1 314 ? 4.022 21.179 13.696 1.00 81.19 314 GLN A C 1
ATOM 2473 O O . GLN A 1 314 ? 3.954 22.094 12.884 1.00 81.19 314 GLN A O 1
ATOM 2478 N N . ARG A 1 315 ? 4.877 20.162 13.524 1.00 82.50 315 ARG A N 1
ATOM 2479 C CA . ARG A 1 315 ? 5.837 20.077 12.408 1.00 82.50 315 ARG A CA 1
ATOM 2480 C C . ARG A 1 315 ? 5.194 20.222 11.019 1.00 82.50 315 ARG A C 1
ATOM 2482 O O . ARG A 1 315 ? 5.811 20.771 10.107 1.00 82.50 315 ARG A O 1
ATOM 2489 N N . LYS A 1 316 ? 3.969 19.712 10.827 1.00 79.69 316 LYS A N 1
ATOM 2490 C CA . LYS A 1 316 ? 3.229 19.789 9.555 1.00 79.69 316 LYS A CA 1
ATOM 2491 C C . LYS A 1 316 ? 2.637 21.184 9.368 1.00 79.69 316 LYS A C 1
ATOM 2493 O O . LYS A 1 316 ? 2.705 21.730 8.265 1.00 79.69 316 LYS A O 1
ATOM 2498 N N . ILE A 1 317 ? 2.135 21.775 10.453 1.00 80.44 317 ILE A N 1
ATOM 2499 C CA . ILE A 1 317 ? 1.672 23.165 10.485 1.00 80.44 317 ILE A CA 1
ATOM 2500 C C . ILE A 1 317 ? 2.833 24.103 10.140 1.00 80.44 317 ILE A C 1
ATOM 2502 O O . ILE A 1 317 ? 2.716 24.892 9.208 1.00 80.44 317 ILE A O 1
ATOM 2506 N N . ASP A 1 318 ? 3.979 23.965 10.805 1.00 83.88 318 ASP A N 1
ATOM 2507 C CA . ASP A 1 318 ? 5.157 24.811 10.596 1.00 83.88 318 ASP A CA 1
ATOM 2508 C C . ASP A 1 318 ? 5.702 24.688 9.173 1.00 83.88 318 ASP A C 1
ATOM 2510 O O . ASP A 1 318 ? 6.028 25.692 8.537 1.00 83.88 318 ASP A O 1
ATOM 2514 N N . LYS A 1 319 ? 5.749 23.462 8.631 1.00 82.56 319 LYS A N 1
ATOM 2515 C CA . LYS A 1 319 ? 6.119 23.230 7.229 1.00 82.56 319 LYS A CA 1
ATOM 2516 C C . LYS A 1 319 ? 5.156 23.939 6.276 1.00 82.56 319 LYS A C 1
ATOM 2518 O O . LYS A 1 319 ? 5.608 24.582 5.333 1.00 82.56 319 LYS A O 1
ATOM 2523 N N . THR A 1 320 ? 3.850 23.850 6.524 1.00 82.00 320 THR A N 1
ATOM 2524 C CA . THR A 1 320 ? 2.835 24.519 5.695 1.00 82.00 320 THR A CA 1
ATOM 2525 C C . THR A 1 320 ? 2.979 26.039 5.783 1.00 82.00 320 THR A C 1
ATOM 2527 O O . THR A 1 320 ? 3.053 26.701 4.750 1.00 82.00 320 THR A O 1
ATOM 2530 N N . LYS A 1 321 ? 3.129 26.593 6.995 1.00 81.88 321 LYS A N 1
ATOM 2531 C CA . LYS A 1 321 ? 3.371 28.028 7.226 1.00 81.88 321 LYS A CA 1
ATOM 2532 C C . LYS A 1 321 ? 4.619 28.520 6.500 1.00 81.88 321 LYS A C 1
ATOM 2534 O O . LYS A 1 321 ? 4.588 29.592 5.904 1.00 81.88 321 LYS A O 1
ATOM 2539 N N . ARG A 1 322 ? 5.698 27.731 6.509 1.00 84.81 322 ARG A N 1
ATOM 2540 C CA . ARG A 1 322 ? 6.940 28.049 5.796 1.00 84.81 322 ARG A CA 1
ATOM 2541 C C . ARG A 1 322 ? 6.725 28.115 4.287 1.00 84.81 322 ARG A C 1
ATOM 2543 O O . ARG A 1 322 ? 7.041 29.135 3.689 1.00 84.81 322 ARG A O 1
ATOM 2550 N N . VAL A 1 323 ? 6.117 27.083 3.697 1.00 82.69 323 VAL A N 1
ATOM 2551 C CA . VAL A 1 323 ? 5.816 27.041 2.254 1.00 82.69 323 VAL A CA 1
ATOM 2552 C C . VAL A 1 323 ? 4.928 28.220 1.843 1.00 82.69 323 VAL A C 1
ATOM 2554 O O . VAL A 1 323 ? 5.171 28.855 0.817 1.00 82.69 323 VAL A O 1
ATOM 2557 N N . VAL A 1 324 ? 3.925 28.557 2.659 1.00 82.81 324 VAL A N 1
ATOM 2558 C CA . VAL A 1 324 ? 3.055 29.720 2.437 1.00 82.81 324 VAL A CA 1
ATOM 2559 C C . VAL A 1 324 ? 3.844 31.029 2.513 1.00 82.81 324 VAL A C 1
ATOM 2561 O O . VAL A 1 324 ? 3.700 31.871 1.629 1.00 82.81 324 VAL A O 1
ATOM 2564 N N . ALA A 1 325 ? 4.704 31.204 3.519 1.00 83.69 325 ALA A N 1
ATOM 2565 C CA . ALA A 1 325 ? 5.516 32.408 3.686 1.00 83.69 325 ALA A CA 1
ATOM 2566 C C . ALA A 1 325 ? 6.526 32.604 2.542 1.00 83.69 325 ALA A C 1
ATOM 2568 O O . ALA A 1 325 ? 6.612 33.698 1.986 1.00 83.69 325 ALA A O 1
ATOM 2569 N N . GLU A 1 326 ? 7.237 31.545 2.148 1.00 84.75 326 GLU A N 1
ATOM 2570 C CA . GLU A 1 326 ? 8.160 31.549 1.004 1.00 84.75 326 GLU A CA 1
ATOM 2571 C C . GLU A 1 326 ? 7.422 31.905 -0.288 1.00 84.75 326 GLU A C 1
ATOM 2573 O O . GLU A 1 326 ? 7.855 32.768 -1.051 1.00 84.75 326 GLU A O 1
ATOM 2578 N N . THR A 1 327 ? 6.247 31.307 -0.497 1.00 83.50 327 THR A N 1
ATOM 2579 C CA . THR A 1 327 ? 5.413 31.604 -1.664 1.00 83.50 327 THR A CA 1
ATOM 2580 C C . THR A 1 327 ? 4.926 33.044 -1.631 1.00 83.50 327 THR A C 1
ATOM 2582 O O . THR A 1 327 ? 4.950 33.705 -2.663 1.00 83.50 327 THR A O 1
ATOM 2585 N N . LEU A 1 328 ? 4.535 33.579 -0.467 1.00 79.81 328 LEU A N 1
ATOM 2586 C CA . LEU A 1 328 ? 4.125 34.976 -0.283 1.00 79.81 328 LEU A CA 1
ATOM 2587 C C . LEU A 1 328 ? 5.248 35.978 -0.585 1.00 79.81 328 LEU A C 1
ATOM 2589 O O . LEU A 1 328 ? 4.935 37.060 -1.083 1.00 79.81 328 LEU A O 1
ATOM 2593 N N . ALA A 1 329 ? 6.510 35.609 -0.367 1.00 85.25 329 ALA A N 1
ATOM 2594 C CA . ALA A 1 329 ? 7.670 36.450 -0.658 1.00 85.25 329 ALA A CA 1
ATOM 2595 C C . ALA A 1 329 ? 8.007 36.558 -2.160 1.00 85.25 329 ALA A C 1
ATOM 2597 O O . ALA A 1 329 ? 8.680 37.500 -2.566 1.00 85.25 329 ALA A O 1
ATOM 2598 N N . GLN A 1 330 ? 7.533 35.635 -3.005 1.00 81.62 330 GLN A N 1
ATOM 2599 C CA . GLN A 1 330 ? 7.829 35.645 -4.445 1.00 81.62 330 GLN A CA 1
ATOM 2600 C C . GLN A 1 330 ? 6.923 36.605 -5.234 1.00 81.62 330 GLN A C 1
ATOM 2602 O O . GLN A 1 330 ? 5.706 36.581 -5.073 1.00 81.62 330 GLN A O 1
ATOM 2607 N N . SER A 1 331 ? 7.462 37.409 -6.149 1.00 79.06 331 SER A N 1
ATOM 2608 C CA . SER A 1 331 ? 6.638 38.288 -7.005 1.00 79.06 331 SER A CA 1
ATOM 2609 C C . SER A 1 331 ? 5.823 37.513 -8.050 1.00 79.06 331 SER A C 1
ATOM 2611 O O . SER A 1 331 ? 4.717 37.919 -8.401 1.00 79.06 331 SER A O 1
ATOM 2613 N N . PHE A 1 332 ? 6.344 36.367 -8.499 1.00 77.62 332 PHE A N 1
ATOM 2614 C CA . PHE A 1 332 ? 5.730 35.489 -9.494 1.00 77.62 332 PHE A CA 1
ATOM 2615 C C . PHE A 1 332 ? 5.794 34.040 -9.024 1.00 77.62 332 PHE A C 1
ATOM 2617 O O . PHE A 1 332 ? 6.791 33.617 -8.445 1.00 77.62 332 PHE A O 1
ATOM 2624 N N . VAL A 1 333 ? 4.733 33.280 -9.287 1.00 77.94 333 VAL A N 1
ATOM 2625 C CA . VAL A 1 333 ? 4.603 31.882 -8.869 1.00 77.94 333 VAL A CA 1
ATOM 2626 C C . VAL A 1 333 ? 4.052 31.079 -10.044 1.00 77.94 333 VAL A C 1
ATOM 2628 O O . VAL A 1 333 ? 3.092 31.503 -10.683 1.00 77.94 333 VAL A O 1
ATOM 2631 N N . SER A 1 334 ? 4.652 29.926 -10.349 1.00 80.12 334 SER A N 1
ATOM 2632 C CA . SER A 1 334 ? 4.130 29.040 -11.398 1.00 80.12 334 SER A CA 1
ATOM 2633 C C . SER A 1 334 ? 2.854 28.328 -10.938 1.00 80.12 334 SER A C 1
ATOM 2635 O O . SER A 1 334 ? 2.698 28.034 -9.753 1.00 80.12 334 SER A O 1
ATOM 2637 N N . LEU A 1 335 ? 1.968 27.962 -11.870 1.00 75.25 335 LEU A N 1
ATOM 2638 C CA . LEU A 1 335 ? 0.751 27.200 -11.551 1.00 75.25 335 LEU A CA 1
ATOM 2639 C C . LEU A 1 335 ? 1.070 25.865 -10.852 1.00 75.25 335 LEU A C 1
ATOM 2641 O O . LEU A 1 335 ? 0.384 25.468 -9.917 1.00 75.25 335 LEU A O 1
ATOM 2645 N N . LYS A 1 336 ? 2.159 25.197 -11.257 1.00 73.81 336 LYS A N 1
ATOM 2646 C CA . LYS A 1 336 ? 2.636 23.962 -10.617 1.00 73.81 336 LYS A CA 1
ATOM 2647 C C . LYS A 1 336 ? 3.009 24.191 -9.151 1.00 73.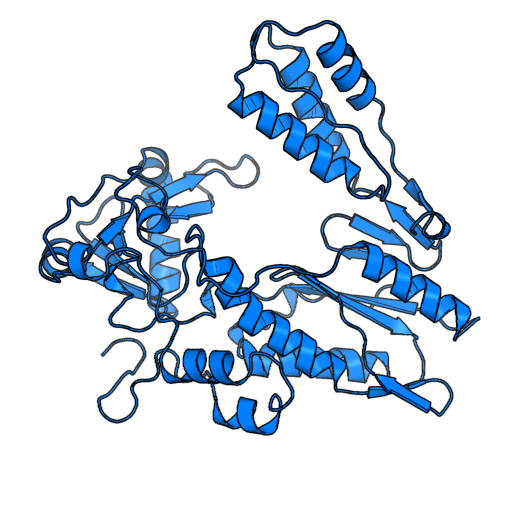81 336 LYS A C 1
ATOM 2649 O O . LYS A 1 336 ? 2.643 23.388 -8.297 1.00 73.81 336 LYS A O 1
ATOM 2654 N N . HIS A 1 337 ? 3.725 25.279 -8.864 1.00 75.19 337 HIS A N 1
ATOM 2655 C CA . HIS A 1 337 ? 4.077 25.645 -7.492 1.00 75.19 337 HIS A CA 1
ATOM 2656 C C . HIS A 1 337 ? 2.826 25.995 -6.688 1.00 75.19 337 HIS A C 1
ATOM 2658 O O . HIS A 1 337 ? 2.645 25.466 -5.598 1.00 75.19 337 HIS A O 1
ATOM 2664 N N . LEU A 1 338 ? 1.914 26.790 -7.253 1.00 78.25 338 LEU A N 1
ATOM 2665 C CA . LEU A 1 338 ? 0.657 27.158 -6.601 1.00 78.25 338 LEU A CA 1
ATOM 2666 C C . LEU A 1 338 ? -0.194 25.927 -6.244 1.00 78.25 338 LEU A C 1
ATOM 2668 O O . LEU A 1 338 ? -0.620 25.795 -5.099 1.00 78.25 338 LEU A O 1
ATOM 2672 N N . ASN A 1 339 ? -0.356 24.982 -7.174 1.00 74.75 339 ASN A N 1
ATOM 2673 C CA . ASN A 1 339 ? -1.055 23.717 -6.926 1.00 74.75 339 ASN A CA 1
ATOM 2674 C C . ASN A 1 339 ? -0.386 22.896 -5.815 1.00 74.75 339 ASN A C 1
ATOM 2676 O O . ASN A 1 339 ? -1.070 22.290 -4.992 1.00 74.75 339 ASN A O 1
ATOM 2680 N N . SER A 1 340 ? 0.949 22.908 -5.742 1.00 76.06 340 SER A N 1
ATOM 2681 C CA . SER A 1 340 ? 1.680 22.265 -4.647 1.00 76.06 340 SER A CA 1
ATOM 2682 C C . SER A 1 340 ? 1.406 22.930 -3.292 1.00 76.06 340 SER A C 1
ATOM 2684 O O . SER A 1 340 ? 1.301 22.226 -2.287 1.00 76.06 340 SER A O 1
ATOM 2686 N N . VAL A 1 341 ? 1.290 24.263 -3.242 1.00 78.31 341 VAL A N 1
ATOM 2687 C CA . VAL A 1 341 ? 0.956 24.999 -2.010 1.00 78.31 341 VAL A CA 1
ATOM 2688 C C . VAL A 1 341 ? -0.473 24.705 -1.570 1.00 78.31 341 VAL A C 1
ATOM 2690 O O . VAL A 1 341 ? -0.689 24.389 -0.401 1.00 78.31 341 VAL A O 1
ATOM 2693 N N . ILE A 1 342 ? -1.432 24.738 -2.499 1.00 75.69 342 ILE A N 1
ATOM 2694 C CA . ILE A 1 342 ? -2.831 24.378 -2.231 1.00 75.69 342 ILE A CA 1
ATOM 2695 C C . ILE A 1 342 ? -2.913 22.939 -1.712 1.00 75.69 342 ILE A C 1
ATOM 2697 O O . ILE A 1 342 ? -3.559 22.689 -0.698 1.00 75.69 342 ILE A O 1
ATOM 2701 N N . GLY A 1 343 ? -2.190 22.000 -2.328 1.00 74.25 343 GLY A N 1
ATOM 2702 C CA . GLY A 1 343 ? -2.115 20.619 -1.850 1.00 74.25 343 GLY A CA 1
ATOM 2703 C C . GLY A 1 343 ? -1.572 20.507 -0.420 1.00 74.25 343 GLY A C 1
ATOM 2704 O O . GLY A 1 343 ? -2.132 19.779 0.400 1.00 74.25 343 GLY A O 1
ATOM 2705 N N . ALA A 1 344 ? -0.522 21.264 -0.082 1.00 73.00 344 ALA A N 1
ATOM 2706 C CA . ALA A 1 344 ? 0.017 21.305 1.278 1.00 73.00 344 ALA A CA 1
ATOM 2707 C C . ALA A 1 344 ? -1.001 21.872 2.284 1.00 73.00 344 ALA A C 1
ATOM 2709 O O . ALA A 1 344 ? -1.187 21.291 3.355 1.00 73.00 344 ALA A O 1
ATOM 2710 N N . ILE A 1 345 ? -1.701 22.947 1.912 1.00 72.12 345 ILE A N 1
ATOM 2711 C CA . ILE A 1 345 ? -2.784 23.559 2.690 1.00 72.12 345 ILE A CA 1
ATOM 2712 C C . ILE A 1 345 ? -3.922 22.557 2.917 1.00 72.12 345 ILE A C 1
ATOM 2714 O O . ILE A 1 345 ? -4.267 22.294 4.066 1.00 72.12 345 ILE A O 1
ATOM 2718 N N . HIS A 1 346 ? -4.450 21.937 1.860 1.00 70.44 346 HIS A N 1
ATOM 2719 C CA . HIS A 1 346 ? -5.519 20.939 1.959 1.00 70.44 346 HIS A CA 1
ATOM 2720 C C . HIS A 1 346 ? -5.114 19.771 2.859 1.00 70.44 346 HIS A C 1
ATOM 2722 O O . HIS A 1 346 ? -5.871 19.385 3.745 1.00 70.44 346 HIS A O 1
ATOM 2728 N N . SER A 1 347 ? -3.881 19.271 2.731 1.00 66.00 347 SER A N 1
ATOM 2729 C CA . SER A 1 347 ? -3.378 18.195 3.596 1.00 66.00 347 SER A CA 1
ATOM 2730 C C . SER A 1 347 ? -3.377 18.560 5.090 1.00 66.00 347 SER A C 1
ATOM 2732 O O . SER A 1 347 ? -3.422 17.674 5.946 1.00 66.00 347 SER A O 1
ATOM 2734 N N . THR A 1 348 ? -3.316 19.854 5.403 1.00 65.31 348 THR A N 1
ATOM 2735 C CA . THR A 1 348 ? -3.356 20.426 6.755 1.00 65.31 348 THR A CA 1
ATOM 2736 C C . THR A 1 348 ? -4.774 20.884 7.136 1.00 65.31 348 THR A C 1
ATOM 2738 O O . THR A 1 348 ? -5.015 21.204 8.287 1.00 65.31 348 THR A O 1
ATOM 2741 N N . LEU A 1 349 ? -5.749 20.888 6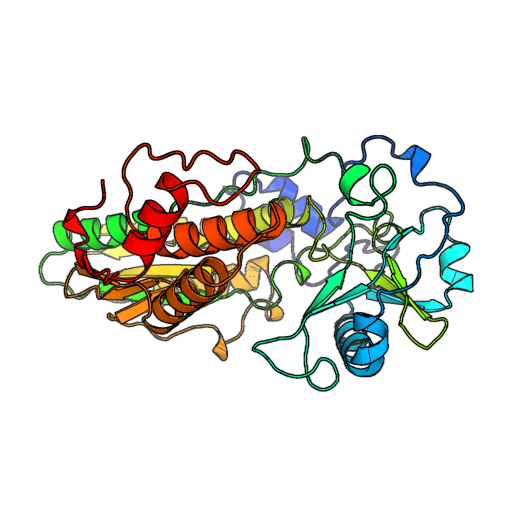.223 1.00 59.28 349 LEU A N 1
ATOM 2742 C CA . LEU A 1 349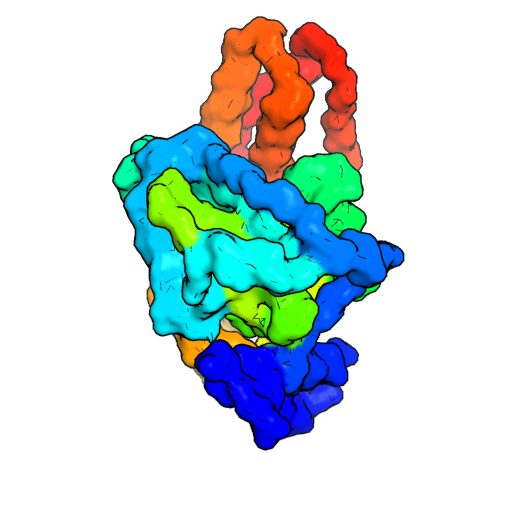 ? -7.134 21.298 6.499 1.00 59.28 349 LEU A CA 1
ATOM 2743 C C . LEU A 1 349 ? -8.148 20.146 6.468 1.00 59.28 349 LEU A C 1
ATOM 2745 O O . LEU A 1 349 ? -9.204 20.282 7.082 1.00 59.28 349 LEU A O 1
ATOM 2749 N N . CYS A 1 350 ? -7.830 18.997 5.855 1.00 52.03 350 CYS A N 1
ATOM 2750 C CA . CYS A 1 350 ? -8.726 17.831 5.732 1.00 52.03 350 CYS A CA 1
ATOM 2751 C C . CYS A 1 350 ? -9.252 17.242 7.062 1.00 52.03 350 CYS A C 1
ATOM 2753 O O . CYS A 1 350 ? -10.036 16.300 7.037 1.00 52.03 350 CYS A O 1
ATOM 2755 N N . CYS A 1 351 ? -8.856 17.769 8.225 1.00 46.12 351 CYS A N 1
ATOM 2756 C CA . CYS A 1 351 ? -9.456 17.403 9.512 1.00 46.12 351 CYS A CA 1
ATOM 2757 C C . CYS A 1 351 ? -10.818 18.083 9.765 1.00 46.12 351 CYS A C 1
ATOM 2759 O O . CYS A 1 351 ? -11.503 17.708 10.711 1.00 46.12 351 CYS A O 1
ATOM 2761 N N . ARG A 1 352 ? -11.236 19.060 8.944 1.00 39.69 352 ARG A N 1
ATOM 2762 C CA . ARG A 1 352 ? -12.622 19.550 8.909 1.00 39.69 352 ARG A CA 1
ATOM 2763 C C . ARG A 1 352 ? -13.396 18.809 7.821 1.00 39.69 352 ARG A C 1
ATOM 2765 O O . ARG A 1 352 ? -13.268 19.122 6.642 1.00 39.69 352 ARG A O 1
ATOM 2772 N N . ALA A 1 353 ? -14.246 17.868 8.215 1.00 39.09 353 ALA A N 1
ATOM 2773 C CA . ALA A 1 353 ? -15.421 17.565 7.411 1.00 39.09 353 ALA A CA 1
ATOM 2774 C C . ALA A 1 353 ? -16.332 18.802 7.475 1.00 39.09 353 ALA A C 1
ATOM 2776 O O . ALA A 1 353 ? -16.907 19.050 8.528 1.00 39.09 353 ALA A O 1
ATOM 2777 N N . THR A 1 354 ? -16.364 19.641 6.432 1.00 28.89 354 THR A N 1
ATOM 2778 C CA . THR A 1 354 ? -17.503 20.516 6.058 1.00 28.89 354 THR A CA 1
ATOM 2779 C C . THR A 1 354 ? -17.175 21.395 4.839 1.00 28.89 354 THR A C 1
ATOM 2781 O O . THR A 1 354 ? -16.267 22.216 4.881 1.00 28.89 354 THR A O 1
ATOM 2784 N N . ASN A 1 355 ? -17.971 21.192 3.785 1.00 28.50 355 ASN A N 1
ATOM 2785 C CA . ASN A 1 355 ? -18.524 22.138 2.804 1.00 28.50 355 ASN A CA 1
ATOM 2786 C C . ASN A 1 355 ? -17.630 23.205 2.127 1.00 28.50 355 ASN A C 1
ATOM 2788 O O . ASN A 1 355 ? -17.202 24.178 2.737 1.00 28.50 355 ASN A O 1
ATOM 2792 N N . ASP A 1 356 ? -17.526 23.067 0.798 1.00 30.16 356 ASP A N 1
ATOM 2793 C CA . ASP A 1 356 ? -17.650 24.152 -0.191 1.00 30.16 356 ASP A CA 1
ATOM 2794 C C . ASP A 1 356 ? -16.776 25.406 -0.022 1.00 30.16 356 ASP A C 1
ATOM 2796 O O . ASP A 1 356 ? -17.266 26.529 0.078 1.00 30.16 356 ASP A O 1
ATOM 2800 N N . GLN A 1 357 ? -15.453 25.254 -0.127 1.00 33.69 357 GLN A N 1
ATOM 2801 C CA . GLN A 1 357 ? -14.606 26.365 -0.576 1.00 33.69 357 GLN A CA 1
ATOM 2802 C C . GLN A 1 357 ? -13.635 25.917 -1.669 1.00 33.69 357 GLN A C 1
ATOM 2804 O O . GLN A 1 357 ? -12.497 25.522 -1.428 1.00 33.69 357 GLN A O 1
ATOM 2809 N N . THR A 1 358 ? -14.104 25.999 -2.913 1.00 30.58 358 THR A N 1
ATOM 2810 C CA . THR A 1 358 ? -13.255 26.010 -4.108 1.00 30.58 358 THR A CA 1
ATOM 2811 C C . THR A 1 358 ? -12.371 27.257 -4.105 1.00 30.58 358 THR A C 1
ATOM 2813 O O . THR A 1 358 ? -12.844 28.355 -4.398 1.00 30.58 358 THR A O 1
ATOM 2816 N N . ILE A 1 359 ? -11.078 27.085 -3.819 1.00 37.25 359 ILE A N 1
ATOM 2817 C CA . ILE A 1 359 ? -10.047 28.085 -4.122 1.00 37.25 359 ILE A CA 1
ATOM 2818 C C . ILE A 1 359 ? -9.952 28.173 -5.652 1.00 37.25 359 ILE A C 1
ATOM 2820 O O . ILE A 1 359 ? -9.552 27.209 -6.307 1.00 37.25 359 ILE A O 1
ATOM 2824 N N . ARG A 1 360 ? -10.373 29.300 -6.238 1.00 28.88 360 ARG A N 1
ATOM 2825 C CA . ARG A 1 360 ? -10.287 29.526 -7.688 1.00 28.88 360 ARG A CA 1
ATOM 2826 C C . ARG A 1 360 ? -8.827 29.737 -8.092 1.00 28.88 360 ARG A C 1
ATOM 2828 O O . ARG A 1 360 ? -8.112 30.519 -7.473 1.00 28.88 360 ARG A O 1
ATOM 2835 N N . THR A 1 361 ? -8.392 29.011 -9.118 1.00 33.47 361 THR A N 1
ATOM 2836 C CA . THR A 1 361 ? -7.045 29.101 -9.691 1.00 33.47 361 THR A CA 1
ATOM 2837 C C . THR A 1 361 ? -7.111 29.722 -11.082 1.00 33.47 361 THR A C 1
ATOM 2839 O O . THR A 1 361 ? -7.288 29.021 -12.076 1.00 33.47 361 THR A O 1
ATOM 2842 N N . ASP A 1 362 ? -6.945 31.031 -11.168 1.00 30.22 362 ASP A N 1
ATOM 2843 C CA . ASP A 1 362 ? -6.700 31.769 -12.400 1.00 30.22 362 ASP A CA 1
ATOM 2844 C C . ASP A 1 362 ? -5.229 32.209 -12.429 1.00 30.22 362 ASP A C 1
ATOM 2846 O O . ASP A 1 362 ? -4.743 32.972 -11.596 1.00 30.22 362 ASP A O 1
ATOM 2850 N N . GLY A 1 363 ? -4.475 31.647 -13.376 1.00 37.44 363 GLY A N 1
ATOM 2851 C CA . GLY A 1 363 ? -3.042 31.877 -13.514 1.00 37.44 363 GLY A CA 1
ATOM 2852 C C . GLY A 1 363 ? -2.733 33.259 -14.081 1.00 37.44 363 GLY A C 1
ATOM 2853 O O . GLY A 1 363 ? -2.596 33.389 -15.285 1.00 37.44 363 GLY A O 1
ATOM 2854 N N . THR A 1 364 ? -2.583 34.268 -13.224 1.00 37.62 364 THR A N 1
ATOM 2855 C CA . THR A 1 364 ? -1.815 35.511 -13.455 1.00 37.62 364 THR A CA 1
ATOM 2856 C C . THR A 1 364 ? -1.447 36.141 -12.096 1.00 37.62 364 THR A C 1
ATOM 2858 O O . THR A 1 364 ? -1.759 35.571 -11.054 1.00 37.62 364 THR A O 1
ATOM 2861 N N . MET A 1 365 ? -0.679 37.245 -12.110 1.00 35.53 365 MET A N 1
ATOM 2862 C CA . MET A 1 365 ? -0.211 38.073 -10.976 1.00 35.53 365 MET A CA 1
ATOM 2863 C C . MET A 1 365 ? -1.011 37.899 -9.667 1.00 35.53 365 MET A C 1
ATOM 2865 O O . MET A 1 365 ? -2.232 37.994 -9.691 1.00 35.53 365 MET A O 1
ATOM 2869 N N . LYS A 1 366 ? -0.326 37.686 -8.524 1.00 46.81 366 LYS A N 1
ATOM 2870 C CA . LYS A 1 366 ? -0.950 37.469 -7.198 1.00 46.81 366 LYS A CA 1
ATOM 2871 C C . LYS A 1 366 ? -2.093 38.454 -6.946 1.00 46.81 366 LYS A C 1
ATOM 2873 O O . LYS A 1 366 ? -1.854 39.612 -6.599 1.00 46.81 366 LYS A O 1
ATOM 2878 N N . THR A 1 367 ? -3.326 37.981 -7.084 1.00 51.41 367 THR A N 1
ATOM 2879 C CA . THR A 1 367 ? -4.505 38.797 -6.822 1.00 51.41 367 THR A CA 1
ATOM 2880 C C . THR A 1 367 ? -4.586 39.104 -5.317 1.00 51.41 367 THR A C 1
ATOM 2882 O O . THR A 1 367 ? -4.127 38.307 -4.488 1.00 51.41 367 THR A O 1
ATOM 2885 N N . PRO A 1 368 ? -5.159 40.252 -4.915 1.00 48.22 368 PRO A N 1
ATOM 2886 C CA . PRO A 1 368 ? -5.372 40.588 -3.504 1.00 48.22 368 PRO A CA 1
ATOM 2887 C C . PRO A 1 368 ? -6.121 39.494 -2.722 1.00 48.22 368 PRO A C 1
ATOM 2889 O O . PRO A 1 368 ? -5.828 39.277 -1.548 1.00 48.22 368 PRO A O 1
ATOM 2892 N N . HIS A 1 369 ? -7.017 38.759 -3.391 1.00 44.06 369 HIS A N 1
ATOM 2893 C CA . HIS A 1 369 ? -7.764 37.631 -2.830 1.00 44.06 369 HIS A CA 1
ATOM 2894 C C . HIS A 1 369 ? -6.859 36.440 -2.473 1.00 44.06 369 HIS A C 1
ATOM 2896 O O . HIS A 1 369 ? -6.866 36.000 -1.327 1.00 44.06 369 HIS A O 1
ATOM 2902 N N . LEU A 1 370 ? -5.973 36.006 -3.380 1.00 51.28 370 LEU A N 1
ATOM 2903 C CA . LEU A 1 370 ? -5.009 34.933 -3.095 1.00 51.28 370 LEU A CA 1
ATOM 2904 C C . LEU A 1 370 ? -4.058 35.305 -1.942 1.00 51.28 370 LEU A C 1
ATOM 2906 O O . LEU A 1 370 ? -3.669 34.463 -1.133 1.00 51.28 370 LEU A O 1
ATOM 2910 N N . LYS A 1 371 ? -3.679 36.585 -1.842 1.00 54.53 371 LYS A N 1
ATOM 2911 C CA . LYS A 1 371 ? -2.850 37.083 -0.736 1.00 54.53 371 LYS A CA 1
ATOM 2912 C C . LYS A 1 371 ? -3.597 37.038 0.605 1.00 54.53 371 LYS A C 1
ATOM 2914 O O . LYS A 1 371 ? -2.966 36.729 1.614 1.00 54.53 371 LYS A O 1
ATOM 2919 N N . ALA A 1 372 ? -4.903 37.309 0.619 1.00 55.19 372 ALA A N 1
ATOM 2920 C CA . ALA A 1 372 ? -5.742 37.211 1.814 1.00 55.19 372 ALA A CA 1
ATOM 2921 C C . ALA A 1 372 ? -5.893 35.755 2.296 1.00 55.19 372 ALA A C 1
ATOM 2923 O O . ALA A 1 372 ? -5.673 35.490 3.479 1.00 55.19 372 ALA A O 1
ATOM 2924 N N . ASP A 1 373 ? -6.134 34.807 1.386 1.00 52.62 373 ASP A N 1
ATOM 2925 C CA . ASP A 1 373 ? -6.247 33.375 1.710 1.00 52.62 373 ASP A CA 1
ATOM 2926 C C . ASP A 1 373 ? -4.933 32.806 2.280 1.00 52.62 373 ASP A C 1
ATOM 2928 O O . ASP A 1 373 ? -4.915 32.059 3.262 1.00 52.62 373 ASP A O 1
ATOM 2932 N N . LEU A 1 374 ? -3.793 33.223 1.720 1.00 51.56 374 LEU A N 1
ATOM 2933 C CA . LEU A 1 374 ? -2.467 32.837 2.215 1.00 51.56 374 LEU A CA 1
ATOM 2934 C C . LEU A 1 374 ? -2.119 33.495 3.564 1.00 51.56 374 LEU A C 1
ATOM 2936 O O . LEU A 1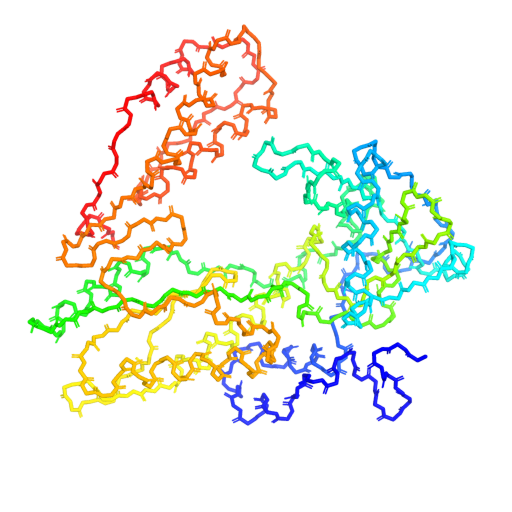 374 ? -1.466 32.870 4.402 1.00 51.56 374 LEU A O 1
ATOM 2940 N N . LEU A 1 375 ? -2.549 34.739 3.808 1.00 54.50 375 LEU A N 1
ATOM 2941 C CA . LEU A 1 375 ? -2.375 35.415 5.101 1.00 54.50 375 LEU A CA 1
ATOM 2942 C C . LEU A 1 375 ? -3.217 34.762 6.204 1.00 54.50 375 LEU A C 1
ATOM 2944 O O . LEU A 1 375 ? -2.719 34.609 7.321 1.00 54.50 375 LEU A O 1
ATOM 2948 N N . TRP A 1 376 ? -4.432 34.304 5.886 1.00 49.94 376 TRP A N 1
ATOM 2949 C CA . TRP A 1 376 ? -5.237 33.473 6.787 1.00 49.94 376 TRP A CA 1
ATOM 2950 C C . TRP A 1 376 ? -4.489 32.184 7.176 1.00 49.94 376 TRP A C 1
ATOM 2952 O O . TRP A 1 376 ? -4.444 31.823 8.354 1.00 49.94 376 TRP A O 1
ATOM 2962 N N . GLY A 1 377 ? -3.787 31.569 6.216 1.00 47.66 377 GLY A N 1
ATOM 2963 C CA . GLY A 1 377 ? -2.890 30.419 6.402 1.00 47.66 377 GLY A CA 1
ATOM 2964 C C . GLY A 1 377 ? -1.790 30.571 7.463 1.00 47.66 377 GLY A C 1
ATOM 2965 O O . GLY A 1 377 ? -1.345 29.594 8.070 1.00 47.66 377 GLY A O 1
ATOM 2966 N N . LYS A 1 378 ? -1.330 31.802 7.711 1.00 46.47 378 LYS A N 1
ATOM 2967 C CA . LYS A 1 378 ? -0.150 32.087 8.545 1.00 46.47 378 LYS A CA 1
ATOM 2968 C C . LYS A 1 378 ? -0.408 31.922 10.052 1.00 46.47 378 LYS A C 1
ATOM 2970 O O . LYS A 1 378 ? 0.526 31.625 10.799 1.00 46.47 378 LYS A O 1
ATOM 2975 N N . ASN A 1 379 ? -1.662 32.031 10.498 1.00 49.16 379 ASN A N 1
ATOM 2976 C CA . ASN A 1 379 ? -2.034 32.108 11.920 1.00 49.16 379 ASN A CA 1
ATOM 2977 C C . ASN A 1 379 ? -2.705 30.835 12.483 1.00 49.16 379 ASN A C 1
ATOM 2979 O O . ASN A 1 379 ? -3.341 30.885 13.530 1.00 49.16 379 ASN A O 1
ATOM 2983 N N . TRP A 1 380 ? -2.576 29.679 11.822 1.00 55.34 380 TRP A N 1
ATOM 2984 C CA . TRP A 1 380 ? -3.287 28.458 12.234 1.00 55.34 380 TRP A CA 1
ATOM 2985 C C . TRP A 1 380 ? -2.773 27.810 13.531 1.00 55.34 380 TRP A C 1
ATOM 2987 O O . TRP A 1 380 ? -1.563 27.609 13.686 1.00 55.34 380 TRP A O 1
ATOM 2997 N N . CYS A 1 381 ? -3.731 27.392 14.369 1.00 49.12 381 CYS A N 1
ATOM 2998 C CA . CYS A 1 381 ? -3.650 26.345 15.395 1.00 49.12 381 CYS A CA 1
ATOM 2999 C C . CYS A 1 381 ? -4.920 25.478 15.268 1.00 49.12 381 CYS A C 1
ATOM 3001 O O . CYS A 1 381 ? -6.023 26.022 15.264 1.00 49.12 381 CYS A O 1
ATOM 3003 N N . LEU A 1 382 ? -4.790 24.152 15.127 1.00 57.66 382 LEU A N 1
ATOM 3004 C CA . LEU A 1 382 ? -5.918 23.238 14.876 1.00 57.66 382 LEU A CA 1
ATOM 3005 C C . LEU A 1 382 ? -5.972 22.134 15.944 1.00 57.66 382 LEU A C 1
ATOM 3007 O O . LEU A 1 382 ? -5.234 21.152 15.868 1.00 57.66 382 LEU A O 1
ATOM 3011 N N . LYS A 1 383 ? -6.874 22.305 16.918 1.00 56.69 383 LYS A N 1
ATOM 3012 C CA . LYS A 1 383 ? -7.378 21.251 17.814 1.00 56.69 383 LYS A CA 1
ATOM 3013 C C . LYS A 1 383 ? -8.878 21.122 17.565 1.00 56.69 383 LYS A C 1
ATOM 3015 O O . LYS A 1 383 ? -9.596 22.115 17.656 1.00 56.69 383 LYS A O 1
ATOM 3020 N N . ILE A 1 384 ? -9.337 19.929 17.203 1.00 64.06 384 ILE A N 1
ATOM 3021 C CA . ILE A 1 384 ? -10.738 19.659 16.857 1.00 64.06 384 ILE A CA 1
ATOM 3022 C C . ILE A 1 384 ? -11.296 18.655 17.863 1.00 64.06 384 ILE A C 1
ATOM 3024 O O . ILE A 1 384 ? -10.654 17.648 18.157 1.00 64.06 384 ILE A O 1
ATOM 3028 N N . ASN A 1 385 ? -12.484 18.936 18.400 1.00 64.44 385 ASN A N 1
ATOM 3029 C CA . ASN A 1 385 ? -13.229 17.982 19.217 1.00 64.44 385 ASN A CA 1
ATOM 3030 C C . ASN A 1 385 ? -13.914 16.958 18.301 1.00 64.44 385 ASN A C 1
ATOM 3032 O O . ASN A 1 385 ? -14.549 17.341 17.317 1.00 64.44 385 ASN A O 1
ATOM 3036 N N . LEU A 1 386 ? -13.805 15.670 18.632 1.00 68.50 386 LEU A N 1
ATOM 3037 C CA . LEU A 1 386 ? -14.403 14.590 17.855 1.00 68.50 386 LEU A CA 1
ATOM 3038 C C . LEU A 1 386 ? -15.930 14.705 17.759 1.00 68.50 386 LEU A C 1
ATOM 3040 O O . LEU A 1 386 ? -16.492 14.256 16.768 1.00 68.50 386 LEU A O 1
ATOM 3044 N N . SER A 1 387 ? -16.599 15.350 18.722 1.00 56.88 387 SER A N 1
ATOM 3045 C CA . SER A 1 387 ? -18.050 15.589 18.670 1.00 56.88 387 SER A CA 1
ATOM 3046 C C . SER A 1 387 ? -18.498 16.499 17.519 1.00 56.88 387 SER A C 1
ATOM 3048 O O . SER A 1 387 ? -19.694 16.624 17.286 1.00 56.88 387 SER A O 1
ATOM 3050 N N . GLY A 1 388 ? -17.561 17.156 16.826 1.00 50.25 388 GLY A N 1
ATOM 3051 C CA . GLY A 1 388 ? -17.825 17.957 15.630 1.00 50.25 388 GLY A CA 1
ATOM 3052 C C . GLY A 1 388 ? -17.693 17.199 14.305 1.00 50.25 388 GLY A C 1
ATOM 3053 O O . GLY A 1 388 ? -17.827 17.830 13.259 1.00 50.25 388 GLY A O 1
ATOM 3054 N N . PHE A 1 389 ? -17.390 15.895 14.316 1.00 50.50 389 PHE A N 1
ATOM 3055 C CA . PHE A 1 389 ? -17.428 15.075 13.101 1.00 50.50 389 PHE A CA 1
ATOM 3056 C C . PHE A 1 389 ? -18.867 14.608 12.820 1.00 50.50 389 PHE A C 1
ATOM 3058 O O . PHE A 1 389 ? -19.538 14.189 13.765 1.00 50.50 389 PHE A O 1
ATOM 3065 N N . PRO A 1 390 ? -19.338 14.690 11.560 1.00 43.25 390 PRO A N 1
ATOM 3066 C CA . PRO A 1 390 ? -20.672 14.240 11.172 1.00 43.25 390 PRO A CA 1
ATOM 3067 C C . PRO A 1 390 ? -20.866 12.719 11.257 1.00 43.25 390 PRO A C 1
ATOM 3069 O O . PRO A 1 390 ? -19.880 11.948 11.101 1.00 43.25 390 PRO A O 1
#